Protein 2FM8 (pdb70)

Radius of gyration: 27.11 Å; Cα contacts (8 Å, |Δi|>4): 745; chains: 3; bounding box: 67×76×63 Å

InterPro domains:
  IPR003065 Surface presentation of antigens protein SpaK [PF03519] (18-95)
  IPR003065 Surface presentation of antigens protein SpaK [PR01305] (18-31)
  IPR003065 Surface presentation of antigens protein SpaK [PR01305] (31-41)
  IPR003065 Surface presentation of antigens protein SpaK [PR01305] (41-55)
  IPR003065 Surface presentation of antigens protein SpaK [PR01305] (98-111)
  IPR003065 Surface presentation of antigens protein SpaK [PR01305] (111-123)

Organism: Salmonella typhimurium (strain LT2 / SGSC1412 / ATCC 700720) (NCBI:txid99287)

Sequence (479 aa):
MQHLDIAELVRSALEVSGCDPSLIGGIDSHSTIVLDLFALPSICISVKDDDVWIWAQLGADSMVVLQQRAYEILMTIMEGCHFARGGQLLLGEQNGELTLKALVHPDFLSDGEKFSTALNGFYNYLEVFSRSLMMQHLDIAELVRSALEVSGCDSTIVLDLFALPSICISVKDDDVWIWAQLGADSMVVLQQRAYEILMTIMEGCHFARGGQLLLGEQNGELTLKALVHPDFLSDGEKFSTALNGFYNYLEVFSRSLMRQATNLAANLSAVRESATATLSGEDFPALIKQASLDALFKCGKDAEALKEVFTNSNNVAGKKAIMEFAGLFRSALNATSDSPEAKTLLMKVGAEYTAQIIKDGLKEKSAFGPWLPETKKAEAKLENLEKQLLDIIKNNELSKLSTNLVMQEVMPYIASCIEHNFGCTLDPLTRSNLTHLVDKAAAKAVEALDMCHQKLEARHLEMQTLIPLLLRNVFAQIP

B-factor: mean 36.7, std 10.03, range [7.89, 91.2]

Secondary structure (DSSP, 8-state):
--S--HHHHHHHHHHHHT--GGGB----SSSEEEEEESSSPPEEEEEETTEEEEEEE--TTHHHHHHHHHHHHHHHHHT--TTBGGGS-EEEEETTEEEEEEEB-GGGSSSHHHHHHHHHHHHHHHHHHHHHT-/--S--HHHHHHHHHHTTT----EEE--TTS--EEEEEETTEEEEEEE--TTHHHHHHHTHHHHHHHHTT--TTBGGG--EEEEETTEEEEEEEB-GGGSSSHHHHHHHHHHHHHHHHHHHHHH--/---HHHHTEEEEEEESS-------HHHHHHHHHHHHHHTTSS-HHHHHHHHHH---HHHHHHHHHHHHHHHHHHHHHTT-HHHHHHHHHHHHHHHHHHHHH---SS-SSSTTS--SHHHHHHHHHHHHHHHHHHHH----HHHHHHHHHHHHHHHHHHHHH-SSS-S-HHHHTT-HHHHHHHHHHHHHHHHHHHHH--HHHHHHHHHHHHHHHHHHHH--

Solvent-accessible surface area: 23536 Å² total; per-residue (Å²): 104,146,183,60,66,12,6,90,16,0,85,42,0,0,136,78,3,45,11,72,101,96,60,26,37,54,5,102,69,157,33,8,3,5,0,28,16,163,84,31,37,35,0,14,1,21,67,91,144,74,40,3,17,0,5,0,54,11,28,87,99,2,13,56,29,0,10,157,95,4,77,82,0,3,80,16,12,39,130,19,3,174,9,5,42,12,35,10,5,8,3,13,63,25,128,43,35,0,0,0,24,0,6,3,42,35,87,26,10,85,64,7,122,92,0,4,76,0,1,28,14,0,9,84,38,0,43,74,1,19,164,14,9,170,103,173,180,48,77,23,33,90,15,8,121,35,1,27,113,70,63,74,61,167,157,64,42,98,14,100,53,194,87,69,70,58,1,27,0,15,69,141,121,81,24,1,34,0,36,5,69,25,30,97,56,1,44,72,0,0,98,27,6,5,7,8,0,2,8,3,11,36,103,16,2,139,5,4,43,17,36,14,4,9,2,8,101,74,127,47,35,0,3,0,47,0,4,3,52,44,86,32,14,83,64,5,105,89,0,9,74,0,8,83,5,0,24,66,10,5,84,1,1,43,101,8,9,108,154,227,38,45,94,0,10,76,43,13,63,31,3,107,52,10,103,118,27,87,22,65,123,123,91,32,91,47,21,42,124,35,10,25,14,0,4,0,0,36,20,12,191,54,0,64,39,1,50,114,34,22,99,98,8,138,23,124,26,0,60,134,8,0,39,61,0,0,31,50,0,60,51,0,5,5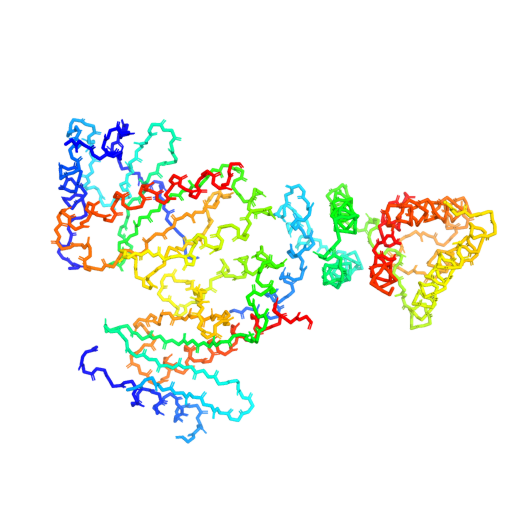0,22,0,44,145,13,99,75,0,83,88,18,0,46,125,4,0,44,65,5,1,52,21,0,85,162,37,21,2,151,154,176,16,21,5,4,15,26,19,27,75,77,181,154,21,76,47,124,7,113,95,10,22,126,71,0,13,32,12,6,100,132,63,154,11,54,193,122,6,45,72,64,0,40,107,47,1,56,76,7,0,46,42,4,21,134,111,7,184,24,24,86,69,98,107,155,57,28,93,114,43,89,122,28,15,60,146,5,0,39,126,0,15,101,28,3,26,97,10,43,82,118,30,189,78,72,73,92,7,13,97,20,1,5,15,0,21,2,24,11,13,10,2,73,14,173

Foldseek 3Di:
DVPADVVVLQLLLCVVVVHDSVVDDDDDPQDWDWDDDDPFFIWTWHDDPNWIKIKGFQDQCQVVLCVVQVVVVVVLQVVFDPQADVRGWDWDADPNTIMTMGRGDCCQRPHSNSVNVVVVSVVVVRVVSSVSRD/DVPADPVVLQCQLQVVVVHHVWDWDDDPPFHIWTWDDDPNWIKIKDFQDDCLVVLCVVQVVVLVVLQVVFACQAVVRGWDWDDDPRTIMIMGRGDVQQRPHNNSVNVVVVSVRVVSVVVNVSRDD/DDDPCVVPPDDDDDDPPDDDDDDDVVVVVLVVLLQQLLVLEPDSVLLVVLLVPAPLPQQNVQSSVLSVLLVQLCVQQVVDPLLVVLSSVLSHLQSVLSVVFSRYLAALGRLLDDPDPVLVVLVVVLLVVLLVLLVPDCHDPVSLVSLLVSQLVSNVCSLVDPVSHPDDNVVSVVCPVLSVVLSNQLNVLSSVSSVSAVSRSSSSSSVSVSSSSSSSRPRD

Structure (mmCIF, N/CA/C/O backbone):
data_2FM8
#
_entry.id   2FM8
#
_cell.length_a   146.505
_cell.length_b   146.505
_cell.length_c   156.670
_cell.angle_alpha   90.00
_cell.angle_beta   90.00
_cell.angle_gamma   120.00
#
_symmetry.space_group_name_H-M   'P 64 2 2'
#
loop_
_entity.id
_entity.type
_entity.pdbx_description
1 polymer 'Surface presentation of antigens protein spaK'
2 polymer 'Cell invasion protein sipA'
3 water water
#
loop_
_atom_site.group_PDB
_atom_site.id
_atom_site.type_symbol
_atom_site.label_atom_id
_atom_site.label_alt_id
_atom_site.label_comp_id
_atom_site.label_asym_id
_atom_site.label_entity_id
_atom_site.label_seq_id
_atom_site.pdbx_PDB_ins_code
_atom_site.Cartn_x
_atom_site.Cartn_y
_atom_site.Cartn_z
_atom_site.occupancy
_atom_site.B_iso_or_equiv
_atom_site.auth_seq_id
_atom_site.auth_comp_id
_atom_site.auth_asym_id
_atom_site.auth_atom_id
_atom_site.pdbx_PDB_model_num
ATOM 1 N N . MET A 1 1 ? -0.457 30.730 28.629 1.00 65.86 1 MET A N 1
ATOM 2 C CA . MET A 1 1 ? -1.344 31.907 28.279 1.00 65.71 1 MET A CA 1
ATOM 3 C C . MET A 1 1 ? -2.047 32.439 29.529 1.00 64.69 1 MET A C 1
ATOM 4 O O . MET A 1 1 ? -2.967 33.258 29.453 1.00 64.62 1 MET A O 1
ATOM 9 N N . GLN A 1 2 ? -1.511 32.035 30.674 1.00 63.62 2 GLN A N 1
ATOM 10 C CA . GLN A 1 2 ? -2.276 31.867 31.914 1.00 62.27 2 GLN A CA 1
ATOM 11 C C . GLN A 1 2 ? -1.315 31.817 33.113 1.00 61.39 2 GLN A C 1
ATOM 12 O O . GLN A 1 2 ? -1.670 32.168 34.239 1.00 61.44 2 GLN A O 1
ATOM 18 N N . HIS A 1 3 ? -0.113 31.309 32.850 1.00 59.74 3 HIS A N 1
ATOM 19 C CA . HIS A 1 3 ? 1.047 31.483 33.707 1.00 58.30 3 HIS A CA 1
ATOM 20 C C . HIS A 1 3 ? 1.927 32.622 33.141 1.00 56.49 3 HIS A C 1
ATOM 21 O O . HIS A 1 3 ? 3.054 32.823 33.607 1.00 56.40 3 HIS A O 1
ATOM 28 N N . LEU A 1 4 ? 1.417 33.374 32.154 1.00 53.98 4 LEU A N 1
ATOM 29 C CA . LEU A 1 4 ? 2.268 34.298 31.371 1.00 52.23 4 LEU A CA 1
ATOM 30 C C . LEU A 1 4 ? 2.725 35.499 32.188 1.00 50.34 4 LEU A C 1
ATOM 31 O O . LEU A 1 4 ? 1.907 36.231 32.737 1.00 50.18 4 LEU A O 1
ATOM 36 N N . ASP A 1 5 ? 4.033 35.715 32.243 1.00 48.08 5 ASP A N 1
ATOM 37 C CA . ASP A 1 5 ? 4.574 36.855 32.956 1.00 46.71 5 ASP A CA 1
ATOM 38 C C . ASP A 1 5 ? 5.025 37.866 31.913 1.00 44.72 5 ASP A C 1
ATOM 39 O O . ASP A 1 5 ? 6.071 37.697 31.288 1.00 43.96 5 ASP A O 1
ATOM 44 N N . ILE A 1 6 ? 4.228 38.914 31.724 1.00 43.06 6 ILE A N 1
ATOM 45 C CA . ILE A 1 6 ? 4.504 39.906 30.673 1.00 41.95 6 ILE A CA 1
ATOM 46 C C . ILE A 1 6 ? 5.791 40.730 30.935 1.00 40.44 6 ILE A C 1
ATOM 47 O O . ILE A 1 6 ? 6.577 40.985 30.019 1.00 38.65 6 ILE A O 1
ATOM 52 N N . ALA A 1 7 ? 6.012 41.130 32.186 1.00 39.51 7 ALA A N 1
ATOM 53 C CA . ALA A 1 7 ? 7.255 41.802 32.547 1.00 39.26 7 ALA A CA 1
ATOM 54 C C . ALA A 1 7 ? 8.465 40.946 32.149 1.00 38.17 7 ALA A C 1
ATOM 55 O O . ALA A 1 7 ? 9.431 41.457 31.580 1.00 36.89 7 ALA A O 1
ATOM 57 N N . GLU A 1 8 ? 8.409 39.646 32.411 1.00 37.66 8 GLU A N 1
ATOM 58 C CA . GLU A 1 8 ? 9.571 38.817 32.115 1.00 38.22 8 GLU A CA 1
ATOM 59 C C . GLU A 1 8 ? 9.744 38.608 30.620 1.00 36.63 8 GLU A C 1
ATOM 60 O O . GLU A 1 8 ? 10.883 38.548 30.122 1.00 34.69 8 GLU A O 1
ATOM 66 N N . LEU A 1 9 ? 8.621 38.544 29.913 1.00 35.70 9 LEU A N 1
ATOM 67 C CA . LEU A 1 9 ? 8.649 38.501 28.462 1.00 35.57 9 LEU A CA 1
ATOM 68 C C . LEU A 1 9 ? 9.289 39.767 27.862 1.00 35.01 9 LEU A C 1
ATOM 69 O O . LEU A 1 9 ? 10.158 39.672 26.986 1.00 34.46 9 LEU A O 1
ATOM 74 N N . VAL A 1 10 ? 8.845 40.932 28.335 1.00 34.34 10 VAL A N 1
ATOM 75 C CA . VAL A 1 10 ? 9.343 42.219 27.864 1.00 34.45 10 VAL A CA 1
ATOM 76 C C . VAL A 1 10 ? 10.851 42.346 28.175 1.00 34.89 10 VAL A C 1
ATOM 77 O O . VAL A 1 10 ? 11.644 42.735 27.324 1.00 33.47 10 VAL A O 1
ATOM 81 N N . ARG A 1 11 ? 11.231 42.001 29.404 1.00 35.44 11 ARG A N 1
ATOM 82 C CA . ARG A 1 11 ? 12.624 42.108 29.841 1.00 36.29 11 ARG A CA 1
ATOM 83 C C . ARG A 1 11 ? 13.518 41.242 28.918 1.00 35.99 11 ARG A C 1
ATOM 84 O O . ARG A 1 11 ? 14.571 41.668 28.424 1.00 36.35 11 ARG A O 1
ATOM 92 N N . SER A 1 12 ? 13.051 40.043 28.634 1.00 35.47 12 SER A N 1
ATOM 93 C CA . SER A 1 12 ? 13.780 39.126 27.800 1.00 35.15 12 SER A CA 1
ATOM 94 C C . SER A 1 12 ? 13.892 39.590 26.350 1.00 34.39 12 SER A C 1
ATOM 95 O O . SER A 1 12 ? 14.967 39.491 25.752 1.00 34.65 12 SER A O 1
ATOM 98 N N . ALA A 1 13 ? 12.793 40.090 25.786 1.00 33.10 13 ALA A N 1
ATOM 99 C CA . ALA A 1 13 ? 12.808 40.634 24.425 1.00 32.96 13 ALA A CA 1
ATOM 100 C C . ALA A 1 13 ? 13.763 41.805 24.259 1.00 31.83 13 ALA A C 1
ATOM 101 O O . ALA A 1 13 ? 14.424 41.938 23.219 1.00 30.84 13 ALA A O 1
ATOM 103 N N . LEU A 1 14 ? 13.803 42.667 25.265 1.00 31.55 14 LEU A N 1
ATOM 104 C CA . LEU A 1 14 ? 14.647 43.849 25.218 1.00 32.38 14 LEU A CA 1
ATOM 105 C C . LEU A 1 14 ? 16.098 43.456 25.340 1.00 32.82 14 LEU A C 1
ATOM 106 O O . LEU A 1 14 ? 16.954 44.088 24.725 1.00 33.20 14 LEU A O 1
ATOM 111 N N . GLU A 1 15 ? 16.368 42.384 26.088 1.00 33.55 15 GLU A N 1
ATOM 112 C CA . GLU A 1 15 ? 17.707 41.827 26.170 1.00 33.85 15 GLU A CA 1
ATOM 113 C C . GLU A 1 15 ? 18.137 41.265 24.830 1.00 32.93 15 GLU A C 1
ATOM 114 O O . GLU A 1 15 ? 19.222 41.594 24.366 1.00 31.63 15 GLU A O 1
ATOM 120 N N . VAL A 1 16 ? 17.287 40.438 24.208 1.00 32.65 16 VAL A N 1
ATOM 121 C CA . VAL A 1 16 ? 17.548 39.945 22.835 1.00 33.38 16 VAL A CA 1
ATOM 122 C C . VAL A 1 16 ? 17.861 41.128 21.866 1.00 33.16 16 VAL A C 1
ATOM 123 O O . VAL A 1 16 ? 18.739 41.042 21.019 1.00 32.79 16 VAL A O 1
ATOM 127 N N . SER A 1 17 ? 17.141 42.229 22.026 1.00 33.33 17 SER A N 1
ATOM 128 C CA . SER A 1 17 ? 17.292 43.402 21.152 1.00 33.79 17 SER A CA 1
ATOM 129 C C . SER A 1 17 ? 18.581 44.171 21.413 1.00 33.43 17 SER A C 1
ATOM 130 O O . SER A 1 17 ? 18.959 45.005 20.600 1.00 32.58 17 SER A O 1
ATOM 133 N N . GLY A 1 18 ? 19.223 43.898 22.554 1.00 34.60 18 GLY A N 1
ATOM 134 C CA . GLY A 1 18 ? 20.485 44.525 22.950 1.00 35.16 18 GLY A CA 1
ATOM 135 C C . GLY A 1 18 ? 20.260 45.803 23.742 1.00 36.06 18 GLY A C 1
ATOM 136 O O . GLY A 1 18 ? 21.090 46.704 23.710 1.00 35.74 18 GLY A O 1
ATOM 137 N N . CYS A 1 19 ? 19.126 45.915 24.429 1.00 37.40 19 CYS A N 1
ATOM 138 C CA . CYS A 1 19 ? 18.841 47.111 25.235 1.00 39.05 19 CYS A CA 1
ATOM 139 C C . CYS A 1 19 ? 19.748 47.212 26.455 1.00 39.41 19 CYS A C 1
ATOM 140 O O . CYS A 1 19 ? 20.183 46.199 27.017 1.00 38.90 19 CYS A O 1
ATOM 143 N N . ASP A 1 20 ? 20.024 48.455 26.834 1.00 40.09 20 ASP A N 1
ATOM 144 C CA . ASP A 1 20 ? 20.670 48.750 28.091 1.00 41.03 20 ASP A CA 1
ATOM 145 C C . ASP A 1 20 ? 19.712 48.408 29.231 1.00 41.32 20 ASP A C 1
ATOM 146 O O . ASP A 1 20 ? 18.748 49.153 29.465 1.00 40.86 20 ASP A O 1
ATOM 151 N N . PRO A 1 21 ? 19.984 47.303 29.957 1.00 42.09 21 PRO A N 1
ATOM 152 C CA . PRO A 1 21 ? 19.070 46.870 31.026 1.00 42.82 21 PRO A CA 1
ATOM 153 C C . PRO A 1 21 ? 18.906 47.880 32.202 1.00 43.34 21 PRO A C 1
ATOM 154 O O . PRO A 1 21 ? 17.921 47.794 32.945 1.00 43.72 21 PRO A O 1
ATOM 158 N N . SER A 1 22 ? 19.829 48.835 32.332 1.00 43.48 22 SER A N 1
ATOM 159 C CA . SER A 1 22 ? 19.697 49.903 33.323 1.00 44.15 22 SER A CA 1
ATOM 160 C C . SER A 1 22 ? 18.533 50.877 33.060 1.00 44.53 22 SER A C 1
ATOM 161 O O . SER A 1 22 ? 18.077 51.542 34.001 1.00 44.92 22 SER A O 1
ATOM 164 N N . LEU A 1 23 ? 18.036 50.939 31.813 1.00 44.89 23 LEU A N 1
ATOM 165 C CA . LEU A 1 23 ? 16.881 51.804 31.445 1.00 45.26 23 LEU A CA 1
ATOM 166 C C . LEU A 1 23 ? 15.521 51.290 31.925 1.00 45.35 23 LEU A C 1
ATOM 167 O O . LEU A 1 23 ? 14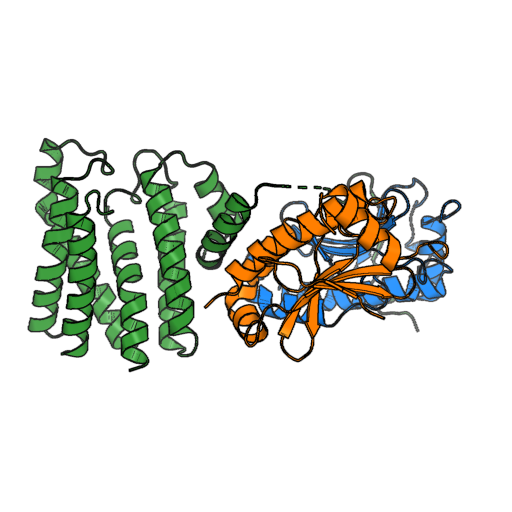.529 52.041 31.950 1.00 44.86 23 LEU A O 1
ATOM 172 N N . ILE A 1 24 ? 15.499 50.014 32.287 1.00 45.71 24 ILE A N 1
ATOM 173 C CA . ILE A 1 24 ? 14.313 49.321 32.706 1.00 46.76 24 ILE A CA 1
ATOM 174 C C . ILE A 1 24 ? 13.998 49.585 34.195 1.00 47.24 24 ILE A C 1
ATOM 175 O O . ILE A 1 24 ? 14.734 49.146 35.090 1.00 46.89 24 ILE A O 1
ATOM 180 N N . GLY A 1 25 ? 12.901 50.297 34.448 1.00 48.05 25 GLY A N 1
ATOM 181 C CA . GLY A 1 25 ? 12.481 50.605 35.806 1.00 49.12 25 GLY A CA 1
ATOM 182 C C . GLY A 1 25 ? 11.666 49.490 36.448 1.00 50.08 25 GLY A C 1
ATOM 183 O O . GLY A 1 25 ? 11.801 48.305 36.098 1.00 50.65 25 GLY A O 1
ATOM 184 N N . GLY A 1 26 ? 10.820 49.877 37.399 1.00 50.74 26 GLY A N 1
ATOM 185 C CA . GLY A 1 26 ? 9.919 48.945 38.056 1.00 51.12 26 GLY A CA 1
ATOM 186 C C . GLY A 1 26 ? 8.788 48.553 37.122 1.00 51.58 26 GLY A C 1
ATOM 187 O O . GLY A 1 26 ? 7.927 49.377 36.791 1.00 51.75 26 GLY A O 1
ATOM 188 N N . ILE A 1 27 ? 8.821 47.306 36.660 1.00 51.94 27 ILE A N 1
ATOM 189 C CA . ILE A 1 27 ? 7.710 46.710 35.906 1.00 52.16 27 ILE A CA 1
ATOM 190 C C . ILE A 1 27 ? 7.460 45.360 36.571 1.00 53.05 27 ILE A C 1
ATOM 191 O O . ILE A 1 27 ? 8.416 44.620 36.877 1.00 53.88 27 ILE A O 1
ATOM 196 N N . ASP A 1 28 ? 6.191 45.059 36.834 1.00 53.09 28 ASP A N 1
ATOM 197 C CA . ASP A 1 28 ? 5.794 43.918 37.682 1.00 52.89 28 ASP A CA 1
ATOM 198 C C . ASP A 1 28 ? 4.500 44.178 38.449 1.00 52.43 28 ASP A C 1
ATOM 199 O O . ASP A 1 28 ? 4.048 43.312 39.183 1.00 52.43 28 ASP A O 1
ATOM 204 N N . SER A 1 29 ? 3.910 45.362 38.283 1.00 51.79 29 SER A N 1
ATOM 205 C CA . SER A 1 29 ? 2.651 45.699 38.943 1.00 50.97 29 SER A CA 1
ATOM 206 C C . SER A 1 29 ? 1.440 45.264 38.125 1.00 50.14 29 SER A C 1
ATOM 207 O O . SER A 1 29 ? 0.306 45.513 38.531 1.00 49.84 29 SER A O 1
ATOM 210 N N . HIS A 1 30 ? 1.684 44.612 36.982 1.00 49.34 30 HIS A N 1
ATOM 211 C CA . HIS A 1 30 ? 0.628 44.207 36.060 1.00 48.13 30 HIS A CA 1
ATOM 212 C C . HIS A 1 30 ? -0.252 45.393 35.657 1.00 46.92 30 HIS A C 1
ATOM 213 O O . HIS A 1 30 ? -1.471 45.270 35.534 1.00 46.92 30 HIS A O 1
ATOM 220 N N . SER A 1 31 ? 0.379 46.551 35.477 1.00 45.25 31 SER A N 1
ATOM 221 C CA . SER A 1 31 ? -0.225 47.661 34.745 1.00 43.43 31 SER A CA 1
ATOM 222 C C . SER A 1 31 ? 0.406 47.645 33.347 1.00 41.53 31 SER A C 1
ATOM 223 O O . SER A 1 31 ? 1.215 46.780 33.007 1.00 41.79 31 SER A O 1
ATOM 226 N N . THR A 1 32 ? 0.083 48.651 32.570 1.00 38.85 32 THR A N 1
ATOM 227 C CA . THR A 1 32 ? 0.706 48.839 31.289 1.00 37.21 32 THR A CA 1
ATOM 228 C C . THR A 1 32 ? 2.189 49.149 31.444 1.00 35.43 32 THR A C 1
ATOM 229 O O . THR A 1 32 ? 2.569 49.982 32.260 1.00 34.63 32 THR A O 1
ATOM 233 N N . ILE A 1 33 ? 3.005 48.423 30.681 1.00 33.38 33 ILE A N 1
ATOM 234 C CA . ILE A 1 33 ? 4.427 48.696 30.518 1.00 32.90 33 ILE A CA 1
ATOM 235 C C . ILE A 1 33 ? 4.578 49.703 29.379 1.00 31.95 33 ILE A C 1
ATOM 236 O O . ILE A 1 33 ? 3.919 49.582 28.341 1.00 31.32 33 ILE A O 1
ATOM 241 N N . VAL A 1 34 ? 5.419 50.707 29.594 1.00 30.45 34 VAL A N 1
ATOM 242 C CA . VAL A 1 34 ? 5.608 51.787 28.644 1.00 30.10 34 VAL A CA 1
ATOM 243 C C . VAL A 1 34 ? 7.091 51.863 28.263 1.00 28.95 34 VAL A C 1
ATOM 244 O O . VAL A 1 34 ? 7.951 51.932 29.146 1.00 28.25 34 VAL A O 1
ATOM 248 N N . LEU A 1 35 ? 7.363 51.822 26.962 1.00 27.99 35 LEU A N 1
ATOM 249 C CA . LEU A 1 35 ? 8.697 52.098 26.393 1.00 29.11 35 LEU A CA 1
ATOM 250 C C . LEU A 1 35 ? 8.741 53.505 25.809 1.00 28.52 35 LEU A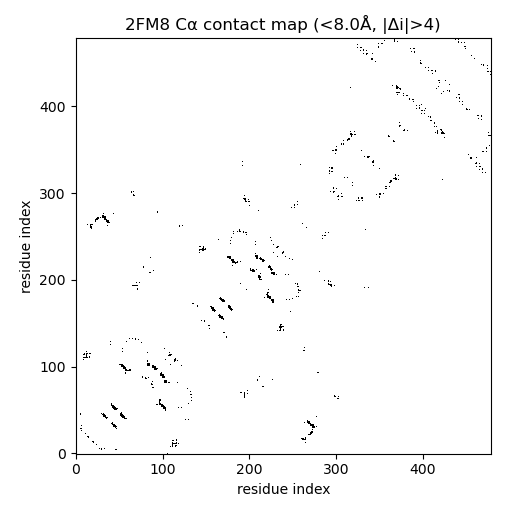 C 1
ATOM 251 O O . LEU A 1 35 ? 8.094 53.771 24.780 1.00 28.71 35 LEU A O 1
ATOM 256 N N . ASP A 1 36 ? 9.434 54.416 26.484 1.00 28.34 36 ASP A N 1
ATOM 257 C CA . ASP A 1 36 ? 9.646 55.762 25.956 1.00 29.10 36 ASP A CA 1
ATOM 258 C C . ASP A 1 36 ? 10.793 55.698 24.947 1.00 29.04 36 ASP A C 1
ATOM 259 O O . ASP A 1 36 ? 11.742 54.950 25.141 1.00 28.17 36 ASP A O 1
ATOM 264 N N . LEU A 1 37 ? 10.683 56.517 23.908 1.00 29.95 37 LEU A N 1
ATOM 265 C CA . LEU A 1 37 ? 11.562 56.496 22.758 1.00 30.82 37 LEU A CA 1
ATOM 266 C C . LEU A 1 37 ? 12.039 57.880 22.362 1.00 31.96 37 LEU A C 1
ATOM 267 O O . LEU A 1 37 ? 11.357 58.880 22.579 1.00 32.60 37 LEU A O 1
ATOM 272 N N . PHE A 1 38 ? 13.201 57.893 21.721 1.00 33.68 38 PHE A N 1
ATOM 273 C CA . PHE A 1 38 ? 13.948 59.077 21.361 1.00 34.30 38 PHE A CA 1
ATOM 274 C C . PHE A 1 38 ? 13.134 60.141 20.574 1.00 35.41 38 PHE A C 1
ATOM 275 O O . PHE A 1 38 ? 13.064 61.305 20.988 1.00 36.53 38 PHE A O 1
ATOM 283 N N . ALA A 1 39 ? 12.485 59.760 19.486 1.00 34.90 39 ALA A N 1
ATOM 284 C CA . ALA A 1 39 ? 11.733 60.772 18.696 1.00 34.58 39 ALA A CA 1
ATOM 285 C C . ALA A 1 39 ? 10.386 60.277 18.252 1.00 34.05 39 ALA A C 1
ATOM 286 O O . ALA A 1 39 ? 9.841 60.832 17.332 1.00 35.07 39 ALA A O 1
ATOM 288 N N . LEU A 1 40 ? 9.867 59.244 18.912 1.00 33.29 40 LEU A N 1
ATOM 289 C CA . LEU A 1 40 ? 8.648 58.577 18.533 1.00 32.80 40 LEU A CA 1
ATOM 290 C C . LEU A 1 40 ? 7.686 58.481 19.714 1.00 32.36 40 LEU A C 1
ATOM 291 O O . LEU A 1 40 ? 8.095 58.534 20.884 1.00 31.30 40 LEU A O 1
ATOM 296 N N . PRO A 1 41 ? 6.404 58.297 19.410 1.00 31.55 41 PRO A N 1
ATOM 297 C CA . PRO A 1 41 ? 5.467 58.041 20.485 1.00 31.94 41 PRO A CA 1
ATOM 298 C C . PRO A 1 41 ? 5.896 56.815 21.304 1.00 31.21 41 PRO A C 1
ATOM 299 O O . PRO A 1 41 ? 6.483 55.881 20.758 1.00 31.56 41 PRO A O 1
ATOM 303 N N . SER A 1 42 ? 5.606 56.843 22.593 1.00 29.98 42 SER A N 1
ATOM 304 C CA . SER A 1 42 ? 5.829 55.703 23.450 1.00 30.30 42 SER A CA 1
ATOM 305 C C . SER A 1 42 ? 5.008 54.447 23.055 1.00 30.03 42 SER A C 1
ATOM 306 O O . SER A 1 42 ? 3.873 54.528 22.601 1.00 28.89 42 SER A O 1
ATOM 309 N N . ILE A 1 43 ? 5.645 53.285 23.217 1.00 30.39 43 ILE A N 1
ATOM 310 C CA . ILE A 1 43 ? 5.010 51.995 23.008 1.00 30.79 43 ILE A CA 1
ATOM 311 C C . ILE A 1 43 ? 4.487 51.441 24.351 1.00 31.43 43 ILE A C 1
ATOM 312 O O . ILE A 1 43 ? 5.233 51.366 25.350 1.00 31.27 43 ILE A O 1
ATOM 317 N N . CYS A 1 44 ? 3.202 51.086 24.368 1.00 31.65 44 CYS A N 1
ATOM 318 C CA . CYS A 1 44 ? 2.553 50.489 25.520 1.00 32.31 44 CYS A CA 1
ATOM 319 C C . CYS A 1 44 ? 2.333 49.012 25.270 1.00 32.31 44 CYS A C 1
ATOM 320 O O . CYS A 1 44 ? 1.985 48.591 24.166 1.00 30.56 44 CYS A O 1
ATOM 323 N N . ILE A 1 45 ? 2.558 48.231 26.321 1.00 32.83 45 ILE A N 1
ATOM 324 C CA . ILE A 1 45 ? 2.319 46.807 26.301 1.00 34.14 45 ILE A CA 1
ATOM 325 C C . ILE A 1 45 ? 1.379 46.453 27.437 1.00 34.96 45 ILE A C 1
ATOM 326 O O . ILE A 1 45 ? 1.628 46.808 28.594 1.00 34.88 45 ILE A O 1
ATOM 331 N N . SER A 1 46 ? 0.300 45.757 27.114 1.00 36.35 46 SER A N 1
ATOM 332 C CA . SER A 1 46 ? -0.620 45.331 28.154 1.00 37.98 46 SER A CA 1
ATOM 333 C C . SER A 1 46 ? -1.329 44.022 27.899 1.00 38.30 46 SER A C 1
ATOM 334 O O . SER A 1 46 ? -1.561 43.647 26.758 1.00 36.78 46 SER A O 1
ATOM 337 N N . VAL A 1 47 ? -1.664 43.350 29.007 1.00 39.21 47 VAL A N 1
ATOM 338 C CA . VAL A 1 47 ? -2.492 42.146 29.012 1.00 39.62 47 VAL A CA 1
ATOM 339 C C . VAL A 1 47 ? -3.920 42.510 29.401 1.00 41.34 47 VAL A C 1
ATOM 340 O O . VAL A 1 47 ? -4.182 43.115 30.447 1.00 41.23 47 VAL A O 1
ATOM 344 N N . LYS A 1 48 ? -4.849 42.124 28.550 1.00 42.95 48 LYS A N 1
ATOM 345 C CA . LYS A 1 48 ? -6.222 42.489 28.726 1.00 44.39 48 LYS A CA 1
ATOM 346 C C . LYS A 1 48 ? -6.980 41.196 28.552 1.00 44.84 48 LYS A C 1
ATOM 347 O O . LYS A 1 48 ? -7.082 40.683 27.444 1.00 44.66 48 LYS A O 1
ATOM 353 N N . ASP A 1 49 ? -7.426 40.644 29.682 1.00 45.63 49 ASP A N 1
ATOM 354 C CA . ASP A 1 49 ? -8.102 39.348 29.749 1.00 45.81 49 ASP A CA 1
ATOM 355 C C . ASP A 1 49 ? -7.540 38.333 28.751 1.00 45.25 49 ASP A C 1
ATOM 356 O O . ASP A 1 49 ? -8.188 37.958 27.746 1.00 44.85 49 ASP A O 1
ATOM 361 N N . ASP A 1 50 ? -6.306 37.932 29.051 1.00 44.37 50 ASP A N 1
ATOM 362 C CA . ASP A 1 50 ? -5.558 36.930 28.284 1.00 44.07 50 ASP A CA 1
ATOM 363 C C . ASP A 1 50 ? -5.224 37.302 26.816 1.00 43.38 50 ASP A C 1
ATOM 364 O O . ASP A 1 50 ? -4.821 36.436 26.046 1.00 44.00 50 ASP A O 1
ATOM 369 N N . ASP A 1 51 ? -5.387 38.573 26.442 1.00 41.72 51 ASP A N 1
ATOM 370 C CA . ASP A 1 51 ? -4.902 39.085 25.166 1.00 40.29 51 ASP A CA 1
ATOM 371 C C . ASP A 1 51 ? -3.715 39.996 25.470 1.00 38.61 51 ASP A C 1
ATOM 372 O O . ASP A 1 51 ? -3.802 40.842 26.345 1.00 37.97 51 ASP A O 1
ATOM 377 N N . VAL A 1 52 ? -2.621 39.823 24.744 1.00 36.77 52 VAL A N 1
ATOM 378 C CA . VAL A 1 52 ? -1.520 40.767 24.810 1.00 36.08 52 VAL A CA 1
ATOM 379 C C . VAL A 1 52 ? -1.622 41.815 23.692 1.00 34.45 52 VAL A C 1
ATOM 380 O O . VAL A 1 52 ? -1.655 41.480 22.513 1.00 33.89 52 VAL A O 1
ATOM 384 N N . TRP A 1 53 ? -1.678 43.079 24.092 1.00 32.61 53 TRP A N 1
ATOM 385 C CA . TRP A 1 53 ? -1.721 44.189 23.171 1.00 32.54 53 TRP A CA 1
ATOM 386 C C . TRP A 1 53 ? -0.450 45.051 23.204 1.00 31.77 53 TRP A C 1
ATOM 387 O O . TRP A 1 53 ? 0.072 45.390 24.272 1.00 29.94 53 TRP A O 1
ATOM 398 N N . ILE A 1 54 ? 0.017 45.434 22.020 1.00 31.38 54 ILE A N 1
ATOM 399 C CA . ILE A 1 54 ? 1.059 46.460 21.883 1.00 31.12 54 ILE A CA 1
ATOM 400 C C . ILE A 1 54 ? 0.387 47.624 21.178 1.00 31.17 54 ILE A C 1
ATOM 401 O O . ILE A 1 54 ? -0.304 47.415 20.167 1.00 31.42 54 ILE A O 1
ATOM 406 N N . TRP A 1 55 ? 0.545 48.835 21.693 1.00 30.71 55 TRP A N 1
ATOM 407 C CA . TRP A 1 55 ? -0.068 49.974 21.022 1.00 31.15 55 TRP A CA 1
ATOM 408 C C . TRP A 1 55 ? 0.681 51.270 21.266 1.00 30.51 55 TRP A C 1
ATOM 409 O O . TRP A 1 55 ? 1.571 51.335 22.101 1.00 29.33 55 TRP A O 1
ATOM 420 N N . ALA A 1 56 ? 0.323 52.271 20.486 1.00 30.25 56 ALA A N 1
ATOM 421 C CA . ALA A 1 56 ? 0.878 53.613 20.594 1.00 31.41 56 ALA A CA 1
ATOM 422 C C . ALA A 1 56 ? -0.148 54.619 20.108 1.00 31.93 56 ALA A C 1
ATOM 423 O O . ALA A 1 56 ? -0.790 54.404 19.084 1.00 32.41 56 ALA A O 1
ATOM 425 N N . GLN A 1 57 ? -0.296 55.713 20.839 1.00 33.22 57 GLN A N 1
ATOM 426 C CA . GLN A 1 57 ? -0.962 56.910 20.313 1.00 34.68 57 GLN A CA 1
ATOM 427 C C . GLN A 1 57 ? -0.074 57.628 19.324 1.00 35.08 57 GLN A C 1
ATOM 428 O O . GLN A 1 57 ? 1.135 57.703 19.516 1.00 36.08 57 GLN A O 1
ATOM 434 N N . LEU A 1 58 ? -0.663 58.160 18.255 1.00 35.01 58 LEU A N 1
ATOM 435 C CA . LEU A 1 58 ? 0.129 58.643 17.150 1.00 35.19 58 LEU A CA 1
ATOM 436 C C . LEU A 1 58 ? 0.296 60.157 17.086 1.00 35.62 58 LEU A C 1
ATOM 437 O O . LEU A 1 58 ? 0.890 60.652 16.139 1.00 37.13 58 LEU A O 1
ATOM 442 N N . GLY A 1 59 ? -0.141 60.895 18.100 1.00 35.67 59 GLY A N 1
ATOM 443 C CA . GLY A 1 59 ? 0.131 62.340 18.130 1.00 36.16 59 GLY A CA 1
ATOM 444 C C . GLY A 1 59 ? -1.114 63.212 18.187 1.00 36.29 59 GLY A C 1
ATOM 445 O O . GLY A 1 59 ? -2.198 62.812 17.737 1.00 35.33 59 GLY A O 1
ATOM 446 N N . ALA A 1 60 ? -0.943 64.401 18.766 1.00 36.35 60 ALA A N 1
ATOM 447 C CA . ALA A 1 60 ? -2.048 65.343 19.029 1.00 35.79 60 ALA A CA 1
ATOM 448 C C . ALA A 1 60 ? -2.851 65.699 17.778 1.00 35.10 60 ALA A C 1
ATOM 449 O O . ALA A 1 60 ? -4.055 65.920 17.859 1.00 36.17 60 ALA A O 1
ATOM 451 N N . ASP A 1 61 ? -2.191 65.781 16.633 1.00 34.06 61 ASP A N 1
ATOM 452 C CA . ASP A 1 61 ? -2.887 66.145 15.382 1.00 34.20 61 ASP A CA 1
ATOM 453 C C . ASP A 1 61 ? -3.192 64.972 14.442 1.00 32.43 61 ASP A C 1
ATOM 454 O O . ASP A 1 61 ? -3.629 65.199 13.318 1.00 30.97 61 ASP A O 1
ATOM 459 N N . SER A 1 62 ? -2.972 63.744 14.905 1.00 30.22 62 SER A N 1
ATOM 460 C CA . SER A 1 62 ? -3.095 62.562 14.043 1.00 29.97 62 SER A CA 1
ATOM 461 C C . SER A 1 62 ? -4.505 62.412 13.430 1.00 28.56 62 SER A C 1
ATOM 462 O O . SER A 1 62 ? -4.621 62.056 12.259 1.00 28.07 62 SER A O 1
ATOM 465 N N . MET A 1 63 ? -5.559 62.699 14.183 1.00 27.64 63 MET A N 1
ATOM 466 C CA . MET A 1 63 ? -6.921 62.505 13.644 1.00 28.76 63 MET A CA 1
ATOM 467 C C . MET A 1 63 ? -7.217 63.497 12.507 1.00 28.22 63 MET A C 1
ATOM 468 O O . MET A 1 63 ? -7.823 63.149 11.515 1.00 27.92 63 MET A O 1
ATOM 473 N N . VAL A 1 64 ? -6.747 64.728 12.656 1.00 28.08 64 VAL A N 1
ATOM 474 C CA . VAL A 1 64 ? -6.864 65.739 11.616 1.00 27.44 64 VAL A CA 1
ATOM 475 C C . VAL A 1 64 ? -6.018 65.367 10.382 1.00 27.15 64 VAL A C 1
ATOM 476 O O . VAL A 1 64 ? -6.505 65.405 9.250 1.00 25.81 64 VAL A O 1
ATOM 480 N N . VAL A 1 65 ? -4.768 64.980 10.584 1.00 26.52 65 VAL A N 1
ATOM 481 C CA . VAL A 1 65 ? -3.943 64.644 9.434 1.00 27.11 65 VAL A CA 1
ATOM 482 C C . VAL A 1 65 ? -4.532 63.436 8.712 1.00 27.23 65 VAL A C 1
ATOM 483 O O . VAL A 1 65 ? -4.460 63.346 7.483 1.00 25.74 65 VAL A O 1
ATOM 487 N N . LEU A 1 66 ? -5.144 62.523 9.480 1.00 27.78 66 LEU A N 1
ATOM 488 C CA . LEU A 1 66 ? -5.835 61.365 8.903 1.00 27.37 66 LEU A CA 1
ATOM 489 C C . LEU A 1 66 ? -6.871 61.750 7.813 1.00 27.10 66 LEU A C 1
ATOM 490 O O . LEU A 1 66 ? -7.084 61.007 6.858 1.00 27.69 66 LEU A O 1
ATOM 495 N N . GLN A 1 67 ? -7.485 62.914 7.944 1.00 26.80 67 GLN A N 1
ATOM 496 C CA . GLN A 1 67 ? -8.445 63.408 6.944 1.00 26.97 67 GLN A CA 1
ATOM 497 C C . GLN A 1 67 ? -7.854 63.510 5.528 1.00 27.12 67 GLN A C 1
ATOM 498 O O . GLN A 1 67 ? -8.567 63.405 4.552 1.00 26.29 67 GLN A O 1
ATOM 504 N N . GLN A 1 68 ? -6.551 63.734 5.436 1.00 27.96 68 GLN A N 1
ATOM 505 C CA . GLN A 1 68 ? -5.871 63.859 4.164 1.00 29.72 68 GLN A CA 1
ATOM 506 C C . GLN A 1 68 ? -5.072 62.617 3.802 1.00 29.40 68 GLN A C 1
ATOM 507 O O . GLN A 1 68 ? -4.718 62.459 2.659 1.00 29.18 68 GLN A O 1
ATOM 513 N N . ARG A 1 69 ? -4.772 61.760 4.775 1.00 29.39 69 ARG A N 1
ATOM 514 C CA . ARG A 1 69 ? -3.840 60.641 4.573 1.00 29.18 69 ARG A CA 1
ATOM 515 C C . ARG A 1 69 ? -4.433 59.263 4.759 1.00 28.50 69 ARG A C 1
ATOM 516 O O . ARG A 1 69 ? -3.692 58.266 4.883 1.00 28.70 69 ARG A O 1
ATOM 524 N N . ALA A 1 70 ? -5.762 59.177 4.778 1.00 27.07 70 ALA A N 1
ATOM 525 C CA . ALA A 1 70 ? -6.420 57.908 5.054 1.00 26.64 70 ALA A CA 1
ATOM 526 C C . ALA A 1 70 ? -6.111 56.814 4.036 1.00 26.17 70 ALA A C 1
ATOM 527 O O . ALA A 1 70 ? -5.973 55.650 4.420 1.00 24.63 70 ALA A O 1
ATOM 529 N N . TYR A 1 71 ? -5.962 57.160 2.765 1.00 25.52 71 TYR A N 1
ATOM 530 C CA . TYR A 1 71 ? -5.621 56.143 1.763 1.00 26.34 71 TYR A CA 1
ATOM 531 C C . TYR A 1 71 ? -4.246 55.508 1.971 1.00 26.68 71 TYR A C 1
ATOM 532 O O . TYR A 1 71 ? -4.074 54.289 1.922 1.00 26.25 71 TYR A O 1
ATOM 541 N N . GLU A 1 72 ? -3.252 56.359 2.193 1.00 27.70 72 GLU A N 1
ATOM 542 C CA . GLU A 1 72 ? -1.903 55.890 2.492 1.00 28.00 72 GLU A CA 1
ATOM 543 C C . GLU A 1 72 ? -1.890 55.026 3.763 1.00 27.88 72 GLU A C 1
ATOM 544 O O . GLU A 1 72 ? -1.167 54.027 3.854 1.00 28.05 72 GLU A O 1
ATOM 550 N N . ILE A 1 73 ? -2.688 55.409 4.741 1.00 28.18 73 ILE A N 1
ATOM 551 C CA . ILE A 1 73 ? -2.762 54.656 5.982 1.00 28.48 73 ILE A CA 1
ATOM 552 C C . ILE A 1 73 ? -3.401 53.299 5.741 1.00 28.55 73 ILE A C 1
ATOM 553 O O . ILE A 1 73 ? -2.891 52.273 6.190 1.00 28.15 73 ILE A O 1
ATOM 558 N N . LEU A 1 74 ? -4.498 53.284 4.994 1.00 28.58 74 LEU A N 1
ATOM 559 C CA . LEU A 1 74 ? -5.146 52.024 4.646 1.00 29.02 74 LEU A CA 1
ATOM 560 C C . LEU A 1 74 ? -4.240 51.055 3.843 1.00 28.78 74 LEU A C 1
ATOM 561 O O . LEU A 1 74 ? -4.223 49.854 4.122 1.00 26.69 74 LEU A O 1
ATOM 566 N N . MET A 1 75 ? -3.504 51.572 2.855 1.00 27.76 75 MET A N 1
ATOM 567 C CA . MET A 1 75 ? -2.548 50.746 2.112 1.00 28.98 75 MET A CA 1
ATOM 568 C C . MET A 1 75 ? -1.534 50.129 3.029 1.00 27.01 75 MET A C 1
ATOM 569 O O . MET A 1 75 ? -1.190 48.946 2.889 1.00 25.01 75 MET A O 1
ATOM 574 N N . THR A 1 76 ? -1.010 50.948 3.943 1.00 26.09 76 THR A N 1
ATOM 575 C CA . THR A 1 76 ? -0.076 50.464 4.939 1.00 26.66 76 THR A CA 1
ATOM 576 C C . THR A 1 76 ? -0.688 49.324 5.801 1.00 26.92 76 THR A C 1
ATOM 577 O O . THR A 1 76 ? -0.068 48.288 6.005 1.00 26.44 76 THR A O 1
ATOM 581 N N . ILE A 1 77 ? -1.880 49.538 6.330 1.00 27.52 77 ILE A N 1
ATOM 582 C CA . ILE A 1 77 ? -2.613 48.508 7.066 1.00 28.36 77 ILE A CA 1
ATOM 583 C C . ILE A 1 77 ? -2.755 47.210 6.225 1.00 28.67 77 ILE A C 1
ATOM 584 O O . ILE A 1 77 ? -2.447 46.084 6.694 1.00 28.06 77 ILE A O 1
ATOM 589 N N . MET A 1 78 ? -3.164 47.376 4.976 1.00 28.06 78 MET A N 1
ATOM 590 C CA . MET A 1 78 ? -3.436 46.218 4.117 1.00 29.77 78 MET A CA 1
ATOM 591 C C . MET A 1 78 ? -2.206 45.409 3.736 1.00 29.78 78 MET A C 1
ATOM 592 O O . MET A 1 78 ? -2.342 44.243 3.335 1.00 28.39 78 MET A O 1
ATOM 597 N N . GLU A 1 79 ? -1.015 46.003 3.893 1.00 30.96 79 GLU A N 1
ATOM 598 C CA . GLU A 1 79 ? 0.207 45.270 3.635 1.00 32.60 79 GLU A CA 1
ATOM 599 C C . GLU A 1 79 ? 0.453 44.156 4.682 1.00 32.62 79 GLU A C 1
ATOM 600 O O . GLU A 1 79 ? 1.184 43.188 4.416 1.00 32.96 79 GLU A O 1
ATOM 606 N N . GLY A 1 80 ? -0.189 44.266 5.841 1.00 32.68 80 GLY A N 1
ATOM 607 C CA . GLY A 1 80 ? -0.234 43.163 6.787 1.00 33.28 80 GLY A CA 1
ATOM 608 C C . GLY A 1 80 ? 0.854 43.209 7.844 1.00 33.56 80 GLY A C 1
ATOM 609 O O . GLY A 1 80 ? 1.790 44.017 7.789 1.00 34.14 80 GLY A O 1
ATOM 610 N N . CYS A 1 81 ? 0.696 42.339 8.827 1.00 33.70 81 CYS A N 1
ATOM 611 C CA . CYS A 1 81 ? 1.551 42.320 9.997 1.00 34.27 81 CYS A CA 1
ATOM 612 C C . CYS A 1 81 ? 1.604 40.878 10.490 1.00 34.50 81 CYS A C 1
ATOM 613 O O . CYS A 1 81 ? 0.603 40.346 10.995 1.00 34.90 81 CYS A O 1
ATOM 616 N N . HIS A 1 82 ? 2.768 40.267 10.339 1.00 34.08 82 HIS A N 1
ATOM 617 C CA . HIS A 1 82 ? 2.944 38.837 10.582 1.00 34.42 82 HIS A CA 1
ATOM 618 C C . HIS A 1 82 ? 2.786 38.422 12.055 1.00 33.28 82 HIS A C 1
ATOM 619 O O . HIS A 1 82 ? 2.584 37.251 12.311 1.00 32.79 82 HIS A O 1
ATOM 626 N N . PHE A 1 83 ? 2.880 39.354 13.003 1.00 31.93 83 PHE A N 1
ATOM 627 C CA . PHE A 1 83 ? 2.833 39.002 14.444 1.00 32.00 83 PHE A CA 1
ATOM 628 C C . PHE A 1 83 ? 1.485 39.333 15.121 1.00 31.85 83 PHE A C 1
ATOM 629 O O . PHE A 1 83 ? 1.294 39.089 16.321 1.00 32.75 83 PHE A O 1
ATOM 637 N N . ALA A 1 84 ? 0.551 39.855 14.339 1.00 31.75 84 ALA A N 1
ATOM 638 C CA . ALA A 1 84 ? -0.762 40.217 14.827 1.00 31.80 84 ALA A CA 1
ATOM 639 C C . ALA A 1 84 ? -1.785 39.124 14.503 1.00 31.84 84 ALA A C 1
ATOM 640 O O . ALA A 1 84 ? -1.730 38.469 13.449 1.00 30.82 84 ALA A O 1
ATOM 642 N N . ARG A 1 85 ? -2.723 38.943 15.419 1.00 32.05 85 ARG A N 1
ATOM 643 C CA . ARG A 1 85 ? -3.876 38.108 15.151 1.00 32.80 85 ARG A CA 1
ATOM 644 C C . ARG A 1 85 ? -4.604 38.708 13.980 1.00 32.61 85 ARG A C 1
ATOM 645 O O . ARG A 1 85 ? -4.776 39.897 13.933 1.00 33.92 85 ARG A O 1
ATOM 653 N N . GLY A 1 86 ? -5.007 37.886 13.029 1.00 31.89 86 GLY A N 1
ATOM 654 C CA . GLY A 1 86 ? -5.686 38.378 11.842 1.00 31.32 86 GLY A CA 1
ATOM 655 C C . GLY A 1 86 ? -4.746 38.893 10.771 1.00 30.90 86 GLY A C 1
ATOM 656 O O . GLY A 1 86 ? -5.201 39.258 9.695 1.00 30.60 86 GLY A O 1
ATOM 657 N N . GLY A 1 87 ? -3.444 38.922 11.054 1.00 30.14 87 GLY A N 1
ATOM 658 C CA . GLY A 1 87 ? -2.453 39.349 10.068 1.00 29.96 87 GLY A CA 1
ATOM 659 C C . GLY A 1 87 ? -2.463 40.842 9.771 1.00 29.71 87 GLY A C 1
ATOM 660 O O . GLY A 1 87 ? -1.951 41.274 8.743 1.00 27.34 87 GLY A O 1
ATOM 661 N N . GLN A 1 88 ? -3.008 41.630 10.700 1.00 29.79 88 GLN A N 1
ATOM 662 C CA . GLN A 1 88 ? -3.208 43.026 10.475 1.00 30.61 88 GLN A CA 1
ATOM 663 C C . GLN A 1 88 ? -3.206 43.873 11.751 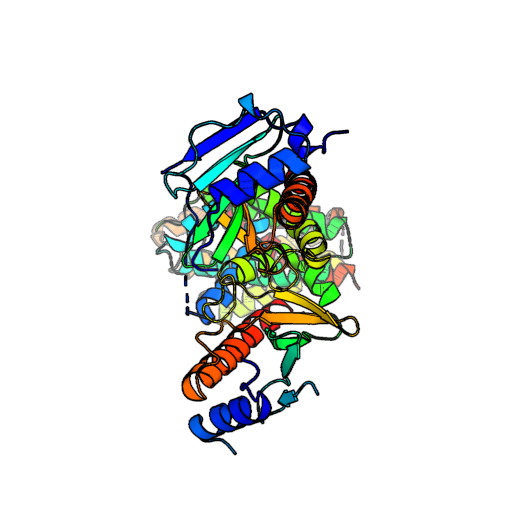1.00 30.04 88 GLN A C 1
ATOM 664 O O . GLN A 1 88 ? -3.831 43.522 12.747 1.00 29.34 88 GLN A O 1
ATOM 670 N N . LEU A 1 89 ? -2.487 44.995 11.705 1.00 29.52 89 LEU A N 1
ATOM 671 C CA . LEU A 1 89 ? -2.592 46.028 12.746 1.00 29.24 89 LEU A CA 1
ATOM 672 C C . LEU A 1 89 ? -3.971 46.668 12.710 1.00 28.91 89 LEU A C 1
ATOM 673 O O . LEU A 1 89 ? -4.643 46.662 11.676 1.00 26.72 89 LEU A O 1
ATOM 678 N N . LEU A 1 90 ? -4.390 47.210 13.853 1.00 29.38 90 LEU A N 1
ATOM 679 C CA . LEU A 1 90 ? -5.712 47.838 14.032 1.00 30.45 90 LEU A CA 1
ATOM 680 C C . LEU A 1 90 ? -5.493 49.295 14.382 1.00 30.82 90 LEU A C 1
ATOM 681 O O . LEU A 1 90 ? -4.458 49.670 14.920 1.00 31.67 90 LEU A O 1
ATOM 686 N N . LEU A 1 91 ? -6.485 50.112 14.084 1.00 32.01 91 LEU A N 1
ATOM 687 C CA . LEU A 1 91 ? -6.482 51.518 14.445 1.00 32.70 91 LEU A CA 1
ATOM 688 C C . LEU A 1 91 ? -7.624 51.812 15.397 1.00 32.50 91 LEU A C 1
ATOM 689 O O . LEU A 1 91 ? -8.742 51.445 15.145 1.00 34.56 91 LEU A O 1
ATOM 694 N N . GLY A 1 92 ? -7.336 52.503 16.469 1.00 32.71 92 GLY A N 1
ATOM 695 C CA . GLY A 1 92 ? -8.367 53.050 17.330 1.00 33.87 92 GLY A CA 1
ATOM 696 C C . GLY A 1 92 ? -8.069 54.517 17.627 1.00 34.42 92 GLY A C 1
ATOM 697 O O . GLY A 1 92 ? -7.346 55.187 16.895 1.00 32.63 92 GLY A O 1
ATOM 698 N N . GLU A 1 93 ? -8.665 55.009 18.696 1.00 36.05 93 GLU A N 1
ATOM 699 C CA . GLU A 1 93 ? -8.520 56.388 19.094 1.00 37.33 93 GLU A CA 1
ATOM 700 C C . GLU A 1 93 ? -8.527 56.514 20.631 1.00 38.43 93 GLU A C 1
ATOM 701 O O . GLU A 1 93 ? -9.438 56.064 21.282 1.00 38.97 93 GLU A O 1
ATOM 707 N N . GLN A 1 94 ? -7.505 57.139 21.188 1.00 40.21 94 GLN A N 1
ATOM 708 C CA . GLN A 1 94 ? -7.380 57.297 22.621 1.00 41.34 94 GLN A CA 1
ATOM 709 C C . GLN A 1 94 ? -6.937 58.714 22.882 1.00 41.51 94 GLN A C 1
ATOM 710 O O . GLN A 1 94 ? -6.032 59.213 22.222 1.00 41.10 94 GLN A O 1
ATOM 716 N N . ASN A 1 95 ? -7.573 59.335 23.874 1.00 42.19 95 ASN A N 1
ATOM 717 C CA . ASN A 1 95 ? -7.329 60.716 24.229 1.00 41.58 95 ASN A CA 1
ATOM 718 C C . ASN A 1 95 ? -7.308 61.675 23.036 1.00 40.61 95 ASN A C 1
ATOM 719 O O . ASN A 1 95 ? -6.455 62.569 22.961 1.00 40.14 95 ASN A O 1
ATOM 724 N N . GLY A 1 96 ? -8.270 61.488 22.126 1.00 39.49 96 GLY A N 1
ATOM 725 C CA . GLY A 1 96 ? -8.373 62.316 20.907 1.00 38.85 96 GLY A CA 1
ATOM 726 C C . GLY A 1 96 ? -7.261 62.092 19.892 1.00 38.05 96 GLY A C 1
ATOM 727 O O . GLY A 1 96 ? -7.043 62.909 19.005 1.00 37.87 96 GLY A O 1
ATOM 728 N N . GLU A 1 97 ? -6.547 60.972 20.018 1.00 37.46 97 GLU A N 1
ATOM 729 C CA . GLU A 1 97 ? -5.424 60.670 19.145 1.00 36.45 97 GLU A CA 1
ATOM 730 C C . GLU A 1 97 ? -5.624 59.326 18.469 1.00 35.06 97 GLU A C 1
ATOM 731 O O . GLU A 1 97 ? -6.129 58.404 19.083 1.00 33.86 97 GLU A O 1
ATOM 737 N N . LEU A 1 98 ? -5.244 59.224 17.195 1.00 33.38 98 LEU A N 1
ATOM 738 C CA . LEU A 1 98 ? -5.250 57.947 16.530 1.00 33.39 98 LEU A CA 1
ATOM 739 C C . LEU A 1 98 ? -4.279 56.970 17.213 1.00 32.95 98 LEU A C 1
ATOM 740 O O . LEU A 1 98 ? -3.147 57.342 17.572 1.00 32.32 98 LEU A O 1
ATOM 745 N N . THR A 1 99 ? -4.709 55.722 17.348 1.00 32.63 99 THR A N 1
ATOM 746 C CA . THR A 1 99 ? -3.923 54.691 18.013 1.00 32.92 99 THR A CA 1
ATOM 747 C C . THR A 1 99 ? -3.608 53.531 17.066 1.00 32.56 99 THR A C 1
ATOM 748 O O . THR A 1 99 ? -4.467 53.056 16.318 1.00 33.08 99 THR A O 1
ATOM 752 N N . LEU A 1 100 ? -2.347 53.106 17.051 1.00 31.80 100 LEU A N 1
ATOM 753 C CA . LEU A 1 100 ? -1.932 51.931 16.307 1.00 31.25 100 LEU A CA 1
ATOM 754 C C . LEU A 1 100 ? -1.850 50.781 17.300 1.00 30.74 100 LEU A C 1
ATOM 755 O O . LEU A 1 100 ? -1.226 50.919 18.347 1.00 28.43 100 LEU A O 1
ATOM 760 N N . LYS A 1 101 ? -2.442 49.643 16.960 1.00 30.74 101 LYS A N 1
ATOM 761 C CA . LYS A 1 101 ? -2.597 48.554 17.942 1.00 31.00 101 LYS A CA 1
ATOM 762 C C . LYS A 1 101 ? -2.302 47.218 17.278 1.00 30.75 101 LYS A C 1
ATOM 763 O O . LYS A 1 101 ? -2.748 46.968 16.150 1.00 30.78 101 LYS A O 1
ATOM 769 N N . ALA A 1 102 ? -1.608 46.359 18.004 1.00 29.97 102 ALA A N 1
ATOM 770 C CA . ALA A 1 102 ? -1.378 44.982 17.607 1.00 29.94 102 ALA A CA 1
ATOM 771 C C . ALA A 1 102 ? -1.927 44.054 18.691 1.00 30.19 102 ALA A C 1
ATOM 772 O O . ALA A 1 102 ? -1.503 44.133 19.860 1.00 30.63 102 ALA A O 1
ATOM 774 N N . LEU A 1 103 ? -2.899 43.230 18.327 1.00 29.24 103 LEU A N 1
ATOM 775 C CA . LEU A 1 103 ? -3.318 42.132 19.160 1.00 29.54 103 LEU A CA 1
ATOM 776 C C . LEU A 1 103 ? -2.358 41.026 18.817 1.00 29.05 103 LEU A C 1
ATOM 777 O O . LEU A 1 103 ? -2.458 40.416 17.778 1.00 28.22 103 LEU A O 1
ATOM 782 N N . VAL A 1 104 ? -1.406 40.776 19.697 1.00 29.62 104 VAL A N 1
ATOM 783 C CA . VAL A 1 104 ? -0.301 39.881 19.384 1.00 30.11 104 VAL A CA 1
ATOM 784 C C . VAL A 1 104 ? -0.737 38.409 19.291 1.00 30.46 104 VAL A C 1
ATOM 785 O O . VAL A 1 104 ? -1.398 37.889 20.193 1.00 29.87 104 VAL A O 1
ATOM 789 N N . HIS A 1 105 ? -0.310 37.741 18.224 1.00 30.78 105 HIS A N 1
ATOM 790 C CA . HIS A 1 105 ? -0.613 36.338 18.051 1.00 31.47 105 HIS A CA 1
ATOM 791 C C . HIS A 1 105 ? 0.192 35.540 19.094 1.00 31.87 105 HIS A C 1
ATOM 792 O O . HIS A 1 105 ? 1.340 35.859 19.325 1.00 31.89 105 HIS A O 1
ATOM 799 N N . PRO A 1 106 ? -0.417 34.527 19.750 1.00 32.38 106 PRO A N 1
ATOM 800 C CA . PRO A 1 106 ? 0.321 33.716 20.738 1.00 32.79 106 PRO A CA 1
ATOM 801 C C . PRO A 1 106 ? 1.624 33.045 20.262 1.00 32.80 106 PRO A C 1
ATOM 802 O O . PRO A 1 106 ? 2.508 32.821 21.070 1.00 32.99 106 PRO A O 1
ATOM 806 N N . ASP A 1 107 ? 1.744 32.740 18.970 1.00 33.39 107 ASP A N 1
ATOM 807 C CA . ASP A 1 107 ? 3.011 32.287 18.372 1.00 33.07 107 ASP A CA 1
ATOM 808 C C . ASP A 1 107 ? 4.156 33.222 18.699 1.00 33.31 107 ASP A C 1
ATOM 809 O O . ASP A 1 107 ? 5.304 32.800 18.694 1.00 33.91 107 ASP A O 1
ATOM 814 N N . PHE A 1 108 ? 3.867 34.498 18.929 1.00 32.81 108 PHE A N 1
ATOM 815 C CA . PHE A 1 108 ? 4.927 35.463 19.271 1.00 32.87 108 PHE A CA 1
ATOM 816 C C . PHE A 1 108 ? 5.047 35.745 20.750 1.00 32.90 108 PHE A C 1
ATOM 817 O O . PHE A 1 108 ? 5.694 36.707 21.166 1.00 33.30 108 PHE A O 1
ATOM 825 N N . LEU A 1 109 ? 4.477 34.865 21.562 1.00 33.21 109 LEU A N 1
ATOM 826 C CA . LEU A 1 109 ? 4.490 35.035 23.014 1.00 33.56 109 LEU A CA 1
ATOM 827 C C . LEU A 1 109 ? 5.244 33.908 23.723 1.00 33.74 109 LEU A C 1
ATOM 828 O O . LEU A 1 109 ? 5.281 33.903 24.938 1.00 33.30 109 LEU A O 1
ATOM 833 N N . SER A 1 110 ? 5.850 32.994 22.960 1.00 34.14 110 SER A N 1
ATOM 834 C CA . SER A 1 110 ? 6.437 31.756 23.488 1.00 35.22 110 SER A CA 1
ATOM 835 C C . SER A 1 110 ? 7.787 31.956 24.175 1.00 35.24 110 SER A C 1
ATOM 836 O O . SER A 1 110 ? 8.125 31.236 25.092 1.00 35.28 110 SER A O 1
ATOM 839 N N . ASP A 1 111 ? 8.552 32.943 23.716 1.00 35.27 111 ASP A N 1
ATOM 840 C CA . ASP A 1 111 ? 9.854 33.242 24.291 1.00 35.07 111 ASP A CA 1
ATOM 841 C C . ASP A 1 111 ? 10.222 34.676 23.924 1.00 34.70 111 ASP A C 1
ATOM 842 O O . ASP A 1 111 ? 9.481 35.345 23.165 1.00 34.72 111 ASP A O 1
ATOM 847 N N . GLY A 1 112 ? 11.341 35.140 24.468 1.00 33.67 112 GLY A N 1
ATOM 848 C CA . GLY A 1 112 ? 11.820 36.493 24.278 1.00 34.14 112 GLY A CA 1
ATOM 849 C C . GLY A 1 112 ? 12.266 36.804 22.862 1.00 34.06 112 GLY A C 1
ATOM 850 O O . GLY A 1 112 ? 12.106 37.937 22.400 1.00 32.48 112 GLY A O 1
ATOM 851 N N . GLU A 1 113 ? 12.816 35.812 22.163 1.00 34.26 113 GLU A N 1
ATOM 852 C CA . GLU A 1 113 ? 13.231 36.034 20.778 1.00 35.47 113 GLU A CA 1
ATOM 853 C C . GLU A 1 113 ? 12.018 36.308 19.895 1.00 34.68 113 GLU A C 1
ATOM 854 O O . GLU A 1 113 ? 12.048 37.221 19.062 1.00 35.14 113 GLU A O 1
ATOM 860 N N . LYS A 1 114 ? 10.972 35.506 20.082 1.00 33.77 114 LYS A N 1
ATOM 861 C CA . LYS A 1 114 ? 9.716 35.670 19.374 1.00 33.24 114 LYS A CA 1
ATOM 862 C C . LYS A 1 114 ? 9.028 37.015 19.747 1.00 32.93 114 LYS A C 1
ATOM 863 O O . LYS A 1 114 ? 8.563 37.745 18.860 1.00 32.60 114 LYS A O 1
ATOM 869 N N . PHE A 1 115 ? 8.986 37.353 21.038 1.00 31.20 115 PHE A N 1
ATOM 870 C CA . PHE A 1 115 ? 8.354 38.602 21.417 1.00 31.07 115 PHE A CA 1
ATOM 871 C C . PHE A 1 115 ? 9.157 39.815 20.925 1.00 30.25 115 PHE A C 1
ATOM 872 O O . PHE A 1 115 ? 8.576 40.831 20.588 1.00 28.83 115 PHE A O 1
ATOM 880 N N . SER A 1 116 ? 10.483 39.684 20.896 1.00 29.96 116 SER A N 1
ATOM 881 C CA . SER A 1 116 ? 11.374 40.698 20.341 1.00 29.93 116 SER A CA 1
ATOM 882 C C . SER A 1 116 ? 11.061 40.971 18.884 1.00 29.47 116 SER A C 1
ATOM 883 O O . SER A 1 116 ? 11.081 42.102 18.469 1.00 29.13 116 SER A O 1
ATOM 886 N N . THR A 1 117 ? 10.751 39.930 18.120 1.00 29.90 117 THR A N 1
ATOM 887 C CA . THR A 1 117 ? 10.337 40.099 16.727 1.00 30.18 117 THR A CA 1
ATOM 888 C C . THR A 1 117 ? 9.083 40.967 16.629 1.00 30.49 117 THR A C 1
ATOM 889 O O . THR A 1 117 ? 9.000 41.866 15.778 1.00 30.11 117 THR A O 1
ATOM 893 N N . ALA A 1 118 ? 8.114 40.696 17.504 1.00 30.07 118 ALA A N 1
ATOM 894 C CA . ALA A 1 118 ? 6.903 41.491 17.553 1.00 29.72 118 ALA A CA 1
ATOM 895 C C . ALA A 1 118 ? 7.183 42.941 17.962 1.00 29.63 118 ALA A C 1
ATOM 896 O O . ALA A 1 118 ? 6.629 43.852 17.368 1.00 27.39 118 ALA A O 1
ATOM 898 N N . LEU A 1 119 ? 7.998 43.154 18.999 1.00 29.07 119 LEU A N 1
ATOM 899 C CA . LEU A 1 119 ? 8.260 44.519 19.459 1.00 29.67 119 LEU A CA 1
ATOM 900 C C . LEU A 1 119 ? 9.042 45.365 18.454 1.00 28.96 119 LEU A C 1
ATOM 901 O O . LEU A 1 119 ? 8.763 46.552 18.284 1.00 28.15 119 LEU A O 1
ATOM 906 N N . ASN A 1 120 ? 10.052 44.766 17.825 1.00 28.92 120 ASN A N 1
ATOM 907 C CA . ASN A 1 120 ? 10.860 45.477 16.841 1.00 28.71 120 ASN A CA 1
ATOM 908 C C . ASN A 1 120 ? 10.060 45.730 15.568 1.00 29.13 120 ASN A C 1
ATOM 909 O O . ASN A 1 120 ? 10.200 46.778 14.931 1.00 29.01 120 ASN A O 1
ATOM 914 N N . GLY A 1 121 ? 9.211 44.765 15.212 1.00 28.71 121 GLY A N 1
ATOM 915 C CA . GLY A 1 121 ? 8.314 44.924 14.088 1.00 29.20 121 GLY A CA 1
ATOM 916 C C . GLY A 1 121 ? 7.325 46.061 14.332 1.00 28.82 121 GLY A C 1
ATOM 917 O O . GLY A 1 121 ? 7.087 46.893 13.457 1.00 29.99 121 GLY A O 1
ATOM 918 N N . PHE A 1 122 ? 6.764 46.101 15.529 1.00 28.28 122 PHE A N 1
ATOM 919 C CA . PHE A 1 122 ? 5.893 47.199 15.924 1.00 28.46 122 PHE A CA 1
ATOM 920 C C . PHE A 1 122 ? 6.624 48.524 15.859 1.00 28.00 122 PHE A C 1
ATOM 921 O O . PHE A 1 122 ? 6.094 49.484 15.349 1.00 28.12 122 PHE A O 1
ATOM 929 N N . TYR A 1 123 ? 7.837 48.579 16.378 1.00 27.60 123 TYR A N 1
ATOM 930 C CA . TYR A 1 123 ? 8.664 49.787 16.229 1.00 27.73 123 TYR A CA 1
ATOM 931 C C . TYR A 1 123 ? 8.755 50.272 14.772 1.00 27.61 123 TYR A C 1
ATOM 932 O O . TYR A 1 123 ? 8.596 51.470 14.489 1.00 27.92 123 TYR A O 1
ATOM 941 N N . ASN A 1 124 ? 9.082 49.355 13.857 1.00 27.72 124 ASN A N 1
ATOM 942 C CA . ASN A 1 124 ? 9.169 49.677 12.457 1.00 28.12 124 ASN A CA 1
ATOM 943 C C . ASN A 1 124 ? 7.853 50.317 11.945 1.00 28.01 124 ASN A C 1
ATOM 944 O O . ASN A 1 124 ? 7.852 51.366 11.280 1.00 26.11 124 ASN A O 1
ATOM 949 N N . TYR A 1 125 ? 6.730 49.690 12.262 1.00 28.59 125 TYR A N 1
ATOM 950 C CA . TYR A 1 125 ? 5.441 50.247 11.823 1.00 29.38 125 TYR A CA 1
ATOM 951 C C . TYR A 1 125 ? 5.108 51.540 12.508 1.00 28.82 125 TYR A C 1
ATOM 952 O O . TYR A 1 125 ? 4.513 52.422 11.905 1.00 29.89 125 TYR A O 1
ATOM 961 N N . LEU A 1 126 ? 5.460 51.669 13.769 1.00 28.32 126 LEU A N 1
ATOM 962 C CA . LEU A 1 126 ? 5.274 52.944 14.446 1.00 28.24 126 LEU A CA 1
ATOM 963 C C . LEU A 1 126 ? 5.984 54.092 13.711 1.00 27.36 126 LEU A C 1
ATOM 964 O O . LEU A 1 126 ? 5.418 55.149 13.556 1.00 26.90 126 LEU A O 1
ATOM 969 N N . GLU A 1 127 ? 7.231 53.882 13.284 1.00 27.40 127 GLU A N 1
ATOM 970 C CA . GLU A 1 127 ? 7.942 54.873 12.492 1.00 27.79 127 GLU A CA 1
ATOM 971 C C . GLU A 1 127 ? 7.176 55.246 11.243 1.00 26.96 127 GLU A C 1
ATOM 972 O O . GLU A 1 127 ? 6.989 56.415 10.942 1.00 26.13 127 GLU A O 1
ATOM 978 N N . VAL A 1 128 ? 6.748 54.230 10.520 1.00 26.59 128 VAL A N 1
ATOM 979 C CA . VAL A 1 128 ? 6.066 54.433 9.255 1.00 27.92 128 VAL A CA 1
ATOM 980 C C . VAL A 1 128 ? 4.710 55.113 9.415 1.00 27.48 128 VAL A C 1
ATOM 981 O O . VAL A 1 128 ? 4.396 56.079 8.708 1.00 27.00 128 VAL A O 1
ATOM 985 N N . PHE A 1 129 ? 3.881 54.611 10.322 1.00 27.91 129 PHE A N 1
ATOM 986 C CA . PHE A 1 129 ? 2.560 55.225 10.528 1.00 27.57 129 PHE A CA 1
ATOM 987 C C . PHE A 1 129 ? 2.701 56.657 11.062 1.00 27.56 129 PHE A C 1
ATOM 988 O O . PHE A 1 129 ? 2.035 57.547 10.593 1.00 26.93 129 PHE A O 1
ATOM 996 N N . SER A 1 130 ? 3.580 56.882 12.037 1.00 27.82 130 SER A N 1
ATOM 997 C CA . SER A 1 130 ? 3.718 58.235 12.589 1.00 28.23 130 SER A CA 1
ATOM 998 C C . SER A 1 130 ? 4.197 59.244 11.518 1.00 28.09 130 SER A C 1
ATOM 999 O O . SER A 1 130 ? 3.691 60.367 11.437 1.00 27.75 130 SER A O 1
ATOM 1002 N N . ARG A 1 131 ? 5.123 58.825 10.657 1.00 27.69 131 ARG A N 1
ATOM 1003 C CA . ARG A 1 131 ? 5.576 59.670 9.551 1.00 27.33 131 ARG A CA 1
ATOM 1004 C C . ARG A 1 131 ? 4.502 59.894 8.498 1.00 27.32 131 ARG A C 1
ATOM 1005 O O . ARG A 1 131 ? 4.397 60.988 7.942 1.00 26.37 131 ARG A O 1
ATOM 1013 N N . SER A 1 132 ? 3.697 58.879 8.205 1.00 27.25 132 SER A N 1
ATOM 1014 C CA . SER A 1 132 ? 2.576 59.092 7.293 1.00 28.74 132 SER A CA 1
ATOM 1015 C C . SER A 1 132 ? 1.561 60.110 7.842 1.00 29.17 132 SER A C 1
ATOM 1016 O O . SER A 1 132 ? 0.798 60.682 7.059 1.00 27.38 132 SER A O 1
ATOM 1019 N N . LEU A 1 133 ? 1.523 60.290 9.163 1.00 30.49 133 LEU A N 1
ATOM 1020 C CA . LEU A 1 133 ? 0.578 61.238 9.799 1.00 32.62 133 LEU A CA 1
ATOM 1021 C C . LEU A 1 133 ? 1.210 62.553 10.215 1.00 33.51 133 LEU A C 1
ATOM 1022 O O . LEU A 1 133 ? 0.632 63.330 10.968 1.00 33.66 133 LEU A O 1
ATOM 1027 N N . MET A 1 134 ? 2.381 62.826 9.683 1.00 35.34 134 MET A N 1
ATOM 1028 C CA . MET A 1 134 ? 3.069 64.048 9.993 1.00 37.70 134 MET A CA 1
ATOM 1029 C C . MET A 1 134 ? 2.413 65.137 9.155 1.00 38.38 134 MET A C 1
ATOM 1030 O O . MET A 1 134 ? 2.118 64.896 7.975 1.00 38.04 134 MET A O 1
ATOM 1035 N N . MET B 1 1 ? -11.625 23.462 19.658 1.00 71.01 1 MET B N 1
ATOM 1036 C CA . MET B 1 1 ? -11.101 24.175 18.443 1.00 70.85 1 MET B CA 1
ATOM 1037 C C . MET B 1 1 ? -10.418 23.284 17.379 1.00 70.71 1 MET B C 1
ATOM 1038 O O . MET B 1 1 ? -10.301 23.694 16.215 1.00 70.65 1 MET B O 1
ATOM 1043 N N . GLN B 1 2 ? -9.922 22.113 17.782 1.00 70.18 2 GLN B N 1
ATOM 1044 C CA . GLN B 1 2 ? -9.594 21.037 16.836 1.00 69.53 2 GLN B CA 1
ATOM 1045 C C . GLN B 1 2 ? -10.655 19.916 16.935 1.00 69.01 2 GLN B C 1
ATOM 1046 O O . GLN B 1 2 ? -10.618 18.939 16.176 1.00 69.30 2 GLN B O 1
ATOM 1052 N N . HIS B 1 3 ? -11.575 20.060 17.892 1.00 67.78 3 HIS B N 1
ATOM 1053 C CA . HIS B 1 3 ? -12.860 19.351 17.887 1.00 66.35 3 HIS B CA 1
ATOM 1054 C C . HIS B 1 3 ? -13.871 20.165 17.053 1.00 64.90 3 HIS B C 1
ATOM 1055 O O . HIS B 1 3 ? -14.905 19.632 16.648 1.00 65.11 3 HIS B O 1
ATOM 1062 N N . LEU B 1 4 ? -13.571 21.443 16.779 1.00 62.68 4 LEU B N 1
ATOM 1063 C CA . LEU B 1 4 ? -14.510 22.316 16.046 1.00 61.08 4 LEU B CA 1
ATOM 1064 C C . LEU B 1 4 ? -14.736 21.907 14.588 1.00 59.08 4 LEU B C 1
ATOM 1065 O O . LEU B 1 4 ? -13.797 21.831 13.799 1.00 58.61 4 LEU B O 1
ATOM 1070 N N . ASP B 1 5 ? -15.996 21.672 14.239 1.00 56.87 5 ASP B N 1
ATOM 1071 C CA . ASP B 1 5 ? -16.384 21.378 12.871 1.00 55.47 5 ASP B CA 1
ATOM 1072 C C . ASP B 1 5 ? -17.152 22.588 12.341 1.00 53.51 5 ASP B C 1
ATOM 1073 O O . ASP B 1 5 ? -18.273 22.850 12.786 1.00 52.95 5 ASP B O 1
ATOM 1078 N N . ILE B 1 6 ? -16.545 23.325 11.407 1.00 51.31 6 ILE B N 1
ATOM 1079 C CA . ILE B 1 6 ? -17.162 24.548 10.872 1.00 49.87 6 ILE B CA 1
ATOM 1080 C C . ILE B 1 6 ? -18.415 24.224 10.051 1.00 48.50 6 ILE B C 1
ATOM 1081 O O . ILE B 1 6 ? -19.394 24.966 10.089 1.00 47.91 6 ILE B O 1
ATOM 1086 N N . ALA B 1 7 ? -18.380 23.114 9.317 1.00 47.31 7 ALA B N 1
ATOM 1087 C CA . ALA B 1 7 ? -19.542 22.681 8.555 1.00 46.73 7 ALA B CA 1
ATOM 1088 C C . ALA B 1 7 ? -20.764 22.498 9.465 1.00 45.88 7 ALA B C 1
ATOM 1089 O O . ALA B 1 7 ? -21.857 22.977 9.137 1.00 45.95 7 ALA B O 1
ATOM 1091 N N . GLU B 1 8 ? -20.579 21.846 10.611 1.00 45.17 8 GLU B N 1
ATOM 1092 C CA . GLU B 1 8 ? -21.689 21.667 11.558 1.00 44.88 8 GLU B CA 1
ATOM 1093 C C . GLU B 1 8 ? -22.122 22.948 12.255 1.00 43.61 8 GLU B C 1
ATOM 1094 O O . GLU B 1 8 ? -23.298 23.117 12.568 1.00 42.65 8 GLU B O 1
ATOM 1100 N N . LEU B 1 9 ? -21.180 23.850 12.512 1.00 42.96 9 LEU B N 1
ATOM 1101 C CA . LEU B 1 9 ? -21.501 25.093 13.203 1.00 42.52 9 LEU B CA 1
ATOM 1102 C C . LEU B 1 9 ? -22.387 25.970 12.310 1.00 41.71 9 LEU B C 1
ATOM 1103 O O . LEU B 1 9 ? -23.325 26.603 12.791 1.00 40.58 9 LEU B O 1
ATOM 1108 N N . VAL B 1 10 ? -22.086 25.965 11.011 1.00 41.30 10 VAL B N 1
ATOM 1109 C CA . VAL B 1 10 ? -22.872 26.661 9.998 1.00 41.79 10 VAL B CA 1
ATOM 1110 C C . VAL B 1 10 ? -24.261 26.011 9.854 1.00 41.94 10 VAL B C 1
ATOM 1111 O O . VAL B 1 10 ? -25.288 26.707 9.798 1.00 41.25 10 VAL B O 1
ATOM 1115 N N . ARG B 1 11 ? -24.291 24.680 9.795 1.00 42.07 11 ARG B N 1
ATOM 1116 C CA . ARG B 1 11 ? -25.571 23.973 9.740 1.00 42.78 11 ARG B CA 1
ATOM 1117 C C . ARG B 1 11 ? -26.426 24.357 10.950 1.00 42.09 11 ARG B C 1
ATOM 1118 O O . ARG B 1 11 ? -27.581 24.747 10.815 1.00 40.71 11 ARG B O 1
ATOM 1126 N N . SER B 1 12 ? -25.823 24.280 12.125 1.00 41.93 12 SER B N 1
ATOM 1127 C CA . SER B 1 12 ? -26.488 24.659 13.361 1.00 42.43 12 SER B CA 1
ATOM 1128 C C . SER B 1 12 ? -27.011 26.087 13.313 1.00 42.18 12 SER B C 1
ATOM 1129 O O . SER B 1 12 ? -28.135 26.354 13.699 1.00 41.81 12 SER B O 1
ATOM 1132 N N . ALA B 1 13 ? -26.177 27.011 12.847 1.00 42.52 13 ALA B N 1
ATOM 1133 C CA . ALA B 1 13 ? -26.554 28.424 12.821 1.00 42.52 13 ALA B CA 1
ATOM 1134 C C . ALA B 1 13 ? -27.750 28.658 11.904 1.00 42.02 13 ALA B C 1
ATOM 1135 O O . ALA B 1 13 ? -28.635 29.443 12.231 1.00 41.07 13 ALA B O 1
ATOM 1137 N N . LEU B 1 14 ? -27.764 27.965 10.767 1.00 42.26 14 LEU B N 1
ATOM 1138 C CA . LEU B 1 14 ? -28.914 27.984 9.867 1.00 43.31 14 LEU B CA 1
ATOM 1139 C C . LEU B 1 14 ? -30.170 27.386 10.498 1.00 43.49 14 LEU B C 1
ATOM 1140 O O . LEU B 1 14 ? -31.244 27.989 10.440 1.00 43.32 14 LEU B O 1
ATOM 1145 N N . GLU B 1 15 ? -30.038 26.206 11.101 1.00 44.66 15 GLU B N 1
ATOM 1146 C CA . GLU B 1 15 ? -31.177 25.519 11.728 1.00 45.67 15 GLU B CA 1
ATOM 1147 C C . GLU B 1 15 ? -31.871 26.436 12.738 1.00 45.60 15 GLU B C 1
ATOM 1148 O O . GLU B 1 15 ? -33.085 26.631 12.710 1.00 46.04 15 GLU B O 1
ATOM 1154 N N . VAL B 1 16 ? -31.072 27.049 13.586 1.00 45.10 16 VAL B N 1
ATOM 1155 C CA . VAL B 1 16 ? -31.576 27.817 14.697 1.00 45.00 16 VAL B CA 1
ATOM 1156 C C . VAL B 1 16 ? -32.142 29.178 14.224 1.00 44.99 16 VAL B C 1
ATOM 1157 O O . VAL B 1 16 ? -32.791 29.894 14.981 1.00 44.96 16 VAL B O 1
ATOM 1161 N N . SER B 1 17 ? -31.902 29.520 12.961 1.00 45.03 17 SER B N 1
ATOM 1162 C CA . SER B 1 17 ? -32.481 30.707 12.334 1.00 45.22 17 SER B CA 1
ATOM 1163 C C . SER B 1 17 ? -33.752 30.385 11.541 1.00 45.81 17 SER B C 1
ATOM 1164 O O . SER B 1 17 ? -34.331 31.268 10.887 1.00 45.14 17 SER B O 1
ATOM 1167 N N . GLY B 1 18 ? -34.174 29.120 11.596 1.00 46.26 18 GLY B N 1
ATOM 1168 C CA . GLY B 1 18 ? -35.356 28.664 10.882 1.00 47.06 18 GLY B CA 1
ATOM 1169 C C . GLY B 1 18 ? -35.080 28.330 9.431 1.00 47.74 18 GLY B C 1
ATOM 1170 O O . GLY B 1 18 ? -36.000 28.294 8.625 1.00 47.68 18 GLY B O 1
ATOM 1171 N N . CYS B 1 19 ? -33.816 28.089 9.094 1.00 49.04 19 CYS B N 1
ATOM 1172 C CA . CYS B 1 19 ? -33.426 27.781 7.721 1.00 50.01 19 CYS B CA 1
ATOM 1173 C C . CYS B 1 19 ? -33.273 26.277 7.552 1.00 51.17 19 CYS B C 1
ATOM 1174 O O . CYS B 1 19 ? -33.400 25.512 8.514 1.00 51.34 19 CYS B O 1
ATOM 1177 N N . ASP B 1 20 ? -32.991 25.881 6.309 1.00 52.55 20 ASP B N 1
ATOM 1178 C CA . ASP B 1 20 ? -32.559 24.529 5.965 1.00 52.50 20 ASP B CA 1
ATOM 1179 C C . ASP B 1 20 ? -31.030 24.398 6.152 1.00 52.55 20 ASP B C 1
ATOM 1180 O O . ASP B 1 20 ? -30.529 23.489 6.844 1.00 52.70 20 ASP B O 1
ATOM 1185 N N . SER B 1 31 ? -12.586 22.685 2.973 1.00 47.07 31 SER B N 1
ATOM 1186 C CA . SER B 1 31 ? -12.685 23.732 1.960 1.00 46.33 31 SER B CA 1
ATOM 1187 C C . SER B 1 31 ? -13.507 24.937 2.483 1.00 46.36 31 SER B C 1
ATOM 1188 O O . SER B 1 31 ? -14.506 24.755 3.207 1.00 47.61 31 SER B O 1
ATOM 1191 N N . THR B 1 32 ? -13.095 26.157 2.130 1.00 44.70 32 THR B N 1
ATOM 1192 C CA . THR B 1 32 ? -13.929 27.335 2.364 1.00 43.33 32 THR B CA 1
ATOM 1193 C C . THR B 1 32 ? -15.380 26.976 2.074 1.00 41.92 32 THR B C 1
ATOM 1194 O O . THR B 1 32 ? -15.667 26.352 1.068 1.00 42.06 32 THR B O 1
ATOM 1198 N N . ILE B 1 33 ? -16.284 27.376 2.954 1.00 40.35 33 ILE B N 1
ATOM 1199 C CA . ILE B 1 33 ? -17.719 27.288 2.699 1.00 39.44 33 ILE B CA 1
ATOM 1200 C C . ILE B 1 33 ? -18.204 28.590 2.085 1.00 38.45 33 ILE B C 1
ATOM 1201 O O . ILE B 1 33 ? -18.012 29.673 2.660 1.00 36.33 33 ILE B O 1
ATOM 1206 N N . VAL B 1 34 ? -18.819 28.468 0.907 1.00 37.92 34 VAL B N 1
ATOM 1207 C CA . VAL B 1 34 ? -19.529 29.563 0.259 1.00 37.91 34 VAL B CA 1
ATOM 1208 C C . VAL B 1 34 ? -21.021 29.502 0.590 1.00 37.91 34 VAL B C 1
ATOM 1209 O O . VAL B 1 34 ? -21.759 28.612 0.151 1.00 37.60 34 VAL B O 1
ATOM 1213 N N . LEU B 1 35 ? -21.461 30.452 1.398 1.00 38.05 35 LEU B N 1
ATOM 1214 C CA . LEU B 1 35 ? -22.860 30.524 1.800 1.00 38.10 35 LEU B CA 1
ATOM 1215 C C . LEU B 1 35 ? -23.587 31.512 0.877 1.00 38.17 35 LEU B C 1
ATOM 1216 O O . LEU B 1 35 ? -23.394 32.724 0.953 1.00 36.65 35 LEU B O 1
ATOM 1221 N N . ASP B 1 36 ? -24.385 30.984 -0.047 1.00 39.44 36 ASP B N 1
ATOM 1222 C CA . ASP B 1 36 ? -25.179 31.836 -0.928 1.00 39.65 36 ASP B CA 1
ATOM 1223 C C . ASP B 1 36 ? -26.672 31.551 -0.734 1.00 39.93 36 ASP B C 1
ATOM 1224 O O . ASP B 1 36 ? -27.234 30.586 -1.274 1.00 39.54 36 ASP B O 1
ATOM 1229 N N . LEU B 1 37 ? -27.298 32.402 0.072 1.00 39.22 37 LEU B N 1
ATOM 1230 C CA . LEU B 1 37 ? -28.678 32.227 0.458 1.00 38.68 37 LEU B CA 1
ATOM 1231 C C . LEU B 1 37 ? -29.541 33.234 -0.294 1.00 38.26 37 LEU B C 1
ATOM 1232 O O . LEU B 1 37 ? -29.034 34.222 -0.881 1.00 38.07 37 LEU B O 1
ATOM 1237 N N . PHE B 1 38 ? -30.842 32.948 -0.293 1.00 38.15 38 PHE B N 1
ATOM 1238 C CA . PHE B 1 38 ? -31.847 33.798 -0.927 1.00 37.90 38 PHE B CA 1
ATOM 1239 C C . PHE B 1 38 ? -31.843 35.213 -0.335 1.00 37.18 38 PHE B C 1
ATOM 1240 O O . PHE B 1 38 ? -31.857 35.375 0.877 1.00 35.82 38 PHE B O 1
ATOM 1248 N N . ALA B 1 39 ? -31.830 36.218 -1.212 1.00 37.36 39 ALA B N 1
ATOM 1249 C CA . ALA B 1 39 ? -31.863 37.622 -0.808 1.00 37.67 39 ALA B CA 1
ATOM 1250 C C . ALA B 1 39 ? -30.689 38.059 0.085 1.00 37.51 39 ALA B C 1
ATOM 1251 O O . ALA B 1 39 ? -30.790 39.065 0.781 1.00 38.77 39 ALA B O 1
ATOM 1253 N N . LEU B 1 40 ? -29.601 37.298 0.094 1.00 36.85 40 LEU B N 1
ATOM 1254 C CA . LEU B 1 40 ? -28.377 37.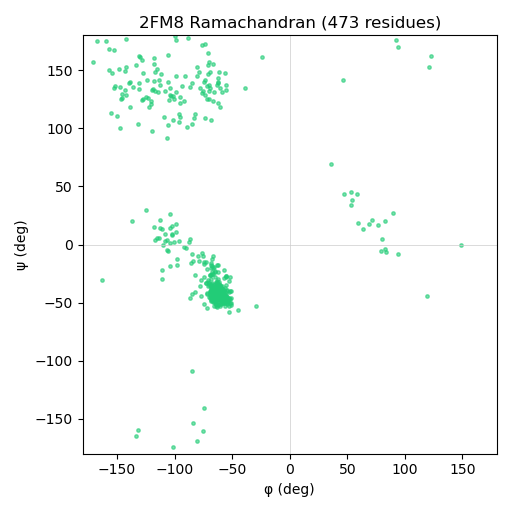673 0.818 1.00 36.36 40 LEU B CA 1
ATOM 1255 C C . LEU B 1 40 ? -27.227 37.582 -0.158 1.00 35.77 40 LEU B C 1
ATOM 1256 O O . LEU B 1 40 ? -27.261 36.779 -1.065 1.00 36.78 40 LEU B O 1
ATOM 1261 N N . PRO B 1 41 ? -26.215 38.431 0.003 1.00 36.04 41 PRO B N 1
ATOM 1262 C CA . PRO B 1 41 ? -25.041 38.329 -0.842 1.00 35.43 41 PRO B CA 1
ATOM 1263 C C . PRO B 1 41 ? -24.269 37.074 -0.480 1.00 34.80 41 PRO B C 1
ATOM 1264 O O . PRO B 1 41 ? -24.446 36.528 0.610 1.00 35.07 41 PRO B O 1
ATOM 1268 N N . SER B 1 42 ? -23.464 36.572 -1.407 1.00 34.16 42 SER B N 1
ATOM 1269 C CA . SER B 1 42 ? -22.606 35.430 -1.106 1.00 34.20 42 SER B CA 1
ATOM 1270 C C . SER B 1 42 ? -21.506 35.819 -0.139 1.00 33.17 42 SER B C 1
ATOM 1271 O O . SER B 1 42 ? -20.865 36.838 -0.327 1.00 34.13 42 SER B O 1
ATOM 1274 N N . ILE B 1 43 ? -21.281 34.988 0.870 1.00 32.29 43 ILE B N 1
ATOM 1275 C CA . ILE B 1 43 ? -20.182 35.171 1.814 1.00 32.45 43 ILE B CA 1
ATOM 1276 C C . ILE B 1 43 ? -19.407 33.869 1.950 1.00 31.85 43 ILE B C 1
ATOM 1277 O O . ILE B 1 43 ? -19.879 32.794 1.527 1.00 30.56 43 ILE B O 1
ATOM 1282 N N . CYS B 1 44 ? -18.193 33.992 2.462 1.00 31.88 44 CYS B N 1
ATOM 1283 C CA . CYS B 1 44 ? -17.285 32.855 2.632 1.00 33.14 44 CYS B CA 1
ATOM 1284 C C . CYS B 1 44 ? -16.972 32.667 4.102 1.00 33.57 44 CYS B C 1
ATOM 1285 O O . CYS B 1 44 ? -16.794 33.653 4.851 1.00 32.36 44 CYS B O 1
ATOM 1288 N N . ILE B 1 45 ? -16.919 31.399 4.496 1.00 34.44 45 ILE B N 1
ATOM 1289 C CA . ILE B 1 45 ? -16.541 30.999 5.841 1.00 35.61 45 ILE B CA 1
ATOM 1290 C C . ILE B 1 45 ? -15.435 29.967 5.724 1.00 36.47 45 ILE B C 1
ATOM 1291 O O . ILE B 1 45 ? -15.591 28.939 5.050 1.00 35.78 45 ILE B O 1
ATOM 1296 N N . SER B 1 46 ? -14.320 30.238 6.382 1.00 37.59 46 SER B N 1
ATOM 1297 C CA . SER B 1 46 ? -13.217 29.313 6.347 1.00 39.19 46 SER B CA 1
ATOM 1298 C C . SER B 1 46 ? -12.504 29.211 7.681 1.00 40.06 46 SER B C 1
ATOM 1299 O O . SER B 1 46 ? -12.501 30.139 8.485 1.00 39.67 46 SER B O 1
ATOM 1302 N N . VAL B 1 47 ? -11.901 28.049 7.892 1.00 41.33 47 VAL B N 1
ATOM 1303 C CA . VAL B 1 47 ? -11.034 27.814 9.012 1.00 42.43 47 VAL B CA 1
ATOM 1304 C C . VAL B 1 47 ? -9.621 27.854 8.471 1.00 43.20 47 VAL B C 1
ATOM 1305 O O . VAL B 1 47 ? -9.306 27.195 7.480 1.00 43.07 47 VAL B O 1
ATOM 1309 N N . LYS B 1 48 ? -8.774 28.649 9.105 1.00 44.42 48 LYS B N 1
ATOM 1310 C CA . LYS B 1 48 ? -7.366 28.647 8.766 1.00 44.75 48 LYS B CA 1
ATOM 1311 C C . LYS B 1 48 ? -6.541 28.733 10.040 1.00 44.35 48 LYS B C 1
ATOM 1312 O O . LYS B 1 48 ? -6.681 29.680 10.800 1.00 43.07 48 LYS B O 1
ATOM 1318 N N . ASP B 1 49 ? -5.728 27.699 10.287 1.00 44.99 49 ASP B N 1
ATOM 1319 C CA . ASP B 1 49 ? -4.822 27.629 11.454 1.00 44.95 49 ASP B CA 1
ATOM 1320 C C . ASP B 1 49 ? -5.557 27.866 12.768 1.00 44.55 49 ASP B C 1
ATOM 1321 O O . ASP B 1 49 ? -5.080 28.627 13.612 1.00 45.29 49 ASP B O 1
ATOM 1326 N N . ASP B 1 50 ? -6.710 27.247 12.946 1.00 43.84 50 ASP B N 1
ATOM 1327 C CA . ASP B 1 50 ? -7.488 27.446 14.170 1.00 43.62 50 ASP B CA 1
ATOM 1328 C C . ASP B 1 50 ? -8.309 28.753 14.195 1.00 43.14 50 ASP B C 1
ATOM 1329 O O . ASP B 1 50 ? -9.123 28.952 15.111 1.00 44.33 50 ASP B O 1
ATOM 1334 N N . ASP B 1 51 ? -8.143 29.604 13.180 1.00 40.90 51 ASP B N 1
ATOM 1335 C CA . ASP B 1 51 ? -8.931 30.827 13.048 1.00 39.47 51 ASP B CA 1
ATOM 1336 C C . ASP B 1 51 ? -10.165 30.617 12.163 1.00 37.89 51 ASP B C 1
ATOM 1337 O O . ASP B 1 51 ? -10.068 30.004 11.105 1.00 36.57 51 ASP B O 1
ATOM 1342 N N . VAL B 1 52 ? -11.306 31.157 12.592 1.00 36.41 52 VAL B N 1
ATOM 1343 C CA . VAL B 1 52 ? -12.517 31.184 11.765 1.00 35.78 52 VAL B CA 1
ATOM 1344 C C . VAL B 1 52 ? -12.736 32.590 11.224 1.00 34.06 52 VAL B C 1
ATOM 1345 O O . VAL B 1 52 ? -12.802 33.583 11.965 1.00 33.41 52 VAL B O 1
ATOM 1349 N N . TRP B 1 53 ? -12.829 32.643 9.908 1.00 32.66 53 TRP B N 1
ATOM 1350 C CA . TRP B 1 53 ? -13.032 33.849 9.165 1.00 31.58 53 TRP B CA 1
ATOM 1351 C C . TRP B 1 53 ? -14.402 33.811 8.492 1.00 31.75 53 TRP B C 1
ATOM 1352 O O . TRP B 1 53 ? -14.860 32.754 8.026 1.00 31.49 53 TRP B O 1
ATOM 1363 N N . ILE B 1 54 ? -15.036 34.968 8.487 1.00 30.37 54 ILE B N 1
ATOM 1364 C CA . ILE B 1 54 ? -16.140 35.287 7.589 1.00 30.71 54 ILE B CA 1
ATOM 1365 C C . ILE B 1 54 ? -15.697 36.465 6.739 1.00 29.47 54 ILE B C 1
ATOM 1366 O O . ILE B 1 54 ? -15.094 37.409 7.246 1.00 29.04 54 ILE B O 1
ATOM 1371 N N . TRP B 1 55 ? -15.926 36.383 5.445 1.00 29.54 55 TRP B N 1
ATOM 1372 C CA . TRP B 1 55 ? -15.556 37.466 4.554 1.00 29.97 55 TRP B CA 1
ATOM 1373 C C . TRP B 1 55 ? -16.353 37.467 3.274 1.00 29.47 55 TRP B C 1
ATOM 1374 O O . TRP B 1 55 ? -17.084 36.518 2.965 1.00 28.42 55 TRP B O 1
ATOM 1385 N N . ALA B 1 56 ? -16.222 38.562 2.549 1.00 29.14 56 ALA B N 1
ATOM 1386 C CA . ALA B 1 56 ? -16.887 38.731 1.274 1.00 29.32 56 ALA B CA 1
ATOM 1387 C C . ALA B 1 56 ? -16.141 39.766 0.438 1.00 29.57 56 ALA B C 1
ATOM 1388 O O . ALA B 1 56 ? -15.542 40.712 0.981 1.00 28.18 56 ALA B O 1
ATOM 1390 N N . GLN B 1 57 ? -16.208 39.596 -0.883 1.00 30.02 57 GLN B N 1
ATOM 1391 C CA . GLN B 1 57 ? -15.699 40.598 -1.840 1.00 29.90 57 GLN B CA 1
ATOM 1392 C C . GLN B 1 57 ? -16.712 41.690 -1.989 1.00 29.33 57 GLN B C 1
ATOM 1393 O O . GLN B 1 57 ? -17.887 41.454 -1.777 1.00 29.19 57 GLN B O 1
ATOM 1399 N N . LEU B 1 58 ? -16.259 42.898 -2.329 1.00 29.44 58 LEU B N 1
ATOM 1400 C CA . LEU B 1 58 ? -17.117 44.081 -2.330 1.00 29.57 58 LEU B CA 1
ATOM 1401 C C . LEU B 1 58 ? -17.357 44.669 -3.729 1.00 29.61 58 LEU B C 1
ATOM 1402 O O . LEU B 1 58 ? -17.942 45.738 -3.854 1.00 29.49 58 LEU B O 1
ATOM 1407 N N . GLY B 1 59 ? -16.881 44.000 -4.774 1.00 29.01 59 GLY B N 1
ATOM 1408 C CA . GLY B 1 59 ? -17.280 44.370 -6.135 1.00 28.30 59 GLY B CA 1
ATOM 1409 C C . GLY B 1 59 ? -16.132 44.716 -7.049 1.00 27.40 59 GLY B C 1
ATOM 1410 O O . GLY B 1 59 ? -15.033 45.029 -6.599 1.00 26.72 59 GLY B O 1
ATOM 1411 N N . ALA B 1 60 ? -16.426 44.688 -8.345 1.00 26.91 60 ALA B N 1
ATOM 1412 C CA . ALA B 1 60 ? -15.418 44.857 -9.407 1.00 26.35 60 ALA B CA 1
ATOM 1413 C C . ALA B 1 60 ? -14.532 46.087 -9.227 1.00 25.92 60 ALA B C 1
ATOM 1414 O O . ALA B 1 60 ? -13.324 46.006 -9.482 1.00 26.02 60 ALA B O 1
ATOM 1416 N N . ASP B 1 61 ? -15.116 47.217 -8.800 1.00 25.35 61 ASP B N 1
ATOM 1417 C CA . ASP B 1 61 ? -14.343 48.455 -8.684 1.00 25.02 61 ASP B CA 1
ATOM 1418 C C . ASP B 1 61 ? -14.147 48.945 -7.272 1.00 24.61 61 ASP B C 1
ATOM 1419 O O . ASP B 1 61 ? -13.841 50.107 -7.070 1.00 24.29 61 ASP B O 1
ATOM 1424 N N . SER B 1 62 ? -14.293 48.049 -6.305 1.00 24.69 62 SER B N 1
ATOM 1425 C CA . SER B 1 62 ? -14.192 48.409 -4.889 1.00 24.76 62 SER B CA 1
ATOM 1426 C C . SER B 1 62 ? -12.803 48.919 -4.524 1.00 25.10 62 SER B C 1
ATOM 1427 O O . SER B 1 62 ? -12.665 49.750 -3.600 1.00 24.91 62 SER B O 1
ATOM 1430 N N . MET B 1 63 ? -11.768 48.416 -5.206 1.00 25.86 63 MET B N 1
ATOM 1431 C CA . MET B 1 63 ? -10.405 48.926 -4.975 1.00 26.57 63 MET B CA 1
ATOM 1432 C C . MET B 1 63 ? -10.248 50.361 -5.478 1.00 27.12 63 MET B C 1
ATOM 1433 O O . MET B 1 63 ? -9.449 51.096 -4.935 1.00 27.27 63 MET B O 1
ATOM 1438 N N . VAL B 1 64 ? -11.047 50.778 -6.469 1.00 26.08 64 VAL B N 1
ATOM 1439 C CA . VAL B 1 64 ? -10.990 52.161 -6.943 1.00 25.75 64 VAL B CA 1
ATOM 1440 C C . VAL B 1 64 ? -11.726 53.084 -5.954 1.00 25.38 64 VAL B C 1
ATOM 1441 O O . VAL B 1 64 ? -11.229 54.169 -5.612 1.00 23.87 64 VAL B O 1
ATOM 1445 N N . VAL B 1 65 ? -12.899 52.650 -5.495 1.00 25.82 65 VAL B N 1
ATOM 1446 C CA . VAL B 1 65 ? -13.726 53.487 -4.620 1.00 27.18 65 VAL B CA 1
ATOM 1447 C C . VAL B 1 65 ? -13.077 53.606 -3.237 1.00 28.15 65 VAL B C 1
ATOM 1448 O O . VAL B 1 65 ? -13.191 54.623 -2.564 1.00 28.62 65 VAL B O 1
ATOM 1452 N N . LEU B 1 66 ? -12.359 52.566 -2.843 1.00 29.10 66 LEU B N 1
ATOM 1453 C CA . LEU B 1 66 ? -11.556 52.611 -1.643 1.00 29.06 66 LEU B CA 1
ATOM 1454 C C . LEU B 1 66 ? -10.616 53.811 -1.599 1.00 28.57 66 LEU B C 1
ATOM 1455 O O . LEU B 1 66 ? -10.533 54.509 -0.594 1.00 29.81 66 LEU B O 1
ATOM 1460 N N . GLN B 1 67 ? -9.861 54.021 -2.662 1.00 27.57 67 GLN B N 1
ATOM 1461 C CA . GLN B 1 67 ? -8.991 55.182 -2.757 1.00 26.82 67 GLN B CA 1
ATOM 1462 C C . GLN B 1 67 ? -9.778 56.488 -2.638 1.00 26.53 67 GLN B C 1
ATOM 1463 O O . GLN B 1 67 ? -9.364 57.414 -1.967 1.00 25.54 67 GLN B O 1
ATOM 1469 N N . GLN B 1 68 ? -10.906 56.564 -3.341 1.00 26.89 68 GLN B N 1
ATOM 1470 C CA . GLN B 1 68 ? -11.733 57.760 -3.362 1.00 26.41 68 GLN B CA 1
ATOM 1471 C C . GLN B 1 68 ? -12.357 58.072 -2.018 1.00 26.11 68 GLN B C 1
ATOM 1472 O O . GLN B 1 68 ? -12.512 59.230 -1.687 1.00 27.70 68 GLN B O 1
ATOM 1478 N N . ARG B 1 69 ? -12.714 57.045 -1.244 1.00 26.11 69 ARG B N 1
ATOM 1479 C CA . ARG B 1 69 ? -13.480 57.191 0.004 1.00 26.13 69 ARG B CA 1
ATOM 1480 C C . ARG B 1 69 ? -12.798 56.558 1.195 1.00 25.79 69 ARG B C 1
ATOM 1481 O O . ARG B 1 69 ? -13.437 56.151 2.148 1.00 26.64 69 ARG B O 1
ATOM 1489 N N . ALA B 1 70 ? -11.481 56.528 1.158 1.00 26.26 70 ALA B N 1
ATOM 1490 C CA . ALA B 1 70 ? -10.667 55.901 2.205 1.00 26.34 70 ALA B CA 1
ATOM 1491 C C . ALA B 1 70 ? -11.016 56.397 3.623 1.00 25.97 70 ALA B C 1
ATOM 1492 O O . ALA B 1 70 ? -11.195 55.601 4.520 1.00 26.92 70 ALA B O 1
ATOM 1494 N N . TYR B 1 71 ? -11.129 57.711 3.805 1.00 26.23 71 TYR B N 1
ATOM 1495 C CA . TYR B 1 71 ? -11.357 58.296 5.124 1.00 26.09 71 TYR B CA 1
ATOM 1496 C C . TYR B 1 71 ? -12.676 57.812 5.680 1.00 26.41 71 TYR B C 1
ATOM 1497 O O . TYR B 1 71 ? -12.761 57.251 6.783 1.00 25.88 71 TYR B O 1
ATOM 1506 N N . GLU B 1 72 ? -13.710 57.979 4.869 1.00 27.16 72 GLU B N 1
ATOM 1507 C CA . GLU B 1 72 ? -15.058 57.587 5.229 1.00 27.59 72 GLU B CA 1
ATOM 1508 C C . GLU B 1 72 ? -15.095 56.101 5.593 1.00 27.56 72 GLU B C 1
ATOM 1509 O O . GLU B 1 72 ? -15.719 55.703 6.567 1.00 27.65 72 GLU B O 1
ATOM 1515 N N . ILE B 1 73 ? -14.428 55.278 4.793 1.00 27.84 73 ILE B N 1
ATOM 1516 C CA . ILE B 1 73 ? -14.413 53.842 5.004 1.00 28.14 73 ILE B CA 1
ATOM 1517 C C . ILE B 1 73 ? -13.633 53.510 6.278 1.00 27.49 73 ILE B C 1
ATOM 1518 O O . ILE B 1 73 ? -14.048 52.711 7.088 1.00 27.72 73 ILE B O 1
ATOM 1523 N N . LEU B 1 74 ? -12.502 54.154 6.464 1.00 27.37 74 LEU B N 1
ATOM 1524 C CA . LEU B 1 74 ? -11.733 53.957 7.696 1.00 27.30 74 LEU B CA 1
ATOM 1525 C C . LEU B 1 74 ? -12.497 54.362 8.957 1.00 26.44 74 LEU B C 1
ATOM 1526 O O . LEU B 1 74 ? -12.429 53.664 9.968 1.00 25.81 74 LEU B O 1
ATOM 1531 N N . MET B 1 75 ? -13.234 55.475 8.908 1.00 26.55 75 MET B N 1
ATOM 1532 C CA . MET B 1 75 ? -14.051 55.897 10.068 1.00 26.65 75 MET B CA 1
ATOM 1533 C C . MET B 1 75 ? -15.111 54.844 10.472 1.00 26.91 75 MET B C 1
ATOM 1534 O O . MET B 1 75 ? -15.389 54.627 11.665 1.00 25.29 75 MET B O 1
ATOM 1539 N N . THR B 1 76 ? -15.677 54.172 9.467 1.00 27.18 76 THR B N 1
ATOM 1540 C CA . THR B 1 76 ? -16.673 53.131 9.728 1.00 27.24 76 THR B CA 1
ATOM 1541 C C . THR B 1 76 ? -16.018 51.931 10.370 1.00 27.33 76 THR B C 1
ATOM 1542 O O . THR B 1 76 ? -16.558 51.369 11.328 1.00 26.95 76 THR B O 1
ATOM 1546 N N . ILE B 1 77 ? -14.847 51.543 9.852 1.00 28.23 77 ILE B N 1
ATOM 1547 C CA . ILE B 1 77 ? -14.053 50.464 10.463 1.00 28.69 77 ILE B CA 1
ATOM 1548 C C . ILE B 1 77 ? -13.745 50.768 11.918 1.00 28.45 77 ILE B C 1
ATOM 1549 O O . ILE B 1 77 ? -13.837 49.874 12.755 1.00 27.96 77 ILE B O 1
ATOM 1554 N N . MET B 1 78 ? -13.371 52.018 12.210 1.00 28.09 78 MET B N 1
ATOM 1555 C CA . MET B 1 78 ? -13.055 52.412 13.584 1.00 29.17 78 MET B CA 1
ATOM 1556 C C . MET B 1 78 ? -14.243 52.423 14.544 1.00 29.01 78 MET B C 1
ATOM 1557 O O . MET B 1 78 ? -14.032 52.516 15.707 1.00 28.96 78 MET B O 1
ATOM 1562 N N . GLU B 1 79 ? -15.480 52.331 14.063 1.00 30.00 79 GLU B N 1
ATOM 1563 C CA . GLU B 1 79 ? -16.655 52.214 14.939 1.00 30.54 79 GLU B CA 1
ATOM 1564 C C . GLU B 1 79 ? -16.760 50.828 15.528 1.00 31.20 79 GLU B C 1
ATOM 1565 O O . GLU B 1 79 ? -17.502 50.615 16.463 1.00 32.09 79 GLU B O 1
ATOM 1571 N N . GLY B 1 80 ? -16.022 49.875 14.976 1.00 32.26 80 GLY B N 1
ATOM 1572 C CA . GLY B 1 80 ? -15.833 48.576 15.633 1.00 32.27 80 GLY B CA 1
ATOM 1573 C C . GLY B 1 80 ? -16.861 47.528 15.195 1.00 32.99 80 GLY B C 1
ATOM 1574 O O . GLY B 1 80 ? -17.775 47.803 14.405 1.00 31.44 80 GLY B O 1
ATOM 1575 N N . CYS B 1 81 ? -16.669 46.320 15.705 1.00 33.47 81 CYS B N 1
ATOM 1576 C CA . CYS B 1 81 ? -17.514 45.190 15.402 1.00 34.39 81 CYS B CA 1
ATOM 1577 C C . CYS B 1 81 ? -17.396 44.224 16.574 1.00 35.27 81 CYS B C 1
ATOM 1578 O O . CYS B 1 81 ? -16.320 43.662 16.810 1.00 35.71 81 CYS B O 1
ATOM 1581 N N . HIS B 1 82 ? -18.494 44.044 17.313 1.00 36.81 82 HIS B N 1
ATOM 1582 C CA . HIS B 1 82 ? -18.458 43.344 18.608 1.00 36.85 82 HIS B CA 1
ATOM 1583 C C . HIS B 1 82 ? -18.070 41.873 18.481 1.00 36.14 82 HIS B C 1
ATOM 1584 O O . HIS B 1 82 ? -17.521 41.326 19.420 1.00 36.65 82 HIS B O 1
ATOM 1591 N N . PHE B 1 83 ? -18.344 41.223 17.349 1.00 34.33 83 PHE B N 1
ATOM 1592 C CA . PHE B 1 83 ? -18.067 39.776 17.228 1.00 33.80 83 PHE B CA 1
ATOM 1593 C C . PHE B 1 83 ? -16.686 39.424 16.652 1.00 32.65 83 PHE B C 1
ATOM 1594 O O . PHE B 1 83 ? -16.348 38.261 16.563 1.00 31.89 83 PHE B O 1
ATOM 1602 N N . ALA B 1 84 ? -15.892 40.424 16.275 1.00 32.90 84 ALA B N 1
ATOM 1603 C CA . ALA B 1 84 ? -14.563 40.191 15.731 1.00 33.14 84 ALA B CA 1
ATOM 1604 C C . ALA B 1 84 ? -13.472 40.174 16.826 1.00 33.01 84 ALA B C 1
ATOM 1605 O O . ALA B 1 84 ? -13.557 40.909 17.811 1.00 31.66 84 ALA B O 1
ATOM 1607 N N . ARG B 1 85 ? -12.457 39.332 16.643 1.00 33.65 85 ARG B N 1
ATOM 1608 C CA . ARG B 1 85 ? -11.207 39.452 17.431 1.00 34.78 85 ARG B CA 1
ATOM 1609 C C . ARG B 1 85 ? -10.670 40.850 17.266 1.00 34.28 85 ARG B C 1
ATOM 1610 O O . ARG B 1 85 ? -10.578 41.369 16.135 1.00 35.81 85 ARG B O 1
ATOM 1618 N N . GLY B 1 86 ? -10.294 41.459 18.367 1.00 32.94 86 GLY B N 1
ATOM 1619 C CA . GLY B 1 86 ? -9.769 42.790 18.307 1.00 32.42 86 GLY B CA 1
ATOM 1620 C C . GLY B 1 86 ? -10.822 43.864 18.274 1.00 31.87 86 GLY B C 1
ATOM 1621 O O . GLY B 1 86 ? -10.487 45.021 18.344 1.00 33.11 86 GLY B O 1
ATOM 1622 N N . GLY B 1 87 ? -12.087 43.499 18.170 1.00 32.05 87 GLY B N 1
ATOM 1623 C CA . GLY B 1 87 ? -13.188 44.475 18.151 1.00 31.70 87 GLY B CA 1
ATOM 1624 C C . GLY B 1 87 ? -13.344 45.209 16.812 1.00 31.43 87 GLY B C 1
ATOM 1625 O O . GLY B 1 87 ? -14.026 46.218 16.750 1.00 30.13 87 GLY B O 1
ATOM 1626 N N . GLN B 1 88 ? -12.740 44.683 15.743 1.00 31.19 88 GLN B N 1
ATOM 1627 C CA . GLN B 1 88 ? -12.672 45.397 14.479 1.00 31.12 88 GLN B CA 1
ATOM 1628 C C . GLN B 1 88 ? -12.706 44.496 13.227 1.00 30.78 88 GLN B C 1
ATOM 1629 O O . GLN B 1 88 ? -12.037 43.463 13.162 1.00 30.22 88 GLN B O 1
ATOM 1635 N N . LEU B 1 89 ? -13.507 44.889 12.233 1.00 30.44 89 LEU B N 1
ATOM 1636 C CA . LEU B 1 89 ? -13.431 44.252 10.924 1.00 29.96 89 LEU B CA 1
ATOM 1637 C C . LEU B 1 89 ? -12.128 44.644 10.203 1.00 29.78 89 LEU B C 1
ATOM 1638 O O . LEU B 1 89 ? -11.558 45.706 10.477 1.00 28.30 89 LEU B O 1
ATOM 1643 N N . LEU B 1 90 ? -11.677 43.776 9.298 1.00 29.98 90 LEU B N 1
ATOM 1644 C CA . LEU B 1 90 ? -10.460 43.985 8.503 1.00 31.08 90 LEU B CA 1
ATOM 1645 C C . LEU B 1 90 ? -10.814 44.119 7.020 1.00 31.01 90 LEU B C 1
ATOM 1646 O O . LEU B 1 90 ? -11.788 43.559 6.543 1.00 30.09 90 LEU B O 1
ATOM 1651 N N . LEU B 1 91 ? -9.983 44.859 6.312 1.00 31.57 91 LEU B N 1
ATOM 1652 C CA . LEU B 1 91 ? -10.011 44.965 4.862 1.00 32.17 91 LEU B CA 1
ATOM 1653 C C . LEU B 1 91 ? -8.900 44.161 4.231 1.00 32.37 91 LEU B C 1
ATOM 1654 O O . LEU B 1 91 ? -7.731 44.201 4.671 1.00 33.29 91 LEU B O 1
ATOM 1659 N N . GLY B 1 92 ? -9.257 43.430 3.190 1.00 32.73 92 GLY B N 1
ATOM 1660 C CA . GLY B 1 92 ? -8.295 42.639 2.435 1.00 33.62 92 GLY B CA 1
ATOM 1661 C C . GLY B 1 92 ? -8.498 42.844 0.950 1.00 34.13 92 GLY B C 1
ATOM 1662 O O . GLY B 1 92 ? -9.194 43.787 0.525 1.00 31.82 92 GLY B O 1
ATOM 1663 N N . GLU B 1 93 ? -7.899 41.957 0.165 1.00 35.55 93 GLU B N 1
ATOM 1664 C CA . GLU B 1 93 ? -8.064 41.987 -1.282 1.00 36.67 93 GLU B CA 1
ATOM 1665 C C . GLU B 1 93 ? -8.060 40.593 -1.869 1.00 36.25 93 GLU B C 1
ATOM 1666 O O . GLU B 1 93 ? -7.199 39.818 -1.571 1.00 36.87 93 GLU B O 1
ATOM 1672 N N . GLN B 1 94 ? -9.043 40.271 -2.694 1.00 36.94 94 GLN B N 1
ATOM 1673 C CA . GLN B 1 94 ? -9.089 38.978 -3.349 1.00 37.04 94 GLN B CA 1
ATOM 1674 C C . GLN B 1 94 ? -9.642 39.151 -4.771 1.00 36.03 94 GLN B C 1
ATOM 1675 O O . GLN B 1 94 ? -10.647 39.839 -4.966 1.00 35.82 94 GLN B O 1
ATOM 1681 N N . ASN B 1 95 ? -8.970 38.534 -5.745 1.00 35.41 95 ASN B N 1
ATOM 1682 C CA . ASN B 1 95 ? -9.329 38.603 -7.171 1.00 34.99 95 ASN B CA 1
ATOM 1683 C C . ASN B 1 95 ? -9.478 40.054 -7.693 1.00 34.28 95 ASN B C 1
ATOM 1684 O O . ASN B 1 95 ? -10.320 40.333 -8.538 1.00 32.32 95 ASN B O 1
ATOM 1689 N N . GLY B 1 96 ? -8.665 40.964 -7.148 1.00 33.57 96 GLY B N 1
ATOM 1690 C CA . GLY B 1 96 ? -8.697 42.366 -7.527 1.00 32.61 96 GLY B CA 1
ATOM 1691 C C . GLY B 1 96 ? -9.801 43.169 -6.886 1.00 31.84 96 GLY B C 1
ATOM 1692 O O . GLY B 1 96 ? -9.964 44.337 -7.209 1.00 32.27 96 GLY B O 1
ATOM 1693 N N . GLU B 1 97 ? -10.562 42.557 -5.972 1.00 31.03 97 GLU B N 1
ATOM 1694 C CA . GLU B 1 97 ? -11.631 43.237 -5.293 1.00 29.67 97 GLU B CA 1
ATOM 1695 C C . GLU B 1 97 ? -11.301 43.428 -3.815 1.00 29.38 97 GLU B C 1
ATOM 1696 O O . GLU B 1 97 ? -10.648 42.589 -3.210 1.00 29.11 97 GLU B O 1
ATOM 1702 N N . LEU B 1 98 ? -11.758 44.536 -3.236 1.00 28.73 98 LEU B N 1
ATOM 1703 C CA . LEU B 1 98 ? -11.681 44.736 -1.800 1.00 29.12 98 LEU B CA 1
ATOM 1704 C C . LEU B 1 98 ? -12.503 43.665 -1.068 1.00 29.07 98 LEU B C 1
ATOM 1705 O O . LEU B 1 98 ? -13.591 43.286 -1.508 1.00 29.62 98 LEU B O 1
ATOM 1710 N N . THR B 1 99 ? -11.988 43.148 0.040 1.00 29.13 99 THR B N 1
ATOM 1711 C CA . THR B 1 99 ? -12.787 42.259 0.879 1.00 28.95 99 THR B CA 1
ATOM 1712 C C . THR B 1 99 ? -13.012 42.871 2.263 1.00 28.57 99 THR B C 1
ATOM 1713 O O . THR B 1 99 ? -12.169 43.623 2.757 1.00 27.93 99 THR B O 1
ATOM 1717 N N . LEU B 1 100 ? -14.165 42.565 2.856 1.00 28.43 100 LEU B N 1
ATOM 1718 C CA . LEU B 1 100 ? -14.450 42.832 4.267 1.00 29.09 100 LEU B CA 1
ATOM 1719 C C . LEU B 1 100 ? -14.325 41.495 5.006 1.00 29.09 100 LEU B C 1
ATOM 1720 O O . LEU B 1 100 ? -14.945 40.519 4.612 1.00 28.83 100 LEU B O 1
ATOM 1725 N N . LYS B 1 101 ? -13.536 41.461 6.068 1.00 29.49 101 LYS B N 1
ATOM 1726 C CA . LYS B 1 101 ? -13.205 40.212 6.761 1.00 30.33 101 LYS B CA 1
ATOM 1727 C C . LYS B 1 101 ? -13.423 40.353 8.261 1.00 30.01 101 LYS B C 1
ATOM 1728 O O . LYS B 1 101 ? -13.075 41.395 8.858 1.00 30.02 101 LYS B O 1
ATOM 1734 N N . ALA B 1 102 ? -13.977 39.299 8.862 1.00 29.12 102 ALA B N 1
ATOM 1735 C CA . ALA B 1 102 ? -14.087 39.181 10.301 1.00 29.24 102 ALA B CA 1
ATOM 1736 C C . ALA B 1 102 ? -13.345 37.947 10.742 1.00 29.11 102 ALA B C 1
ATOM 1737 O O . ALA B 1 102 ? -13.657 36.848 10.298 1.00 28.38 102 ALA B O 1
ATOM 1739 N N . LEU B 1 103 ? -12.360 38.142 11.609 1.00 29.57 103 LEU B N 1
ATOM 1740 C CA . LEU B 1 103 ? -11.780 37.044 12.385 1.00 30.57 103 LEU B CA 1
ATOM 1741 C C . LEU B 1 103 ? -12.703 36.869 13.571 1.00 31.00 103 LEU B C 1
ATOM 1742 O O . LEU B 1 103 ? -12.742 37.716 14.463 1.00 32.03 103 LEU B O 1
ATOM 1747 N N . VAL B 1 104 ? -13.453 35.775 13.566 1.00 31.52 104 VAL B N 1
ATOM 1748 C CA . VAL B 1 104 ? -14.507 35.571 14.546 1.00 32.27 104 VAL B CA 1
ATOM 1749 C C . VAL B 1 104 ? -13.934 35.268 15.930 1.00 32.73 104 VAL B C 1
ATOM 1750 O O . VAL B 1 104 ? -13.124 34.330 16.120 1.00 32.62 104 VAL B O 1
ATOM 1754 N N . HIS B 1 105 ? -14.363 36.079 16.897 1.00 32.88 105 HIS B N 1
ATOM 1755 C CA . HIS B 1 105 ? -13.998 35.846 18.287 1.00 32.78 105 HIS B CA 1
ATOM 1756 C C . HIS B 1 105 ? -14.566 34.498 18.788 1.00 33.18 105 HIS B C 1
ATOM 1757 O O . HIS B 1 105 ? -15.712 34.142 18.476 1.00 33.37 105 HIS B O 1
ATOM 1764 N N . PRO B 1 106 ? -13.748 33.725 19.536 1.00 33.76 106 PRO B N 1
ATOM 1765 C CA . PRO B 1 106 ? -14.176 32.410 20.023 1.00 33.62 106 PRO B CA 1
ATOM 1766 C C . PRO B 1 106 ? -15.476 32.389 20.835 1.00 33.31 106 PRO B C 1
ATOM 1767 O O . PRO B 1 106 ? -16.154 31.378 20.842 1.00 33.39 106 PRO B O 1
ATOM 1771 N N . ASP B 1 107 ? -15.825 33.485 21.496 1.00 33.30 107 ASP B N 1
ATOM 1772 C CA . ASP B 1 107 ? -17.134 33.618 22.146 1.00 34.08 107 ASP B CA 1
ATOM 1773 C C . ASP B 1 107 ? -18.305 33.431 21.212 1.00 34.00 107 ASP B C 1
ATOM 1774 O O . ASP B 1 107 ? -19.400 33.102 21.658 1.00 34.25 107 ASP B O 1
ATOM 1779 N N . PHE B 1 108 ? -18.086 33.616 19.918 1.00 33.88 108 PHE B N 1
ATOM 1780 C CA . PHE B 1 108 ? -19.150 33.423 18.946 1.00 33.91 108 PHE B CA 1
ATOM 1781 C C . PHE B 1 108 ? -19.030 32.122 18.178 1.00 33.74 108 PHE B C 1
ATOM 1782 O O . PHE B 1 108 ? -19.710 31.930 17.174 1.00 33.09 108 PHE B O 1
ATOM 1790 N N . LEU B 1 109 ? -18.194 31.211 18.667 1.00 34.06 109 LEU B N 1
ATOM 1791 C CA . LEU B 1 109 ? -18.014 29.917 18.016 1.00 35.22 109 LEU B CA 1
ATOM 1792 C C . LEU B 1 109 ? -18.495 28.748 18.886 1.00 36.37 109 LEU B C 1
ATOM 1793 O O . LEU B 1 109 ? -18.302 27.595 18.514 1.00 36.95 109 LEU B O 1
ATOM 1798 N N . SER B 1 110 ? -19.111 29.044 20.035 1.00 36.91 110 SER B N 1
ATOM 1799 C CA . SER B 1 110 ? -19.438 28.021 21.013 1.00 37.36 110 SER B CA 1
ATOM 1800 C C . SER B 1 110 ? -20.607 27.176 20.574 1.00 37.62 110 SER B C 1
ATOM 1801 O O . SER B 1 110 ? -20.686 26.016 20.942 1.00 38.13 110 SER B O 1
ATOM 1804 N N . ASP B 1 111 ? -21.499 27.748 19.771 1.00 37.38 111 ASP B N 1
ATOM 1805 C CA . ASP B 1 111 ? -22.716 27.059 19.348 1.00 37.26 111 ASP B CA 1
ATOM 1806 C C . ASP B 1 111 ? -23.387 27.807 18.199 1.00 36.78 111 ASP B C 1
ATOM 1807 O O . ASP B 1 111 ? -22.974 28.911 17.825 1.00 36.31 111 ASP B O 1
ATOM 1812 N N . GLY B 1 112 ? -24.452 27.206 17.684 1.00 36.40 112 GLY B N 1
ATOM 1813 C CA . GLY B 1 112 ? -25.219 27.745 16.578 1.00 36.36 112 GLY B CA 1
ATOM 1814 C C . GLY B 1 112 ? -25.928 29.056 16.831 1.00 36.13 112 GLY B C 1
ATOM 1815 O O . GLY B 1 112 ? -26.046 29.877 15.902 1.00 35.85 112 GLY B O 1
ATOM 1816 N N . GLU B 1 113 ? -26.410 29.266 18.059 1.00 35.41 113 GLU B N 1
ATOM 1817 C CA . GLU B 1 113 ? -27.096 30.520 18.380 1.00 35.63 113 GLU B CA 1
ATOM 1818 C C . GLU B 1 113 ? -26.089 31.661 18.284 1.00 35.29 113 GLU B C 1
ATOM 1819 O O . GLU B 1 113 ? -26.336 32.648 17.579 1.00 35.57 113 GLU B O 1
ATOM 1825 N N . LYS B 1 114 ? -24.967 31.501 18.986 1.00 34.61 114 LYS B N 1
ATOM 1826 C CA . LYS B 1 114 ? -23.869 32.461 18.963 1.00 34.58 114 LYS B CA 1
ATOM 1827 C C . LYS B 1 114 ? -23.336 32.700 17.539 1.00 34.17 114 LYS B C 1
ATOM 1828 O O . LYS B 1 114 ? -23.131 33.839 17.140 1.00 34.40 114 LYS B O 1
ATOM 1834 N N . PHE B 1 115 ? -23.123 31.634 16.770 1.00 33.74 115 PHE B N 1
ATOM 1835 C CA . PHE B 1 115 ? -22.553 31.800 15.441 1.00 33.41 115 PHE B CA 1
ATOM 1836 C C . PHE B 1 115 ? -23.522 32.505 14.482 1.00 33.05 115 PHE B C 1
ATOM 1837 O O . PHE B 1 115 ? -23.082 33.290 13.639 1.00 32.88 115 PHE B O 1
ATOM 1845 N N . SER B 1 116 ? -24.822 32.248 14.633 1.00 32.67 116 SER B N 1
ATOM 1846 C CA . SER B 1 116 ? -25.849 32.917 13.834 1.00 32.74 116 SER B CA 1
ATOM 1847 C C . SER B 1 116 ? -25.824 34.431 14.077 1.00 32.79 116 SER B C 1
ATOM 1848 O O . SER B 1 116 ? -26.066 35.227 13.165 1.00 32.46 116 SER B O 1
ATOM 1851 N N . THR B 1 117 ? -25.493 34.818 15.307 1.00 32.50 117 THR B N 1
ATOM 1852 C CA . THR B 1 117 ? -25.348 36.217 15.674 1.00 32.01 117 THR B CA 1
ATOM 1853 C C . THR B 1 117 ? -24.138 36.879 14.991 1.00 31.71 117 THR B C 1
ATOM 1854 O O . THR B 1 117 ? -24.223 38.024 14.560 1.00 31.05 117 THR B O 1
ATOM 1858 N N . ALA B 1 118 ? -23.025 36.154 14.907 1.00 31.24 118 ALA B N 1
ATOM 1859 C CA . ALA B 1 118 ? -21.882 36.581 14.099 1.00 30.54 118 ALA B CA 1
ATOM 1860 C C . ALA B 1 118 ? -22.242 36.695 12.633 1.00 29.89 118 ALA B C 1
ATOM 1861 O O . ALA B 1 118 ? -21.852 37.651 11.995 1.00 30.16 118 ALA B O 1
ATOM 1863 N N . LEU B 1 119 ? -22.924 35.696 12.084 1.00 30.11 119 LEU B N 1
ATOM 1864 C CA . LEU B 1 119 ? -23.337 35.724 10.663 1.00 29.93 119 LEU B CA 1
ATOM 1865 C C . LEU B 1 119 ? -24.290 36.873 10.426 1.00 29.44 119 LEU B C 1
ATOM 1866 O O . LEU B 1 119 ? -24.065 37.683 9.554 1.00 28.70 119 LEU B O 1
ATOM 1871 N N . ASN B 1 120 ? -25.362 36.947 11.211 1.00 29.07 120 ASN B N 1
ATOM 1872 C CA . ASN B 1 120 ? -26.269 38.079 11.104 1.00 29.24 120 ASN B CA 1
ATOM 1873 C C . ASN B 1 120 ? -25.535 39.418 11.165 1.00 29.25 120 ASN B C 1
ATOM 1874 O O . ASN B 1 120 ? -25.788 40.321 10.354 1.00 28.13 120 ASN B O 1
ATOM 1879 N N . GLY B 1 121 ? -24.627 39.535 12.130 1.00 29.14 121 GLY B N 1
ATOM 1880 C CA . GLY B 1 121 ? -23.861 40.751 12.290 1.00 29.32 121 GLY B CA 1
ATOM 1881 C C . GLY B 1 121 ? -23.005 41.061 11.071 1.00 29.36 121 GLY B C 1
ATOM 1882 O O . GLY B 1 121 ? -22.931 42.210 10.648 1.00 29.46 121 GLY B O 1
ATOM 1883 N N . PHE B 1 122 ? -22.369 40.034 10.510 1.00 29.23 122 PHE B N 1
ATOM 1884 C CA . PHE B 1 122 ? -21.561 40.193 9.318 1.00 28.89 122 PHE B CA 1
ATOM 1885 C C . PHE B 1 122 ? -22.399 40.724 8.162 1.00 28.93 122 PHE B C 1
ATOM 1886 O O . PHE B 1 122 ? -21.954 41.671 7.487 1.00 28.78 122 PHE B O 1
ATOM 1894 N N . TYR B 1 123 ? -23.577 40.130 7.911 1.00 27.83 123 TYR B N 1
ATOM 1895 C CA . TYR B 1 123 ? -24.441 40.593 6.801 1.00 28.37 123 TYR B CA 1
ATOM 1896 C C . TYR B 1 123 ? -24.844 42.062 6.971 1.00 28.38 123 TYR B C 1
ATOM 1897 O O . TYR B 1 123 ? -24.915 42.833 5.989 1.00 27.72 123 TYR B O 1
ATOM 1906 N N . ASN B 1 124 ? -25.095 42.441 8.220 1.00 28.41 124 ASN B N 1
ATOM 1907 C CA . ASN B 1 124 ? -25.459 43.812 8.534 1.00 28.62 124 ASN B CA 1
ATOM 1908 C C . ASN B 1 124 ? -24.324 44.797 8.224 1.00 29.22 124 ASN B C 1
ATOM 1909 O O . ASN B 1 124 ? -24.537 45.779 7.545 1.00 30.16 124 ASN B O 1
ATOM 1914 N N . TYR B 1 125 ? -23.126 44.516 8.720 1.00 29.36 125 TYR B N 1
ATOM 1915 C CA . TYR B 1 125 ? -21.923 45.289 8.373 1.00 28.73 125 TYR B CA 1
ATOM 1916 C C . TYR B 1 125 ? -21.587 45.267 6.887 1.00 28.36 125 TYR B C 1
ATOM 1917 O O . TYR B 1 125 ? -21.199 46.281 6.326 1.00 28.06 125 TYR B O 1
ATOM 1926 N N . LEU B 1 126 ? -21.751 44.131 6.237 1.00 28.34 126 LEU B N 1
ATOM 1927 C CA . LEU B 1 126 ? -21.520 44.084 4.802 1.00 28.39 126 LEU B CA 1
ATOM 1928 C C . LEU B 1 126 ? -22.454 45.029 4.056 1.00 28.52 126 LEU B C 1
ATOM 1929 O O . LEU B 1 126 ? -22.030 45.677 3.089 1.00 30.42 126 LEU B O 1
ATOM 1934 N N . GLU B 1 127 ? -23.725 45.114 4.457 1.00 27.87 127 GLU B N 1
ATOM 1935 C CA . GLU B 1 127 ? -24.624 46.062 3.817 1.00 27.17 127 GLU B CA 1
ATOM 1936 C C . GLU B 1 127 ? -24.129 47.497 4.014 1.00 26.26 127 GLU B C 1
ATOM 1937 O O . GLU B 1 127 ? -24.159 48.283 3.073 1.00 25.53 127 GLU B O 1
ATOM 1943 N N . VAL B 1 128 ? -23.689 47.837 5.225 1.00 26.20 128 VAL B N 1
ATOM 1944 C CA . VAL B 1 128 ? -23.139 49.164 5.498 1.00 26.28 128 VAL B CA 1
ATOM 1945 C C . VAL B 1 128 ? -21.950 49.499 4.583 1.00 26.55 128 VAL B C 1
ATOM 1946 O O . VAL B 1 128 ? -21.891 50.592 3.985 1.00 25.94 128 VAL B O 1
ATOM 1950 N N . PHE B 1 129 ? -21.021 48.557 4.458 1.00 26.88 129 PHE B N 1
ATOM 1951 C CA . PHE B 1 129 ? -19.848 48.771 3.605 1.00 27.19 129 PHE B CA 1
ATOM 1952 C C . PHE B 1 129 ? -20.186 48.793 2.133 1.00 27.94 129 PHE B C 1
ATOM 1953 O O . PHE B 1 129 ? -19.571 49.555 1.378 1.00 27.90 129 PHE B O 1
ATOM 1961 N N . SER B 1 130 ? -21.165 47.981 1.691 1.00 27.54 130 SER B N 1
ATOM 1962 C CA . SER B 1 130 ? -21.607 48.040 0.297 1.00 28.44 130 SER B CA 1
ATOM 1963 C C . SER B 1 130 ? -22.120 49.428 -0.061 1.00 28.01 130 SER B C 1
ATOM 1964 O O . SER B 1 130 ? -21.852 49.934 -1.138 1.00 28.40 130 SER B O 1
ATOM 1967 N N . ARG B 1 131 ? -22.915 50.017 0.818 1.00 27.50 131 ARG B N 1
ATOM 1968 C CA . ARG B 1 131 ? -23.424 51.334 0.556 1.00 28.00 131 ARG B CA 1
ATOM 1969 C C . ARG B 1 131 ? -22.297 52.338 0.476 1.00 28.85 131 ARG B C 1
ATOM 1970 O O . ARG B 1 131 ? -22.352 53.279 -0.312 1.00 29.03 131 ARG B O 1
ATOM 1978 N N . SER B 1 132 ? -21.273 52.155 1.310 1.00 29.74 132 SER B N 1
ATOM 1979 C CA . SER B 1 132 ? -20.123 53.033 1.303 1.00 30.91 132 SER B CA 1
ATOM 1980 C C . SER B 1 132 ? -19.294 52.975 0.047 1.00 31.07 132 SER B C 1
ATOM 1981 O O . SER B 1 132 ? -18.493 53.865 -0.186 1.00 31.14 132 SER B O 1
ATOM 1984 N N . LEU B 1 133 ? -19.442 51.904 -0.712 1.00 32.70 133 LEU B N 1
ATOM 1985 C CA . LEU B 1 133 ? -18.609 51.634 -1.864 1.00 33.99 133 LEU B CA 1
ATOM 1986 C C . LEU B 1 133 ? -19.324 51.774 -3.192 1.00 35.19 133 LEU B C 1
ATOM 1987 O O . LEU B 1 133 ? -18.686 51.606 -4.237 1.00 35.67 133 LEU B O 1
ATOM 1992 N N . MET B 1 134 ? -20.612 52.121 -3.166 1.00 36.54 134 MET B N 1
ATOM 1993 C CA . MET B 1 134 ? -21.401 52.282 -4.386 1.00 37.63 134 MET B CA 1
ATOM 1994 C C . MET B 1 134 ? -21.054 53.588 -5.094 1.00 37.80 134 MET B C 1
ATOM 1995 O O . MET B 1 134 ? -21.079 54.646 -4.483 1.00 37.15 134 MET B O 1
ATOM 2000 N N . ARG B 1 135 ? -20.824 53.526 -6.404 1.00 38.26 135 ARG B N 1
ATOM 2001 C CA . ARG B 1 135 ? -20.765 54.745 -7.204 1.00 38.13 135 ARG B CA 1
ATOM 2002 C C . ARG B 1 135 ? -21.467 54.548 -8.558 1.00 38.84 135 ARG B C 1
ATOM 2003 O O . ARG B 1 135 ? -21.903 53.458 -8.916 1.00 39.40 135 ARG B O 1
ATOM 2012 N N . GLN C 2 1 ? 24.830 43.899 16.634 1.00 40.02 23 GLN C N 1
ATOM 2013 C CA . GLN C 2 1 ? 24.423 45.235 17.144 1.00 39.28 23 GLN C CA 1
ATOM 2014 C C . GLN C 2 1 ? 22.939 45.328 17.517 1.00 38.68 23 GLN C C 1
ATOM 2015 O O . GLN C 2 1 ? 22.094 44.556 17.041 1.00 39.55 23 GLN C O 1
ATOM 2021 N N . ALA C 2 2 ? 22.657 46.294 18.384 1.00 36.39 24 ALA C N 1
ATOM 2022 C CA . ALA C 2 2 ? 21.349 46.563 18.889 1.00 34.67 24 ALA C CA 1
ATOM 2023 C C . ALA C 2 2 ? 20.371 46.959 17.777 1.00 33.61 24 ALA C C 1
ATOM 2024 O O . ALA C 2 2 ? 20.744 47.576 16.766 1.00 32.37 24 ALA C O 1
ATOM 2026 N N . THR C 2 3 ? 19.109 46.598 17.994 1.00 31.99 25 THR C N 1
ATOM 2027 C CA . THR C 2 3 ? 18.039 46.961 17.086 1.00 30.48 25 THR C CA 1
ATOM 2028 C C . THR C 2 3 ? 17.766 48.455 17.204 1.00 29.81 25 THR C C 1
ATOM 2029 O O . THR C 2 3 ? 18.213 49.101 18.152 1.00 29.29 25 THR C O 1
ATOM 2033 N N . ASN C 2 4 ? 17.046 49.008 16.232 1.00 29.60 26 ASN C N 1
ATOM 2034 C CA . ASN C 2 4 ? 16.696 50.419 16.264 1.00 29.94 26 ASN C CA 1
ATOM 2035 C C . ASN C 2 4 ? 15.941 50.752 17.550 1.00 29.62 26 ASN C C 1
ATOM 2036 O O . ASN C 2 4 ? 16.205 51.751 18.189 1.00 28.35 26 ASN C O 1
ATOM 2041 N N . LEU C 2 5 ? 14.993 49.908 17.926 1.00 30.70 27 LEU C N 1
ATOM 2042 C CA . LEU C 2 5 ? 14.245 50.119 19.167 1.00 31.14 27 LEU C CA 1
ATOM 2043 C C . LEU C 2 5 ? 15.189 50.214 20.364 1.00 31.20 27 LEU C C 1
ATOM 2044 O O . LEU C 2 5 ? 15.082 51.133 21.180 1.00 31.96 27 LEU C O 1
ATOM 2049 N N . ALA C 2 6 ? 16.113 49.274 20.474 1.00 30.85 28 ALA C N 1
ATOM 2050 C CA . ALA C 2 6 ? 17.058 49.269 21.582 1.00 31.32 28 ALA C CA 1
ATOM 2051 C C . ALA C 2 6 ? 17.931 50.541 21.599 1.00 32.07 28 ALA C C 1
ATOM 2052 O O . ALA C 2 6 ? 18.135 51.170 22.660 1.00 32.68 28 ALA C O 1
ATOM 2054 N N . ALA C 2 7 ? 18.414 50.935 20.425 1.00 31.55 29 ALA C N 1
ATOM 2055 C CA . ALA C 2 7 ? 19.253 52.111 20.295 1.00 32.11 29 ALA C CA 1
ATOM 2056 C C . ALA C 2 7 ? 18.486 53.382 20.592 1.00 32.08 29 ALA C C 1
ATOM 2057 O O . ALA C 2 7 ? 19.082 54.371 20.915 1.00 32.44 29 ALA C O 1
ATOM 2059 N N . ASN C 2 8 ? 17.168 53.365 20.445 1.00 32.52 30 ASN C N 1
ATOM 2060 C CA . ASN C 2 8 ? 16.378 54.572 20.639 1.00 33.30 30 ASN C CA 1
ATOM 2061 C C . ASN C 2 8 ? 15.535 54.551 21.920 1.00 33.53 30 ASN C C 1
ATOM 2062 O O . ASN C 2 8 ? 14.722 55.451 22.142 1.00 33.88 30 ASN C O 1
ATOM 2067 N N . LEU C 2 9 ? 15.772 53.549 22.762 1.00 33.67 31 LEU C N 1
ATOM 2068 C CA . LEU C 2 9 ? 15.006 53.357 23.967 1.00 34.45 31 LEU C CA 1
ATOM 2069 C C . LEU C 2 9 ? 15.460 54.364 24.990 1.00 34.28 31 LEU C C 1
ATOM 2070 O O . LEU C 2 9 ? 16.644 54.543 25.238 1.00 34.15 31 LEU C O 1
ATOM 2075 N N . SER C 2 10 ? 14.501 55.041 25.569 1.00 34.11 32 SER C N 1
ATOM 2076 C CA . SER C 2 10 ? 14.805 56.152 26.411 1.00 35.18 32 SER C CA 1
ATOM 2077 C C . SER C 2 10 ? 14.471 55.818 27.887 1.00 34.29 32 SER C C 1
ATOM 2078 O O . SER C 2 10 ? 15.128 56.316 28.820 1.00 34.34 32 SER C O 1
ATOM 2081 N N . ALA C 2 11 ? 13.477 54.950 28.088 1.00 33.44 33 ALA C N 1
ATOM 2082 C CA . ALA C 2 11 ? 13.130 54.373 29.414 1.00 33.61 33 ALA C CA 1
ATOM 2083 C C . ALA C 2 11 ? 12.102 53.247 29.277 1.00 33.40 33 ALA C C 1
ATOM 2084 O O . ALA C 2 11 ? 11.369 53.195 28.307 1.00 32.33 33 ALA C O 1
ATOM 2086 N N . VAL C 2 12 ? 12.059 52.360 30.260 1.00 34.85 34 VAL C N 1
ATOM 2087 C CA . VAL C 2 12 ? 10.959 51.418 30.443 1.00 35.53 34 VAL C CA 1
ATOM 2088 C C . VAL C 2 12 ? 10.337 51.643 31.826 1.00 36.46 34 VAL C C 1
ATOM 2089 O O . VAL C 2 12 ? 11.031 51.638 32.877 1.00 35.75 34 VAL C O 1
ATOM 2093 N N . ARG C 2 13 ? 9.035 51.907 31.822 1.00 37.05 35 ARG C N 1
ATOM 2094 C CA . ARG C 2 13 ? 8.326 52.193 33.050 1.00 37.56 35 ARG C CA 1
ATOM 2095 C C . ARG C 2 13 ? 6.958 51.571 32.998 1.00 39.74 35 ARG C C 1
ATOM 2096 O O . ARG C 2 13 ? 6.577 50.964 32.002 1.00 39.89 35 ARG C O 1
ATOM 2104 N N . GLU C 2 14 ? 6.218 51.702 34.084 1.00 41.62 36 GLU C N 1
ATOM 2105 C CA . GLU C 2 14 ? 4.843 51.287 34.074 1.00 43.87 36 GLU C CA 1
ATOM 2106 C C . GLU C 2 14 ? 3.934 52.468 34.341 1.00 44.75 36 GLU C C 1
ATOM 2107 O O . GLU C 2 14 ? 4.362 53.507 34.854 1.00 44.74 36 GLU C O 1
ATOM 2113 N N . SER C 2 15 ? 2.679 52.292 33.961 1.00 45.96 37 SER C N 1
ATOM 2114 C CA . SER C 2 15 ? 1.693 53.327 34.063 1.00 47.86 37 SER C CA 1
ATOM 2115 C C . SER C 2 15 ? 0.370 52.712 34.472 1.00 48.54 37 SER C C 1
ATOM 2116 O O . SER C 2 15 ? -0.096 51.741 33.863 1.00 47.86 37 SER C O 1
ATOM 2119 N N . ALA C 2 16 ? -0.218 53.283 35.520 1.00 50.14 38 ALA C N 1
ATOM 2120 C CA . ALA C 2 16 ? -1.581 52.939 35.924 1.00 51.34 38 ALA C CA 1
ATOM 2121 C C . ALA C 2 16 ? -2.621 53.738 35.126 1.00 52.23 38 ALA C C 1
ATOM 2122 O O . ALA C 2 16 ? -3.789 53.389 35.114 1.00 53.02 38 ALA C O 1
ATOM 2124 N N . THR C 2 17 ? -2.180 54.789 34.445 1.00 53.23 39 THR C N 1
ATOM 2125 C CA . THR C 2 17 ? -3.054 55.628 33.622 1.00 54.11 39 THR C CA 1
ATOM 2126 C C . THR C 2 17 ? -3.213 55.084 32.176 1.00 54.96 39 THR C C 1
ATOM 2127 O O . THR C 2 17 ? -4.325 55.031 31.653 1.00 55.08 39 THR C O 1
ATOM 2131 N N . ALA C 2 18 ? -2.100 54.702 31.543 1.00 55.47 40 ALA C N 1
ATOM 2132 C CA . ALA C 2 18 ? -2.106 54.241 30.155 1.00 55.86 40 ALA C CA 1
ATOM 2133 C C . ALA C 2 18 ? -2.970 53.008 29.998 1.00 56.28 40 ALA C C 1
ATOM 2134 O O . ALA C 2 18 ? -2.698 51.976 30.587 1.00 56.94 40 ALA C O 1
ATOM 2136 N N . THR C 2 19 ? -4.007 53.112 29.189 1.00 56.72 41 THR C N 1
ATOM 2137 C CA . THR C 2 19 ? -5.024 52.085 29.147 1.00 57.30 41 THR C CA 1
ATOM 2138 C C . THR C 2 19 ? -5.710 52.096 27.772 1.00 57.51 41 THR C C 1
ATOM 2139 O O . THR C 2 19 ? -5.790 53.139 27.145 1.00 57.36 41 THR C O 1
ATOM 2143 N N . LEU C 2 20 ? -6.146 50.924 27.302 1.00 58.34 42 LEU C N 1
ATOM 2144 C CA . LEU C 2 20 ? -6.913 50.769 26.053 1.00 58.93 42 LEU C CA 1
ATOM 2145 C C . LEU C 2 20 ? -8.436 50.910 26.279 1.00 59.87 42 LEU C C 1
ATOM 2146 O O . LEU C 2 20 ? -8.879 51.094 27.413 1.00 60.06 42 LEU C O 1
ATOM 2151 N N . SER C 2 21 ? -9.242 50.837 25.213 1.00 61.20 43 SER C N 1
ATOM 2152 C CA . SER C 2 21 ? -10.699 51.084 25.344 1.00 61.91 43 SER C CA 1
ATOM 2153 C C . SER C 2 21 ? -11.639 50.170 24.532 1.00 62.72 43 SER C C 1
ATOM 2154 O O . SER C 2 21 ? -11.397 49.887 23.346 1.00 63.19 43 SER C O 1
ATOM 2157 N N . GLY C 2 22 ? -12.740 49.760 25.173 1.00 63.13 44 GLY C N 1
ATOM 2158 C CA . GLY C 2 22 ? -13.766 48.920 24.538 1.00 63.08 44 GLY C CA 1
ATOM 2159 C C . GLY C 2 22 ? -14.977 49.716 24.070 1.00 63.35 44 GLY C C 1
ATOM 2160 O O . GLY C 2 22 ? -14.885 50.513 23.130 1.00 63.23 44 GLY C O 1
ATOM 2161 N N . GLU C 2 30 ? -26.066 48.087 18.296 1.00 42.37 52 GLU C N 1
ATOM 2162 C CA . GLU C 2 30 ? -25.518 48.593 17.016 1.00 42.56 52 GLU C CA 1
ATOM 2163 C C . GLU C 2 30 ? -26.608 49.357 16.236 1.00 41.68 52 GLU C C 1
ATOM 2164 O O . GLU C 2 30 ? -27.668 48.798 16.002 1.00 42.97 52 GLU C O 1
ATOM 2170 N N . ASP C 2 31 ? -26.365 50.614 15.851 1.00 39.80 53 ASP C N 1
ATOM 2171 C CA . ASP C 2 31 ? -27.298 51.397 15.022 1.00 38.44 53 ASP C CA 1
ATOM 2172 C C . ASP C 2 31 ? -26.775 51.561 13.560 1.00 36.94 53 ASP C C 1
ATOM 2173 O O . ASP C 2 31 ? -26.047 52.506 13.222 1.00 36.21 53 ASP C O 1
ATOM 2178 N N . PHE C 2 32 ? -27.176 50.644 12.688 1.00 34.68 54 PHE C N 1
ATOM 2179 C CA . PHE C 2 32 ? -26.621 50.601 11.342 1.00 33.51 54 PHE C CA 1
ATOM 2180 C C . PHE C 2 32 ? -27.089 51.809 10.500 1.00 32.69 54 PHE C C 1
ATOM 2181 O O . PHE C 2 32 ? -26.295 52.394 9.764 1.00 32.08 54 PHE C O 1
ATOM 2189 N N . PRO C 2 33 ? -28.369 52.212 10.623 1.00 32.18 55 PRO C N 1
ATOM 2190 C CA . PRO C 2 33 ? -28.744 53.437 9.942 1.00 32.38 55 PRO C CA 1
ATOM 2191 C C . PRO C 2 33 ? -27.896 54.695 10.307 1.00 32.28 55 PRO C C 1
ATOM 2192 O O . PRO C 2 33 ? -27.557 55.485 9.418 1.00 32.00 55 PRO C O 1
ATOM 2196 N N . ALA C 2 34 ? -27.577 54.861 11.590 1.00 32.41 56 ALA C N 1
ATOM 2197 C CA . ALA C 2 34 ? -26.710 55.961 12.071 1.00 32.63 56 ALA C CA 1
ATOM 2198 C C . ALA C 2 34 ? -25.294 55.863 11.469 1.00 32.40 56 ALA C C 1
ATOM 2199 O O . ALA C 2 34 ? -24.718 56.846 10.952 1.00 33.47 56 ALA C O 1
ATOM 2201 N N . LEU C 2 35 ? -24.771 54.652 11.483 1.00 31.10 57 LEU C N 1
ATOM 2202 C CA . LEU C 2 35 ? -23.487 54.371 10.883 1.00 31.47 57 LEU C CA 1
ATOM 2203 C C . LEU C 2 35 ? -23.430 54.813 9.409 1.00 30.90 57 LEU C C 1
ATOM 2204 O O . LEU C 2 35 ? -22.455 55.457 8.972 1.00 29.11 57 LEU C O 1
ATOM 2209 N N . ILE C 2 36 ? -24.491 54.493 8.658 1.00 30.43 58 ILE C N 1
ATOM 2210 C CA . ILE C 2 36 ? -24.595 54.848 7.246 1.00 30.89 58 ILE C CA 1
ATOM 2211 C C . ILE C 2 36 ? -24.658 56.362 7.069 1.00 30.90 58 ILE C C 1
ATOM 2212 O O . ILE C 2 36 ? -23.999 56.931 6.195 1.00 29.85 58 ILE C O 1
ATOM 2217 N N . LYS C 2 37 ? -25.453 57.014 7.902 1.00 32.29 59 LYS C N 1
ATOM 2218 C CA . LYS C 2 37 ? -25.524 58.486 7.901 1.00 34.31 59 LYS C CA 1
ATOM 2219 C C . LYS C 2 37 ? -24.177 59.150 8.245 1.00 33.85 59 LYS C C 1
ATOM 2220 O O . LYS C 2 37 ? -23.811 60.137 7.619 1.00 34.24 59 LYS C O 1
ATOM 2226 N N . GLN C 2 38 ? -23.473 58.615 9.245 1.00 34.54 60 GLN C N 1
ATOM 2227 C CA . GLN C 2 38 ? -22.154 59.124 9.646 1.00 34.46 60 GLN C CA 1
ATOM 2228 C C . GLN C 2 38 ? -21.191 59.070 8.462 1.00 33.79 60 GLN C C 1
ATOM 2229 O O . GLN C 2 38 ? -20.478 60.016 8.181 1.00 33.14 60 GLN C O 1
ATOM 2235 N N . ALA C 2 39 ? -21.213 57.986 7.700 1.00 33.80 61 ALA C N 1
ATOM 2236 C CA . ALA C 2 39 ? -20.306 57.872 6.573 1.00 33.31 61 ALA C CA 1
ATOM 2237 C C . ALA C 2 39 ? -20.545 58.915 5.478 1.00 33.46 61 ALA C C 1
ATOM 2238 O O . ALA C 2 39 ? -19.582 59.335 4.797 1.00 32.29 61 ALA C O 1
ATOM 2240 N N . SER C 2 40 ? -21.803 59.344 5.283 1.00 32.74 62 SER C N 1
ATOM 2241 C CA . SER C 2 40 ? -22.076 60.459 4.359 1.00 32.89 62 SER C CA 1
ATOM 2242 C C . SER C 2 40 ? -21.536 61.786 4.900 1.00 32.27 62 SER C C 1
ATOM 2243 O O . SER C 2 40 ? -20.929 62.610 4.176 1.00 33.51 62 SER C O 1
ATOM 2246 N N . LEU C 2 41 ? -21.693 61.993 6.198 1.00 30.25 63 LEU C N 1
ATOM 2247 C CA . LEU C 2 41 ? -21.216 63.217 6.788 1.00 30.18 63 LEU C CA 1
ATOM 2248 C C . LEU C 2 41 ? -19.687 63.304 6.762 1.00 29.15 63 LEU C C 1
ATOM 2249 O O . LEU C 2 41 ? -19.132 64.376 6.546 1.00 27.17 63 LEU C O 1
ATOM 2254 N N . ASP C 2 42 ? -19.038 62.165 6.987 1.00 28.99 64 ASP C N 1
ATOM 2255 C CA . ASP C 2 42 ? -17.587 62.096 7.036 1.00 29.21 64 ASP C CA 1
ATOM 2256 C C . ASP C 2 42 ? -16.930 62.517 5.740 1.00 28.79 64 ASP C C 1
ATOM 2257 O O . ASP C 2 42 ? -15.853 63.131 5.767 1.00 27.67 64 ASP C O 1
ATOM 2262 N N . ALA C 2 43 ? -17.559 62.184 4.620 1.00 28.15 65 ALA C N 1
ATOM 2263 C CA . ALA C 2 43 ? -17.007 62.569 3.314 1.00 28.43 65 ALA C CA 1
ATOM 2264 C C . ALA C 2 43 ? -16.916 64.080 3.163 1.00 27.62 65 ALA C C 1
ATOM 2265 O O . ALA C 2 43 ? -15.972 64.597 2.591 1.00 27.69 65 ALA C O 1
ATOM 2267 N N . LEU C 2 44 ? -17.917 64.772 3.675 1.00 27.58 66 LEU C N 1
ATOM 2268 C CA . LEU C 2 44 ? -17.902 66.239 3.738 1.00 27.55 66 LEU C CA 1
ATOM 2269 C C . LEU C 2 44 ? -16.956 66.761 4.825 1.00 26.24 66 LEU C C 1
ATOM 2270 O O . LEU C 2 44 ? -16.138 67.645 4.582 1.00 25.35 66 LEU C O 1
ATOM 2275 N N . PHE C 2 45 ? -17.114 66.245 6.039 1.00 26.74 67 PHE C N 1
ATOM 2276 C CA . PHE C 2 45 ? -16.418 66.798 7.206 1.00 27.13 67 PHE C CA 1
ATOM 2277 C C . PHE C 2 45 ? -14.889 66.634 7.107 1.00 27.06 67 PHE C C 1
ATOM 2278 O O . PHE C 2 45 ? -14.142 67.407 7.736 1.00 26.35 67 PHE C O 1
ATOM 2286 N N . LYS C 2 46 ? -14.438 65.663 6.300 1.00 27.16 68 LYS C N 1
ATOM 2287 C CA . LYS C 2 46 ? -13.006 65.522 5.966 1.00 28.42 68 LYS C CA 1
ATOM 2288 C C . LYS C 2 46 ? -12.425 66.805 5.372 1.00 27.53 68 LYS C C 1
ATOM 2289 O O . LYS C 2 46 ? -11.238 67.018 5.483 1.00 26.76 68 LYS C O 1
ATOM 2295 N N . CYS C 2 47 ? -13.252 67.633 4.727 1.00 27.28 69 CYS C N 1
ATOM 2296 C CA . CYS C 2 47 ? -12.774 68.879 4.119 1.00 28.15 69 CYS C CA 1
ATOM 2297 C C . CYS C 2 47 ? -12.570 69.986 5.132 1.00 28.38 69 CYS C C 1
ATOM 2298 O O . CYS C 2 47 ? -11.975 70.984 4.804 1.00 29.59 69 CYS C O 1
ATOM 2301 N N . GLY C 2 48 ? -13.090 69.829 6.335 1.00 28.16 70 GLY C N 1
ATOM 2302 C CA . GLY C 2 48 ? -12.904 70.822 7.377 1.00 29.42 70 GLY C CA 1
ATOM 2303 C C . GLY C 2 48 ? -11.538 70.833 8.052 1.00 29.54 70 GLY C C 1
ATOM 2304 O O . GLY C 2 48 ? -10.691 69.972 7.816 1.00 29.36 70 GLY C O 1
ATOM 2305 N N . LYS C 2 49 ? -11.318 71.842 8.876 1.00 30.34 71 LYS C N 1
ATOM 2306 C CA . LYS C 2 49 ? -10.078 71.929 9.663 1.00 31.19 71 LYS C CA 1
ATOM 2307 C C . LYS C 2 49 ? -10.000 70.760 10.652 1.00 30.08 71 LYS C C 1
ATOM 2308 O O . LYS C 2 49 ? -8.950 70.184 10.831 1.00 29.97 71 LYS C O 1
ATOM 2314 N N . ASP C 2 50 ? -11.143 70.403 11.229 1.00 29.36 72 ASP C N 1
ATOM 2315 C CA . ASP C 2 50 ? -11.255 69.366 12.233 1.00 29.49 72 ASP C CA 1
ATOM 2316 C C . ASP C 2 50 ? -12.602 68.651 12.106 1.00 29.08 72 ASP C C 1
ATOM 2317 O O . ASP C 2 50 ? -13.642 69.158 12.551 1.00 29.04 72 ASP C O 1
ATOM 2322 N N . ALA C 2 51 ? -12.584 67.479 11.474 1.00 29.43 73 ALA C N 1
ATOM 2323 C CA . ALA C 2 51 ? -13.794 66.665 11.274 1.00 29.57 73 ALA C CA 1
ATOM 2324 C C . ALA C 2 51 ? -14.519 66.297 12.569 1.00 29.99 73 ALA C C 1
ATOM 2325 O O . ALA C 2 51 ? -15.761 66.273 12.614 1.00 29.28 73 ALA C O 1
ATOM 2327 N N . GLU C 2 52 ? -13.759 65.992 13.621 1.00 30.49 74 GLU C N 1
ATOM 2328 C CA . GLU C 2 52 ? -14.359 65.635 14.916 1.00 31.01 74 GLU C CA 1
ATOM 2329 C C . GLU C 2 52 ? -15.139 66.810 15.503 1.00 30.53 74 GLU C C 1
ATOM 2330 O O . GLU C 2 52 ? -16.226 66.636 16.058 1.00 30.48 74 GLU C O 1
ATOM 2336 N N . ALA C 2 53 ? -14.575 68.007 15.392 1.00 30.19 75 ALA C N 1
ATOM 2337 C CA . ALA C 2 53 ? -15.255 69.208 15.871 1.00 30.39 75 ALA C CA 1
ATOM 2338 C C . ALA C 2 53 ? -16.544 69.476 15.075 1.00 30.02 75 ALA C C 1
ATOM 2339 O O . ALA C 2 53 ? -17.531 69.945 15.626 1.00 29.56 75 ALA C O 1
ATOM 2341 N N . LEU C 2 54 ? -16.540 69.147 13.788 1.00 30.32 76 LEU C N 1
ATOM 2342 C CA . LEU C 2 54 ? -17.739 69.289 12.959 1.00 30.12 76 LEU C CA 1
ATOM 2343 C C . LEU C 2 54 ? -18.840 68.318 13.428 1.00 30.61 76 LEU C C 1
ATOM 2344 O O . LEU C 2 54 ? -20.008 68.696 13.605 1.00 28.79 76 LEU C O 1
ATOM 2349 N N . LYS C 2 55 ? -18.445 67.071 13.667 1.00 31.84 77 LYS C N 1
ATOM 2350 C CA . LYS C 2 55 ? -19.354 66.042 14.143 1.00 33.13 77 LYS C CA 1
ATOM 2351 C C . LYS C 2 55 ? -19.996 66.413 15.474 1.00 33.06 77 LYS C C 1
ATOM 2352 O O . LYS C 2 55 ? -21.171 66.121 15.694 1.00 32.36 77 LYS C O 1
ATOM 2358 N N . GLU C 2 56 ? -19.229 67.047 16.359 1.00 33.58 78 GLU C N 1
ATOM 2359 C CA . GLU C 2 56 ? -19.780 67.483 17.648 1.00 34.52 78 GLU C CA 1
ATOM 2360 C C . GLU C 2 56 ? -20.819 68.619 17.482 1.00 33.10 78 GLU C C 1
ATOM 2361 O O . GLU C 2 56 ? -21.868 68.584 18.095 1.00 32.15 78 GLU C O 1
ATOM 2367 N N . VAL C 2 57 ? -20.514 69.610 16.639 1.00 32.11 79 VAL C N 1
ATOM 2368 C CA . VAL C 2 57 ? -21.474 70.682 16.321 1.00 31.92 79 VAL C CA 1
ATOM 2369 C C . VAL C 2 57 ? -22.785 70.104 15.750 1.00 30.87 79 VAL C C 1
ATOM 2370 O O . VAL C 2 57 ? -23.880 70.468 16.170 1.00 30.37 79 VAL C O 1
ATOM 2374 N N . PHE C 2 58 ? -22.655 69.192 14.803 1.00 30.12 80 PHE C N 1
ATOM 2375 C CA . PHE C 2 58 ? -23.790 68.600 14.137 1.00 30.91 80 PHE C CA 1
ATOM 2376 C C . PHE C 2 58 ? -24.640 67.809 15.115 1.00 30.95 80 PHE C C 1
ATOM 2377 O O . PHE C 2 58 ? -25.856 67.983 15.179 1.00 30.48 80 PHE C O 1
ATOM 2385 N N . THR C 2 59 ? -23.980 66.909 15.834 1.00 31.69 81 THR C N 1
ATOM 2386 C CA . THR C 2 59 ? -24.624 66.014 16.786 1.00 32.33 81 THR C CA 1
ATOM 2387 C C . THR C 2 59 ? -25.345 66.752 17.932 1.00 32.43 81 THR C C 1
ATOM 2388 O O . THR C 2 59 ? -26.389 66.315 18.395 1.00 31.82 81 THR C O 1
ATOM 2392 N N . ASN C 2 60 ? -24.786 67.876 18.367 1.00 32.84 82 ASN C N 1
ATOM 2393 C CA . ASN C 2 60 ? -25.391 68.652 19.430 1.00 33.20 82 ASN C CA 1
ATOM 2394 C C . ASN C 2 60 ? -26.452 69.630 18.970 1.00 33.51 82 ASN C C 1
ATOM 2395 O O . ASN C 2 60 ? -27.138 70.207 19.802 1.00 33.86 82 ASN C O 1
ATOM 2400 N N . SER C 2 61 ? -26.609 69.812 17.655 1.00 33.36 83 SER C N 1
ATOM 2401 C CA . SER C 2 61 ? -27.622 70.704 17.139 1.00 32.47 83 SER C CA 1
ATOM 2402 C C . SER C 2 61 ? -29.021 70.138 17.332 1.00 32.26 83 SER C C 1
ATOM 2403 O O . SER C 2 61 ? -29.244 68.932 17.260 1.00 30.93 83 SER C O 1
ATOM 2406 N N . ASN C 2 62 ? -29.968 71.041 17.562 1.00 32.24 84 ASN C N 1
ATOM 2407 C CA . ASN C 2 62 ? -31.373 70.698 17.500 1.00 32.68 84 ASN C CA 1
ATOM 2408 C C . ASN C 2 62 ? -32.064 71.381 16.348 1.00 32.30 84 ASN C C 1
ATOM 2409 O O . ASN C 2 62 ? -33.272 71.402 16.307 1.00 32.51 84 ASN C O 1
ATOM 2414 N N . ASN C 2 63 ? -31.311 71.937 15.411 1.00 32.40 85 ASN C N 1
ATOM 2415 C CA . ASN C 2 63 ? -31.897 72.668 14.295 1.00 32.50 85 ASN C CA 1
ATOM 2416 C C . ASN C 2 63 ? -32.145 71.657 13.187 1.00 32.84 85 ASN C C 1
ATOM 2417 O O . ASN C 2 63 ? -31.224 71.225 12.500 1.00 32.86 85 ASN C O 1
ATOM 2422 N N . VAL C 2 64 ? -33.400 71.234 13.065 1.00 32.69 86 VAL C N 1
ATOM 2423 C CA . VAL C 2 64 ? -33.779 70.194 12.129 1.00 32.30 86 VAL C CA 1
ATOM 2424 C C . VAL C 2 64 ? -33.447 70.633 10.708 1.00 31.71 86 VAL C C 1
ATOM 2425 O O . VAL C 2 64 ? -32.799 69.906 9.976 1.00 32.14 86 VAL C O 1
ATOM 2429 N N . ALA C 2 65 ? -33.879 71.816 10.322 1.00 30.56 87 ALA C N 1
ATOM 2430 C CA . ALA C 2 65 ? -33.640 72.288 8.964 1.00 29.87 87 ALA C CA 1
ATOM 2431 C C . ALA C 2 65 ? -32.129 72.493 8.658 1.00 29.58 87 ALA C C 1
ATOM 2432 O O . ALA C 2 65 ? -31.679 72.202 7.563 1.00 30.38 87 ALA C O 1
ATOM 2434 N N . GLY C 2 66 ? -31.380 73.015 9.607 1.00 29.46 88 GLY C N 1
ATOM 2435 C CA . GLY C 2 66 ? -29.934 73.191 9.463 1.00 29.41 88 GLY C CA 1
ATOM 2436 C C . GLY C 2 66 ? -29.212 71.873 9.249 1.00 29.29 88 GLY C C 1
ATOM 2437 O O . GLY C 2 66 ? -28.367 71.743 8.339 1.00 27.33 88 GLY C O 1
ATOM 2438 N N . LYS C 2 67 ? -29.552 70.877 10.067 1.00 29.29 89 LYS C N 1
ATOM 2439 C CA . LYS C 2 67 ? -28.957 69.543 9.907 1.00 29.84 89 LYS C CA 1
ATOM 2440 C C . LYS C 2 67 ? -29.357 68.924 8.578 1.00 29.68 89 LYS C C 1
ATOM 2441 O O . LYS C 2 67 ? -28.555 68.258 7.922 1.00 28.13 89 LYS C O 1
ATOM 2447 N N . LYS C 2 68 ? -30.606 69.140 8.181 1.00 29.67 90 LYS C N 1
ATOM 2448 C CA . LYS C 2 68 ? -31.062 68.626 6.908 1.00 30.21 90 LYS C CA 1
ATOM 2449 C C . LYS C 2 68 ? -30.298 69.265 5.746 1.00 28.59 90 LYS C C 1
ATOM 2450 O O . LYS C 2 68 ? -29.931 68.566 4.812 1.00 28.50 90 LYS C O 1
ATOM 2456 N N . ALA C 2 69 ? -30.046 70.568 5.814 1.00 27.39 91 ALA C N 1
ATOM 2457 C CA . ALA C 2 69 ? -29.232 71.257 4.812 1.00 27.99 91 ALA C CA 1
ATOM 2458 C C . ALA C 2 69 ? -27.808 70.692 4.667 1.00 27.07 91 ALA C C 1
ATOM 2459 O O . ALA C 2 69 ? -27.334 70.495 3.570 1.00 26.92 91 ALA C O 1
ATOM 2461 N N . ILE C 2 70 ? -27.176 70.372 5.785 1.00 26.87 92 ILE C N 1
ATOM 2462 C CA . ILE C 2 70 ? -25.842 69.805 5.808 1.00 27.05 92 ILE C CA 1
ATOM 2463 C C . ILE C 2 70 ? -25.818 68.380 5.252 1.00 27.83 92 ILE C C 1
ATOM 2464 O O . ILE C 2 70 ? -24.967 68.033 4.441 1.00 26.75 92 ILE C O 1
ATOM 2469 N N . MET C 2 71 ? -26.765 67.559 5.676 1.00 28.69 93 MET C N 1
ATOM 2470 C CA . MET C 2 71 ? -26.881 66.219 5.165 1.00 28.44 93 MET C CA 1
ATOM 2471 C C . MET C 2 71 ? -27.096 66.210 3.637 1.00 28.79 93 MET C C 1
ATOM 2472 O O . MET C 2 71 ? -26.537 65.386 2.906 1.00 28.16 93 MET C O 1
ATOM 2477 N N . GLU C 2 72 ? -27.950 67.103 3.158 1.00 27.66 94 GLU C N 1
ATOM 2478 C CA . GLU C 2 72 ? -28.158 67.224 1.738 1.00 27.51 94 GLU C CA 1
ATOM 2479 C C . GLU C 2 72 ? -26.866 67.572 0.989 1.00 25.74 94 GLU C C 1
ATOM 2480 O O . GLU C 2 72 ? -26.539 66.956 -0.021 1.00 25.45 94 GLU C O 1
ATOM 2486 N N . PHE C 2 73 ? -26.179 68.607 1.461 1.00 24.98 95 PHE C N 1
ATOM 2487 C CA . PHE C 2 73 ? -24.879 69.004 0.940 1.00 25.14 95 PHE C CA 1
ATOM 2488 C C . PHE C 2 73 ? -23.895 67.827 0.921 1.00 24.55 95 PHE C C 1
ATOM 2489 O O . PHE C 2 73 ? -23.157 67.633 -0.059 1.00 25.15 95 PHE C O 1
ATOM 2497 N N . ALA C 2 74 ? -23.835 67.069 2.008 1.00 25.19 96 ALA C N 1
ATOM 2498 C CA . ALA C 2 74 ? -22.891 65.937 2.123 1.00 25.59 96 ALA C CA 1
ATOM 2499 C C . ALA C 2 74 ? -23.181 64.894 1.047 1.00 26.31 96 ALA C C 1
ATOM 2500 O O . ALA C 2 74 ? -22.259 64.399 0.388 1.00 26.28 96 ALA C O 1
ATOM 2502 N N . GLY C 2 75 ? -24.468 64.622 0.811 1.00 26.22 97 GLY C N 1
ATOM 2503 C CA . GLY C 2 75 ? -24.880 63.708 -0.239 1.00 26.56 97 GLY C CA 1
ATOM 2504 C C . GLY C 2 75 ? -24.498 64.205 -1.630 1.00 27.57 97 GLY C C 1
ATOM 2505 O O . GLY C 2 75 ? -23.965 63.461 -2.438 1.00 27.21 97 GLY C O 1
ATOM 2506 N N . LEU C 2 76 ? -24.775 65.476 -1.903 1.00 27.88 98 LEU C N 1
ATOM 2507 C CA . LEU C 2 76 ? -24.371 66.093 -3.142 1.00 27.68 98 LEU C CA 1
ATOM 2508 C C . LEU C 2 76 ? -22.826 66.111 -3.274 1.00 27.81 98 LEU C C 1
ATOM 2509 O O . LEU C 2 76 ? -22.295 65.994 -4.380 1.00 27.48 98 LEU C O 1
ATOM 2514 N N . PHE C 2 77 ? -22.112 66.257 -2.158 1.00 28.26 99 PHE C N 1
ATOM 2515 C CA . PHE C 2 77 ? -20.641 66.314 -2.179 1.00 28.80 99 PHE C CA 1
ATOM 2516 C C . PHE C 2 77 ? -20.109 64.969 -2.668 1.00 29.38 99 PHE C C 1
ATOM 2517 O O . PHE C 2 77 ? -19.208 64.882 -3.494 1.00 28.01 99 PHE C O 1
ATOM 2525 N N . ARG C 2 78 ? -20.729 63.899 -2.189 1.00 31.86 100 ARG C N 1
ATOM 2526 C CA . ARG C 2 78 ? -20.333 62.545 -2.579 1.00 32.12 100 ARG C CA 1
ATOM 2527 C C . ARG C 2 78 ? -20.505 62.327 -4.073 1.00 31.94 100 ARG C C 1
ATOM 2528 O O . ARG C 2 78 ? -19.613 61.780 -4.713 1.00 32.16 100 ARG C O 1
ATOM 2536 N N . SER C 2 79 ? -21.612 62.821 -4.640 1.00 31.24 101 SER C N 1
ATOM 2537 C CA . SER C 2 79 ? -21.816 62.780 -6.083 1.00 30.73 101 SER C CA 1
ATOM 2538 C C . SER C 2 79 ? -20.791 63.579 -6.878 1.00 29.23 101 SER C C 1
ATOM 2539 O O . SER C 2 79 ? -20.395 63.177 -7.969 1.00 29.09 101 SER C O 1
ATOM 2542 N N . ALA C 2 80 ? -20.453 64.758 -6.370 1.00 27.85 102 ALA C N 1
ATOM 2543 C CA . ALA C 2 80 ? -19.477 65.605 -7.012 1.00 27.31 102 ALA C CA 1
ATOM 2544 C C . ALA C 2 80 ? -18.093 64.953 -6.986 1.00 26.63 102 ALA C C 1
ATOM 2545 O O . ALA C 2 80 ? -17.357 65.009 -7.966 1.00 26.05 102 ALA C O 1
ATOM 2547 N N . LEU C 2 81 ? -17.741 64.303 -5.875 1.00 27.04 103 LEU C N 1
ATOM 2548 C CA . LEU C 2 81 ? -16.454 63.591 -5.789 1.00 27.10 103 LEU C CA 1
ATOM 2549 C C . LEU C 2 81 ? -16.414 62.467 -6.814 1.00 27.30 103 LEU C C 1
ATOM 2550 O O . LEU C 2 81 ? -15.379 62.269 -7.495 1.00 24.93 103 LEU C O 1
ATOM 2555 N N . ASN C 2 82 ? -17.569 61.792 -7.013 1.00 27.95 104 ASN C N 1
ATOM 2556 C CA . ASN C 2 82 ? -17.657 60.786 -8.078 1.00 28.11 104 ASN C CA 1
ATOM 2557 C C . ASN C 2 82 ? -17.257 61.350 -9.438 1.00 28.48 104 ASN C C 1
ATOM 2558 O O . ASN C 2 82 ? -16.602 60.666 -10.242 1.00 28.61 104 ASN C O 1
ATOM 2563 N N . ALA C 2 83 ? -17.653 62.591 -9.704 1.00 28.12 105 ALA C N 1
ATOM 2564 C CA . ALA C 2 83 ? -17.537 63.161 -11.065 1.00 28.67 105 ALA C CA 1
ATOM 2565 C C . ALA C 2 83 ? -16.299 64.041 -11.304 1.00 28.71 105 ALA C C 1
ATOM 2566 O O . ALA C 2 83 ? -15.940 64.322 -12.455 1.00 28.05 105 ALA C O 1
ATOM 2568 N N . THR C 2 84 ? -15.671 64.488 -10.231 1.00 29.03 106 THR C N 1
ATOM 2569 C CA . THR C 2 84 ? -14.562 65.432 -10.326 1.00 29.62 106 THR C CA 1
ATOM 2570 C C . THR C 2 84 ? -13.182 64.837 -10.016 1.00 30.54 106 THR C C 1
ATOM 2571 O O . THR C 2 84 ? -12.183 65.563 -10.041 1.00 32.23 106 THR C O 1
ATOM 2575 N N . SER C 2 85 ? -13.119 63.529 -9.760 1.00 30.84 107 SER C N 1
ATOM 2576 C CA . SER C 2 85 ? -11.895 62.890 -9.250 1.00 29.85 107 SER C CA 1
ATOM 2577 C C . SER C 2 85 ? -10.810 62.678 -10.307 1.00 29.61 107 SER C C 1
ATOM 2578 O O . SER C 2 85 ? -9.694 62.267 -9.980 1.00 27.95 107 SER C O 1
ATOM 2581 N N . ASP C 2 86 ? -11.134 62.938 -11.574 1.00 29.52 108 ASP C N 1
ATOM 2582 C CA . ASP C 2 86 ? -10.154 62.757 -12.636 1.00 30.23 108 ASP C CA 1
ATOM 2583 C C . ASP C 2 86 ? -9.616 64.068 -13.180 1.00 30.11 108 ASP C C 1
ATOM 2584 O O . ASP C 2 86 ? -8.829 64.068 -14.104 1.00 29.51 108 ASP C O 1
ATOM 2589 N N . SER C 2 87 ? -10.019 65.193 -12.598 1.00 31.46 109 SER C N 1
ATOM 2590 C CA . SER C 2 87 ? -9.528 66.498 -13.076 1.00 31.79 109 SER C CA 1
ATOM 2591 C C . SER C 2 87 ? -8.978 67.304 -11.915 1.00 31.02 109 SER C C 1
ATOM 2592 O O . SER C 2 87 ? -9.673 67.475 -10.924 1.00 31.48 109 SER C O 1
ATOM 2595 N N . PRO C 2 88 ? -7.712 67.752 -12.005 1.00 31.12 110 PRO C N 1
ATOM 2596 C CA . PRO C 2 88 ? -7.168 68.495 -10.848 1.00 31.33 110 PRO C CA 1
ATOM 2597 C C . PRO C 2 88 ? -7.896 69.803 -10.558 1.00 30.57 110 PRO C C 1
ATOM 2598 O O . PRO C 2 88 ? -8.028 70.184 -9.423 1.00 29.85 110 PRO C O 1
ATOM 2602 N N . GLU C 2 89 ? -8.391 70.464 -11.582 1.00 31.34 111 GLU C N 1
ATOM 2603 C CA . GLU C 2 89 ? -9.070 71.744 -11.399 1.00 32.14 111 GLU C CA 1
ATOM 2604 C C . GLU C 2 89 ? -10.431 71.542 -10.704 1.00 31.73 111 GLU C C 1
ATOM 2605 O O . GLU C 2 89 ? -10.769 72.221 -9.739 1.00 31.50 111 GLU C O 1
ATOM 2611 N N . ALA C 2 90 ? -11.176 70.550 -11.166 1.00 31.46 112 ALA C N 1
ATOM 2612 C CA . ALA C 2 90 ? -12.455 70.215 -10.578 1.00 31.20 112 ALA C CA 1
ATOM 2613 C C . ALA C 2 90 ? -12.320 69.714 -9.140 1.00 30.79 112 ALA C C 1
ATOM 2614 O O . ALA C 2 90 ? -13.084 70.124 -8.283 1.00 28.91 112 ALA C O 1
ATOM 2616 N N . LYS C 2 91 ? -11.343 68.848 -8.853 1.00 31.87 113 LYS C N 1
ATOM 2617 C CA . LYS C 2 91 ? -11.212 68.315 -7.493 1.00 32.15 113 LYS C CA 1
ATOM 2618 C C . LYS C 2 91 ? -10.802 69.447 -6.568 1.00 32.11 113 LYS C C 1
ATOM 2619 O O . LYS C 2 91 ? -11.283 69.527 -5.422 1.00 31.54 113 LYS C O 1
ATOM 2625 N N . THR C 2 92 ? -9.943 70.345 -7.071 1.00 31.86 114 THR C N 1
ATOM 2626 C CA . THR C 2 92 ? -9.538 71.518 -6.292 1.00 31.97 114 THR C CA 1
ATOM 2627 C C . THR C 2 92 ? -10.748 72.399 -5.966 1.00 31.14 114 THR C C 1
ATOM 2628 O O . THR C 2 92 ? -10.909 72.801 -4.823 1.00 30.31 114 THR C O 1
ATOM 2632 N N . LEU C 2 93 ? -11.587 72.671 -6.963 1.00 30.73 115 LEU C N 1
ATOM 2633 C CA . LEU C 2 93 ? -12.858 73.397 -6.764 1.00 31.37 115 LEU C CA 1
ATOM 2634 C C . LEU C 2 93 ? -13.736 72.744 -5.660 1.00 30.09 115 LEU C C 1
ATOM 2635 O O . LEU C 2 93 ? -14.235 73.424 -4.744 1.00 29.68 115 LEU C O 1
ATOM 2640 N N . LEU C 2 94 ? -13.916 71.436 -5.781 1.00 29.25 116 LEU C N 1
ATOM 2641 C CA . LEU C 2 94 ? -14.710 70.666 -4.832 1.00 29.63 116 LEU C CA 1
ATOM 2642 C C . LEU C 2 94 ? -14.162 70.781 -3.403 1.00 28.72 116 LEU C C 1
ATOM 2643 O O . LEU C 2 94 ? -14.906 70.966 -2.441 1.00 27.96 116 LEU C O 1
ATOM 2648 N N . MET C 2 95 ? -12.851 70.675 -3.269 1.00 28.58 117 MET C N 1
ATOM 2649 C CA . MET C 2 95 ? -12.235 70.697 -1.953 1.00 29.21 117 MET C CA 1
ATOM 2650 C C . MET C 2 95 ? -12.386 72.088 -1.327 1.00 28.62 117 MET C C 1
ATOM 2651 O O . MET C 2 95 ? -12.651 72.215 -0.141 1.00 29.20 117 MET C O 1
ATOM 2656 N N . LYS C 2 96 ? -12.273 73.117 -2.150 1.00 28.26 118 LYS C N 1
ATOM 2657 C CA . LYS C 2 96 ? -12.451 74.477 -1.713 1.00 28.90 118 LYS C CA 1
ATOM 2658 C C . LYS C 2 96 ? -13.892 74.736 -1.268 1.00 27.82 118 LYS C C 1
ATOM 2659 O O . LYS C 2 96 ? -14.109 75.318 -0.207 1.00 27.57 118 LYS C O 1
ATOM 2665 N N . VAL C 2 97 ? -14.876 74.308 -2.036 1.00 27.97 119 VAL C N 1
ATOM 2666 C CA . VAL C 2 97 ? -16.286 74.553 -1.599 1.00 27.98 119 VAL C CA 1
ATOM 2667 C C . VAL C 2 97 ? -16.552 73.772 -0.294 1.00 27.42 119 VAL C C 1
ATOM 2668 O O . VAL C 2 97 ? -17.155 74.298 0.628 1.00 26.71 119 VAL C O 1
ATOM 2672 N N . GLY C 2 98 ? -16.056 72.536 -0.212 1.00 26.93 120 GLY C N 1
ATOM 2673 C CA . GLY C 2 98 ? -16.090 71.751 1.032 1.00 26.66 120 GLY C CA 1
ATOM 2674 C C . GLY C 2 98 ? -15.507 72.462 2.232 1.00 26.19 120 GLY C C 1
ATOM 2675 O O . GLY C 2 98 ? -16.105 72.510 3.317 1.00 25.93 120 GLY C O 1
ATOM 2676 N N . ALA C 2 99 ? -14.342 73.054 2.035 1.00 26.26 121 ALA C N 1
ATOM 2677 C CA . ALA C 2 99 ? -13.677 73.768 3.114 1.00 26.17 121 ALA C CA 1
ATOM 2678 C C . ALA C 2 99 ? -14.461 74.982 3.526 1.00 25.89 121 ALA C C 1
ATOM 2679 O O . ALA C 2 99 ? -14.575 75.309 4.716 1.00 26.23 121 ALA C O 1
ATOM 2681 N N . GLU C 2 100 ? -15.002 75.684 2.549 1.00 25.93 122 GLU C N 1
ATOM 2682 C CA . GLU C 2 100 ? -15.761 76.882 2.856 1.00 26.60 122 GLU C CA 1
ATOM 2683 C C . GLU C 2 100 ? -17.054 76.545 3.596 1.00 25.62 122 GLU C C 1
ATOM 2684 O O . GLU C 2 100 ? -17.378 77.180 4.603 1.00 25.92 122 GLU C O 1
ATOM 2690 N N . TYR C 2 101 ? -17.793 75.561 3.093 1.00 25.55 123 TYR C N 1
ATOM 2691 C CA . TYR C 2 101 ? -19.056 75.144 3.723 1.00 25.66 123 TYR C CA 1
ATOM 2692 C C . TYR C 2 101 ? -18.829 74.710 5.169 1.00 25.18 123 TYR C C 1
ATOM 2693 O O . TYR C 2 101 ? -19.539 75.163 6.083 1.00 24.85 123 TYR C O 1
ATOM 2702 N N . THR C 2 102 ? -17.852 73.828 5.361 1.00 24.32 124 THR C N 1
ATOM 2703 C CA . THR C 2 102 ? -17.547 73.341 6.712 1.00 25.32 124 THR C CA 1
ATOM 2704 C C . THR C 2 102 ? -17.065 74.427 7.666 1.00 24.57 124 THR C C 1
ATOM 2705 O O . THR C 2 102 ? -17.447 74.417 8.836 1.00 25.14 124 THR C O 1
ATOM 2709 N N . ALA C 2 103 ? -16.253 75.360 7.180 1.00 24.89 125 ALA C N 1
ATOM 2710 C CA . ALA C 2 103 ? -15.841 76.495 7.991 1.00 26.19 125 ALA C CA 1
ATOM 2711 C C . ALA C 2 103 ? -17.016 77.339 8.437 1.00 26.88 125 ALA C C 1
ATOM 2712 O O . ALA C 2 103 ? -16.988 77.920 9.529 1.00 26.77 125 ALA C O 1
ATOM 2714 N N . GLN C 2 104 ? -18.023 77.463 7.579 1.00 28.40 126 GLN C N 1
ATOM 2715 C CA . GLN C 2 104 ? -19.221 78.241 7.931 1.00 28.22 126 GLN C CA 1
ATOM 2716 C C . GLN C 2 104 ? -20.073 77.479 8.967 1.00 27.83 126 GLN C C 1
ATOM 2717 O O . GLN C 2 104 ? -20.671 78.104 9.844 1.00 26.75 126 GLN C O 1
ATOM 2723 N N . ILE C 2 105 ? -20.075 76.141 8.899 1.00 27.12 127 ILE C N 1
ATOM 2724 C CA . ILE C 2 105 ? -20.715 75.331 9.928 1.00 28.02 127 ILE C CA 1
ATOM 2725 C C . ILE C 2 105 ? -20.129 75.646 11.311 1.00 28.53 127 ILE C C 1
ATOM 2726 O O . ILE C 2 105 ? -20.871 75.908 12.246 1.00 28.44 127 ILE C O 1
ATOM 2731 N N . ILE C 2 106 ? -18.802 75.643 11.417 1.00 28.96 128 ILE C N 1
ATOM 2732 C CA . ILE C 2 106 ? -18.112 75.963 12.672 1.00 29.65 128 ILE C CA 1
ATOM 2733 C C . ILE C 2 106 ? -18.369 77.390 13.139 1.00 30.18 128 ILE C C 1
ATOM 2734 O O . ILE C 2 106 ? -18.602 77.637 14.312 1.00 30.52 128 ILE C O 1
ATOM 2739 N N . LYS C 2 107 ? -18.315 78.330 12.225 1.00 31.77 129 LYS C N 1
ATOM 2740 C CA . LYS C 2 107 ? -18.573 79.723 12.556 1.00 32.13 129 LYS C CA 1
ATOM 2741 C C . LYS C 2 107 ? -20.009 79.936 13.006 1.00 31.87 129 LYS C C 1
ATOM 2742 O O . LYS C 2 107 ? -20.266 80.681 13.943 1.00 31.46 129 LYS C O 1
ATOM 2748 N N . ASP C 2 108 ? -20.944 79.261 12.341 1.00 31.54 130 ASP C N 1
ATOM 2749 C CA . ASP C 2 108 ? -22.367 79.380 12.642 1.00 31.18 130 ASP C CA 1
ATOM 2750 C C . ASP C 2 108 ? -22.769 78.714 13.953 1.00 31.09 130 ASP C C 1
ATOM 2751 O O . ASP C 2 108 ? -23.393 79.344 14.790 1.00 29.99 130 ASP C O 1
ATOM 2756 N N . GLY C 2 109 ? -22.454 77.427 14.115 1.00 31.33 131 GLY C N 1
ATOM 2757 C CA . GLY C 2 109 ? -22.739 76.707 15.375 1.00 31.27 131 GLY C CA 1
ATOM 2758 C C . GLY C 2 109 ? -24.059 75.954 15.408 1.00 31.10 131 GLY C C 1
ATOM 2759 O O . GLY C 2 109 ? -24.319 75.211 16.347 1.00 31.07 131 GLY C O 1
ATOM 2760 N N . LEU C 2 110 ? -24.894 76.149 14.394 1.00 31.88 132 LEU C N 1
ATOM 2761 C CA . LEU C 2 110 ? -26.161 75.402 14.218 1.00 32.59 132 LEU C CA 1
ATOM 2762 C C . LEU C 2 110 ? -27.129 75.535 15.399 1.00 32.80 132 LEU C C 1
ATOM 2763 O O . LEU C 2 110 ? -27.752 74.552 15.842 1.00 31.72 132 LEU C O 1
ATOM 2768 N N . LYS C 2 111 ? -27.244 76.767 15.890 1.00 33.90 133 LYS C N 1
ATOM 2769 C CA . LYS C 2 111 ? -28.232 77.113 16.910 1.00 35.28 133 LYS C CA 1
ATOM 2770 C C . LYS C 2 111 ? -29.576 77.328 16.215 1.00 35.51 133 LYS C C 1
ATOM 2771 O O . LYS C 2 111 ? -29.704 77.012 15.039 1.00 35.23 133 LYS C O 1
ATOM 2777 N N . GLU C 2 112 ? -30.553 77.871 16.944 1.00 36.20 134 GLU C N 1
ATOM 2778 C CA . GLU C 2 112 ? -31.908 78.071 16.450 1.00 36.79 134 GLU C CA 1
ATOM 2779 C C . GLU C 2 112 ? -31.949 79.020 15.262 1.00 36.40 134 GLU C C 1
ATOM 2780 O O . GLU C 2 112 ? -32.645 78.778 14.278 1.00 36.16 134 GLU C O 1
ATOM 2786 N N . LYS C 2 113 ? -31.193 80.101 15.384 1.00 36.41 135 LYS C N 1
ATOM 2787 C CA . LYS C 2 113 ? -30.954 81.037 14.307 1.00 35.87 135 LYS C CA 1
ATOM 2788 C C . LYS C 2 113 ? -29.632 80.655 13.650 1.00 34.63 135 LYS C C 1
ATOM 2789 O O . LYS C 2 113 ? -28.560 80.754 14.288 1.00 34.93 135 LYS C O 1
ATOM 2795 N N . SER C 2 114 ? -29.721 80.183 12.403 1.00 32.75 136 SER C N 1
ATOM 2796 C CA . SER C 2 114 ? -28.594 79.623 11.660 1.00 31.58 136 SER C CA 1
ATOM 2797 C C . SER C 2 114 ? -28.682 80.004 10.184 1.00 31.12 136 SER C C 1
ATOM 2798 O O . SER C 2 114 ? -29.772 80.165 9.633 1.00 30.56 136 SER C O 1
ATOM 2801 N N . ALA C 2 115 ? -27.511 80.138 9.565 1.00 30.48 137 ALA C N 1
ATOM 2802 C CA . ALA C 2 115 ? -27.366 80.310 8.136 1.00 30.27 137 ALA C CA 1
ATOM 2803 C C . ALA C 2 115 ? -27.764 79.053 7.360 1.00 29.69 137 ALA C C 1
ATOM 2804 O O . ALA C 2 115 ? -27.931 79.095 6.132 1.00 30.38 137 ALA C O 1
ATOM 2806 N N . PHE C 2 116 ? -27.855 77.933 8.064 1.00 27.79 138 PHE C N 1
ATOM 2807 C CA . PHE C 2 116 ? -28.224 76.658 7.463 1.00 27.71 138 PHE C CA 1
ATOM 2808 C C . PHE C 2 116 ? -29.675 76.353 7.760 1.00 27.26 138 PHE C C 1
ATOM 2809 O O . PHE C 2 116 ? -30.090 76.388 8.905 1.00 27.01 138 PHE C O 1
ATOM 2817 N N . GLY C 2 117 ? -30.433 76.061 6.713 1.00 27.21 139 GLY C N 1
ATOM 2818 C CA . GLY C 2 117 ? -31.851 75.746 6.847 1.00 27.37 139 GLY C CA 1
ATOM 2819 C C . GLY C 2 117 ? -32.793 76.684 6.110 1.00 26.84 139 GLY C C 1
ATOM 2820 O O . GLY C 2 117 ? -33.734 76.213 5.496 1.00 26.95 139 GLY C O 1
ATOM 2821 N N . PRO C 2 118 ? -32.576 78.012 6.188 1.00 27.41 140 PRO C N 1
ATOM 2822 C CA . PRO C 2 118 ? -33.552 78.915 5.567 1.00 28.17 140 PRO C CA 1
ATOM 2823 C C . PRO C 2 118 ? -33.756 78.866 4.051 1.00 28.31 140 PRO C C 1
ATOM 2824 O O . PRO C 2 118 ? -34.806 79.351 3.575 1.00 28.44 140 PRO C O 1
ATOM 2828 N N . TRP C 2 119 ? -32.815 78.276 3.317 1.00 27.53 141 TRP C N 1
ATOM 2829 C CA . TRP C 2 119 ? -32.781 78.383 1.868 1.00 27.13 141 TRP C CA 1
ATOM 2830 C C . TRP C 2 119 ? -33.097 77.056 1.185 1.00 26.89 141 TRP C C 1
ATOM 2831 O O . TRP C 2 119 ? -32.944 76.929 -0.015 1.00 26.92 141 TRP C O 1
ATOM 2842 N N . LEU C 2 120 ? -33.618 76.105 1.958 1.00 27.26 142 LEU C N 1
ATOM 2843 C CA . LEU C 2 120 ? -34.121 74.818 1.454 1.00 27.09 142 LEU C CA 1
ATOM 2844 C C . LEU C 2 120 ? -35.510 75.010 0.847 1.00 27.18 142 LEU C C 1
ATOM 2845 O O . LEU C 2 120 ? -36.244 75.900 1.268 1.00 27.66 142 LEU C O 1
ATOM 2850 N N . PRO C 2 121 ? -35.844 74.213 -0.181 1.00 26.94 143 PRO C N 1
ATOM 2851 C CA . PRO C 2 121 ? -37.166 74.206 -0.720 1.00 27.54 143 PRO C CA 1
ATOM 2852 C C . PRO C 2 121 ? -38.124 73.499 0.243 1.00 28.27 143 PRO C C 1
ATOM 2853 O O . PRO C 2 121 ? -37.812 72.414 0.786 1.00 29.19 143 PRO C O 1
ATOM 2857 N N . GLU C 2 122 ? -39.233 74.161 0.559 1.00 27.82 144 GLU C N 1
ATOM 2858 C CA . GLU C 2 122 ? -40.106 73.642 1.610 1.00 27.91 144 GLU C CA 1
ATOM 2859 C C . GLU C 2 122 ? -41.379 73.035 1.036 1.00 28.48 144 GLU C C 1
ATOM 2860 O O . GLU C 2 122 ? -42.176 72.453 1.789 1.00 28.61 144 GLU C O 1
ATOM 2866 N N . THR C 2 123 ? -41.549 73.144 -0.288 1.00 28.52 145 THR C N 1
ATOM 2867 C CA . THR C 2 123 ? -42.649 72.488 -1.010 1.00 28.88 145 THR C CA 1
ATOM 2868 C C . THR C 2 123 ? -42.076 71.759 -2.216 1.00 29.87 145 THR C C 1
ATOM 2869 O O . THR C 2 123 ? -40.957 72.071 -2.688 1.00 29.39 145 THR C O 1
ATOM 2873 N N . LYS C 2 124 ? -42.863 70.825 -2.747 1.00 30.59 146 LYS C N 1
ATOM 2874 C CA . LYS C 2 124 ? -42.481 70.104 -3.958 1.00 32.41 146 LYS C CA 1
ATOM 2875 C C . LYS C 2 124 ? -42.244 71.050 -5.123 1.00 31.76 146 LYS C C 1
ATOM 2876 O O . LYS C 2 124 ? -41.342 70.864 -5.921 1.00 32.38 146 LYS C O 1
ATOM 2882 N N . LYS C 2 125 ? -43.065 72.070 -5.213 1.00 32.33 147 LYS C N 1
ATOM 2883 C CA . LYS C 2 125 ? -42.920 73.077 -6.232 1.00 32.09 147 LYS C CA 1
ATOM 2884 C C . LYS C 2 125 ? -41.559 73.785 -6.167 1.00 30.72 147 LYS C C 1
ATOM 2885 O O . LYS C 2 125 ? -40.936 74.050 -7.183 1.00 29.59 147 LYS C O 1
ATOM 2891 N N . ALA C 2 126 ? -41.150 74.140 -4.964 1.00 29.29 148 ALA C N 1
ATOM 2892 C CA . ALA C 2 126 ? -39.908 74.860 -4.745 1.00 29.73 148 ALA C CA 1
ATOM 2893 C C . ALA C 2 126 ? -38.733 73.947 -5.089 1.00 29.73 148 ALA C C 1
ATOM 2894 O O . ALA C 2 126 ? -37.728 74.411 -5.626 1.00 28.40 148 ALA C O 1
ATOM 2896 N N . GLU C 2 127 ? -38.871 72.653 -4.781 1.00 30.33 149 GLU C N 1
ATOM 2897 C CA . GLU C 2 127 ? -37.854 71.681 -5.106 1.00 31.91 149 GLU C CA 1
ATOM 2898 C C . GLU C 2 127 ? -37.672 71.586 -6.599 1.00 31.07 149 GLU C C 1
ATOM 2899 O O . GLU C 2 127 ? -36.552 71.567 -7.071 1.00 29.94 149 GLU C O 1
ATOM 2905 N N . ALA C 2 128 ? -38.773 71.501 -7.335 1.00 31.49 150 ALA C N 1
ATOM 2906 C CA . ALA C 2 128 ? -38.708 71.496 -8.803 1.00 31.47 150 ALA C CA 1
ATOM 2907 C C . ALA C 2 128 ? -38.127 72.800 -9.358 1.00 31.15 150 ALA C C 1
ATOM 2908 O O . ALA C 2 128 ? -37.368 72.767 -10.318 1.00 31.25 150 ALA C O 1
ATOM 2910 N N . LYS C 2 129 ? -38.506 73.941 -8.780 1.00 30.13 151 LYS C N 1
ATOM 2911 C CA . LYS C 2 129 ? -37.898 75.221 -9.196 1.00 31.05 151 LYS C CA 1
ATOM 2912 C C . LYS C 2 129 ? -36.375 75.201 -9.029 1.00 29.00 151 LYS C C 1
ATOM 2913 O O . LYS C 2 129 ? -35.656 75.653 -9.904 1.00 26.88 151 LYS C O 1
ATOM 2919 N N . LEU C 2 130 ? -35.888 74.645 -7.923 1.00 28.67 152 LEU C N 1
ATOM 2920 C CA . LEU C 2 130 ? -34.447 74.644 -7.677 1.00 29.28 152 LEU C CA 1
ATOM 2921 C C . LEU C 2 130 ? -33.707 73.723 -8.671 1.00 29.65 152 LEU C C 1
ATOM 2922 O O . LEU C 2 130 ? -32.706 74.113 -9.259 1.00 28.64 152 LEU C O 1
ATOM 2927 N N . GLU C 2 131 ? -34.190 72.501 -8.836 1.00 30.98 153 GLU C N 1
ATOM 2928 C CA . GLU C 2 131 ? -33.666 71.587 -9.855 1.00 32.30 153 GLU C CA 1
ATOM 2929 C C . GLU C 2 131 ? -33.691 72.201 -11.238 1.00 31.74 153 GLU C C 1
ATOM 2930 O O . GLU C 2 131 ? -32.707 72.090 -11.974 1.00 30.23 153 GLU C O 1
ATOM 2936 N N . ASN C 2 132 ? -34.802 72.847 -11.597 1.00 31.51 154 ASN C N 1
ATOM 2937 C CA . ASN C 2 132 ? -34.915 73.434 -12.907 1.00 32.17 154 ASN C CA 1
ATOM 2938 C C . ASN C 2 132 ? -33.947 74.594 -13.124 1.00 30.98 154 ASN C C 1
ATOM 2939 O O . ASN C 2 132 ? -33.316 74.700 -14.185 1.00 28.82 154 ASN C O 1
ATOM 2944 N N . LEU C 2 133 ? -33.785 75.435 -12.109 1.00 30.38 155 LEU C N 1
ATOM 2945 C CA . LEU C 2 133 ? -32.849 76.543 -12.248 1.00 30.39 155 LEU C CA 1
ATOM 2946 C C . LEU C 2 133 ? -31.420 76.038 -12.322 1.00 29.44 155 LEU C C 1
ATOM 2947 O O . LEU C 2 133 ? -30.622 76.610 -13.051 1.00 28.64 155 LEU C O 1
ATOM 2952 N N . GLU C 2 134 ? -31.091 74.984 -11.567 1.00 28.65 156 GLU C N 1
ATOM 2953 C CA . GLU C 2 134 ? -29.756 74.394 -11.642 1.00 29.21 156 GLU C CA 1
ATOM 2954 C C . GLU C 2 134 ? -29.472 73.888 -13.070 1.00 29.56 156 GLU C C 1
ATOM 2955 O O . GLU C 2 134 ? -28.371 74.065 -13.582 1.00 28.39 156 GLU C O 1
ATOM 2961 N N . LYS C 2 135 ? -30.483 73.319 -13.723 1.00 30.56 157 LYS C N 1
ATOM 2962 C CA . LYS C 2 135 ? -30.325 72.832 -15.073 1.00 31.35 157 LYS C CA 1
ATOM 2963 C C . LYS C 2 135 ? -30.128 74.006 -16.045 1.00 31.19 157 LYS C C 1
ATOM 2964 O O . LYS C 2 135 ? -29.280 73.931 -16.920 1.00 31.39 157 LYS C O 1
ATOM 2970 N N . GLN C 2 136 ? -30.865 75.096 -15.846 1.00 30.53 158 GLN C N 1
ATOM 2971 C CA . GLN C 2 136 ? -30.713 76.318 -16.643 1.00 30.74 158 GLN C CA 1
ATOM 2972 C C . GLN C 2 136 ? -29.330 76.945 -16.516 1.00 30.22 158 GLN C C 1
ATOM 2973 O O . GLN C 2 136 ? -28.750 77.418 -17.504 1.00 29.47 158 GLN C O 1
ATOM 2979 N N . LEU C 2 137 ? -28.808 76.960 -15.292 1.00 29.31 159 LEU C N 1
ATOM 2980 C CA . LEU C 2 137 ? -27.448 77.471 -15.062 1.00 28.97 159 LEU C CA 1
ATOM 2981 C C . LEU C 2 137 ? -26.415 76.716 -15.877 1.00 28.06 159 LEU C C 1
ATOM 2982 O O . LEU C 2 137 ? -25.506 77.312 -16.462 1.00 26.49 159 LEU C O 1
ATOM 2987 N N . LEU C 2 138 ? -26.577 75.403 -15.939 1.00 28.38 160 LEU C N 1
ATOM 2988 C CA . LEU C 2 138 ? -25.677 74.588 -16.710 1.00 29.25 160 LEU C CA 1
ATOM 2989 C C . LEU C 2 138 ? -25.790 74.976 -18.199 1.00 28.46 160 LEU C C 1
ATOM 2990 O O . LEU C 2 138 ? -24.774 75.199 -18.840 1.00 28.60 160 LEU C O 1
ATOM 2995 N N . ASP C 2 139 ? -27.009 75.132 -18.717 1.00 29.44 161 ASP C N 1
ATOM 2996 C CA . ASP C 2 139 ? -27.214 75.569 -20.119 1.00 30.66 161 ASP C CA 1
ATOM 2997 C C . ASP C 2 139 ? -26.612 76.941 -20.396 1.00 30.68 161 ASP C C 1
ATOM 2998 O O . ASP C 2 139 ? -26.001 77.150 -21.435 1.00 30.18 161 ASP C O 1
ATOM 3003 N N . ILE C 2 140 ? -26.835 77.888 -19.491 1.00 30.65 162 ILE C N 1
ATOM 3004 C CA . ILE C 2 140 ? -26.278 79.235 -19.639 1.00 31.30 162 ILE C CA 1
ATOM 3005 C C . ILE C 2 140 ? -24.766 79.175 -19.720 1.00 32.26 162 ILE C C 1
ATOM 3006 O O . ILE C 2 140 ? -24.150 79.785 -20.592 1.00 32.41 162 ILE C O 1
ATOM 3011 N N . ILE C 2 141 ? -24.141 78.445 -18.803 1.00 33.95 163 ILE C N 1
ATOM 3012 C CA . ILE C 2 141 ? -22.685 78.454 -18.749 1.00 34.90 163 ILE C CA 1
ATOM 3013 C C . ILE C 2 141 ? -22.103 77.753 -19.968 1.00 35.43 163 ILE C C 1
ATOM 3014 O O . ILE C 2 141 ? -21.140 78.224 -20.564 1.00 33.57 163 ILE C O 1
ATOM 3019 N N . LYS C 2 142 ? -22.700 76.643 -20.367 1.00 37.18 164 LYS C N 1
ATOM 3020 C CA . LYS C 2 142 ? -22.164 75.955 -21.526 1.00 38.41 164 LYS C CA 1
ATOM 3021 C C . LYS C 2 142 ? -22.436 76.718 -22.828 1.00 38.81 164 LYS C C 1
ATOM 3022 O O . LYS C 2 142 ? -21.700 76.566 -23.798 1.00 38.23 164 LYS C O 1
ATOM 3028 N N . ASN C 2 143 ? -23.428 77.598 -22.837 1.00 39.27 165 ASN C N 1
ATOM 3029 C CA . ASN C 2 143 ? -23.598 78.491 -23.978 1.00 39.73 165 ASN C CA 1
ATOM 3030 C C . ASN C 2 143 ? -22.666 79.698 -23.988 1.00 39.86 165 ASN C C 1
ATOM 3031 O O . ASN C 2 143 ? -22.596 80.407 -24.999 1.00 40.59 165 ASN C O 1
ATOM 3036 N N . ASN C 2 144 ? -21.947 79.942 -22.902 1.00 39.15 166 ASN C N 1
ATOM 3037 C CA . ASN C 2 144 ? -21.109 81.134 -22.808 1.00 39.59 166 ASN C CA 1
ATOM 3038 C C . ASN C 2 144 ? -19.849 80.958 -23.667 1.00 40.24 166 ASN C C 1
ATOM 3039 O O . ASN C 2 144 ? -19.149 79.938 -23.524 1.00 42.26 166 ASN C O 1
ATOM 3044 N N . GLU C 2 148 ? -14.681 84.163 -19.285 1.00 40.15 170 GLU C N 1
ATOM 3045 C CA . GLU C 2 148 ? -15.527 84.676 -18.205 1.00 40.07 170 GLU C CA 1
ATOM 3046 C C . GLU C 2 148 ? -16.956 84.887 -18.696 1.00 38.66 170 GLU C C 1
ATOM 3047 O O . GLU C 2 148 ? -17.207 84.965 -19.888 1.00 38.95 170 GLU C O 1
ATOM 3053 N N . LEU C 2 149 ? -17.904 84.983 -17.781 1.00 37.54 171 LEU C N 1
ATOM 3054 C CA . LEU C 2 149 ? -19.274 85.119 -18.194 1.00 36.82 171 LEU C CA 1
ATOM 3055 C C . LEU C 2 149 ? -19.533 86.503 -18.775 1.00 35.77 171 LEU C C 1
ATOM 3056 O O . LEU C 2 149 ? -19.105 87.503 -18.223 1.00 35.51 171 LEU C O 1
ATOM 3061 N N . SER C 2 150 ? -20.258 86.517 -19.887 1.00 34.91 172 SER C N 1
ATOM 3062 C CA . SER C 2 150 ? -20.626 87.725 -20.601 1.00 34.48 172 SER C CA 1
ATOM 3063 C C . SER C 2 150 ? -21.714 88.441 -19.807 1.00 34.60 172 SER C C 1
ATOM 3064 O O . SER C 2 150 ? -22.219 87.898 -18.797 1.00 34.71 172 SER C O 1
ATOM 3067 N N . LYS C 2 151 ? -22.079 89.651 -20.230 1.00 34.01 173 LYS C N 1
ATOM 3068 C CA . LYS C 2 151 ? -23.165 90.402 -19.568 1.00 34.10 173 LYS C CA 1
ATOM 3069 C C . LYS C 2 151 ? -24.509 89.683 -19.725 1.00 32.83 173 LYS C C 1
ATOM 3070 O O . LYS C 2 151 ? -25.309 89.666 -18.788 1.00 33.10 173 LYS C O 1
ATOM 3076 N N . LEU C 2 152 ? -24.736 89.116 -20.912 1.00 32.05 174 LEU C N 1
ATOM 3077 C CA . LEU C 2 152 ? -25.884 88.250 -21.207 1.00 31.73 174 LEU C CA 1
ATOM 3078 C C . LEU C 2 152 ? -26.019 87.093 -20.208 1.00 30.67 174 LEU C C 1
ATOM 3079 O O . LEU C 2 152 ? -27.064 86.947 -19.568 1.00 29.91 174 LEU C O 1
ATOM 3084 N N . SER C 2 153 ? -24.970 86.281 -20.111 1.00 29.77 175 SER C N 1
ATOM 3085 C CA . SER C 2 153 ? -24.945 85.117 -19.238 1.00 30.28 175 SER C CA 1
ATOM 3086 C C . SER C 2 153 ? -25.122 85.501 -17.760 1.00 30.70 175 SER C C 1
ATOM 3087 O O . SER C 2 153 ? -25.818 84.829 -17.000 1.00 31.22 175 SER C O 1
ATOM 3090 N N . THR C 2 154 ? -24.462 86.584 -17.371 1.00 30.05 176 THR C N 1
ATOM 3091 C CA . THR C 2 154 ? -24.559 87.151 -16.045 1.00 29.48 176 THR C CA 1
ATOM 3092 C C . THR C 2 154 ? -26.003 87.483 -15.714 1.00 28.70 176 THR C C 1
ATOM 3093 O O . THR C 2 154 ? -26.516 87.123 -14.659 1.00 27.77 176 THR C O 1
ATOM 3097 N N . ASN C 2 155 ? -26.669 88.176 -16.628 1.00 28.59 177 ASN C N 1
ATOM 3098 C CA . ASN C 2 155 ? -28.050 88.516 -16.421 1.00 28.21 177 ASN C CA 1
ATOM 3099 C C . ASN C 2 155 ? -28.950 87.276 -16.347 1.00 27.67 177 ASN C C 1
ATOM 3100 O O . ASN C 2 155 ? -29.884 87.247 -15.553 1.00 27.46 177 ASN C O 1
ATOM 3105 N N . LEU C 2 156 ? -28.685 86.286 -17.189 1.00 26.75 178 LEU C N 1
ATOM 3106 C CA . LEU C 2 156 ? -29.489 85.068 -17.212 1.00 27.00 178 LEU C CA 1
ATOM 3107 C C . LEU C 2 156 ? -29.345 84.308 -15.909 1.00 27.18 178 LEU C C 1
ATOM 3108 O O . LEU C 2 156 ? -30.333 83.853 -15.381 1.00 27.28 178 LEU C O 1
ATOM 3113 N N . VAL C 2 157 ? -28.120 84.187 -15.399 1.00 27.47 179 VAL C N 1
ATOM 3114 C CA . VAL C 2 157 ? -27.892 83.646 -14.054 1.00 27.80 179 VAL C CA 1
ATOM 3115 C C . VAL C 2 157 ? -28.708 84.427 -12.991 1.00 28.16 179 VAL C C 1
ATOM 3116 O O . VAL C 2 157 ? -29.410 83.809 -12.164 1.00 28.11 179 VAL C O 1
ATOM 3120 N N . MET C 2 158 ? -28.613 85.759 -12.999 1.00 28.79 180 MET C N 1
ATOM 3121 C CA . MET C 2 158 ? -29.363 86.596 -12.060 1.00 29.00 180 MET C CA 1
ATOM 3122 C C . MET C 2 158 ? -30.867 86.281 -12.123 1.00 29.02 180 MET C C 1
ATOM 3123 O O . MET C 2 158 ? -31.508 86.107 -11.092 1.00 28.00 180 MET C O 1
ATOM 3128 N N . GLN C 2 159 ? -31.405 86.201 -13.337 1.00 28.84 181 GLN C N 1
ATOM 3129 C CA . GLN C 2 159 ? -32.813 85.900 -13.554 1.00 29.89 181 GLN C CA 1
ATOM 3130 C C . GLN C 2 159 ? -33.191 84.502 -13.087 1.00 29.11 181 GLN C C 1
ATOM 3131 O O . GLN C 2 159 ? -34.346 84.274 -12.799 1.00 28.22 181 GLN C O 1
ATOM 3137 N N . GLU C 2 160 ? -32.238 83.573 -13.012 1.00 28.76 182 GLU C N 1
ATOM 3138 C CA . GLU C 2 160 ? -32.547 82.229 -12.507 1.00 29.05 182 GLU C CA 1
ATOM 3139 C C . GLU C 2 160 ? -32.534 82.183 -10.972 1.00 28.96 182 GLU C C 1
ATOM 3140 O O . GLU C 2 160 ? -33.388 81.541 -10.327 1.00 28.84 182 GLU C O 1
ATOM 3146 N N . VAL C 2 161 ? -31.560 82.873 -10.385 1.00 28.55 183 VAL C N 1
ATOM 3147 C CA . VAL C 2 161 ? -31.262 82.707 -8.982 1.00 28.61 183 VAL C CA 1
ATOM 3148 C C . VAL C 2 161 ? -32.165 83.594 -8.122 1.00 29.03 183 VAL C C 1
ATOM 3149 O O . VAL C 2 161 ? -32.636 83.152 -7.079 1.00 28.22 183 VAL C O 1
ATOM 3153 N N . MET C 2 162 ? -32.385 84.838 -8.544 1.00 28.83 184 MET C N 1
ATOM 3154 C CA . MET C 2 162 ? -33.111 85.784 -7.725 1.00 29.72 184 MET C CA 1
ATOM 3155 C C . MET C 2 162 ? -34.509 85.312 -7.317 1.00 28.59 184 MET C C 1
ATOM 3156 O O . MET C 2 162 ? -34.850 85.420 -6.135 1.00 27.90 184 MET C O 1
ATOM 3161 N N . PRO C 2 163 ? -35.304 84.763 -8.270 1.00 28.14 185 PRO C N 1
ATOM 3162 C CA . PRO C 2 163 ? -36.639 84.262 -7.916 1.00 27.76 185 PRO C CA 1
ATOM 3163 C C . PRO C 2 163 ? -36.645 83.134 -6.894 1.00 27.55 185 PRO C C 1
ATOM 3164 O O . PRO C 2 163 ? -37.602 83.045 -6.077 1.00 27.89 185 PRO C O 1
ATOM 3168 N N . TYR C 2 164 ? -35.607 82.296 -6.909 1.00 26.13 186 TYR C N 1
ATOM 3169 C CA . TYR C 2 164 ? -35.511 81.222 -5.935 1.00 25.98 186 TYR C CA 1
ATOM 3170 C C . TYR C 2 164 ? -35.259 81.810 -4.528 1.00 25.26 186 TYR C C 1
ATOM 3171 O O . TYR C 2 164 ? -35.910 81.443 -3.581 1.00 23.72 186 TYR C O 1
ATOM 3180 N N . ILE C 2 165 ? -34.310 82.733 -4.418 1.00 25.30 187 ILE C N 1
ATOM 3181 C CA . ILE C 2 165 ? -33.981 83.366 -3.132 1.00 25.96 187 ILE C CA 1
ATOM 3182 C C . ILE C 2 165 ? -35.228 84.097 -2.590 1.00 26.01 187 ILE C C 1
ATOM 3183 O O . ILE C 2 165 ? -35.590 83.955 -1.416 1.00 25.35 187 ILE C O 1
ATOM 3188 N N . ALA C 2 166 ? -35.891 84.854 -3.464 1.00 26.15 188 ALA C N 1
ATOM 3189 C CA . ALA C 2 166 ? -37.112 85.578 -3.088 1.00 26.41 188 ALA C CA 1
ATOM 3190 C C . ALA C 2 166 ? -38.241 84.632 -2.672 1.00 26.36 188 ALA C C 1
ATOM 3191 O O . ALA C 2 166 ? -38.991 84.932 -1.763 1.00 27.37 188 ALA C O 1
ATOM 3193 N N . SER C 2 167 ? -38.348 83.476 -3.317 1.00 27.13 189 SER C N 1
ATOM 3194 C CA . SER C 2 167 ? -39.320 82.490 -2.908 1.00 27.44 189 SER C CA 1
ATOM 3195 C C . SER C 2 167 ? -39.129 81.987 -1.504 1.00 26.19 189 SER C C 1
ATOM 3196 O O . SER C 2 167 ? -40.106 81.734 -0.819 1.00 25.50 189 SER C O 1
ATOM 3199 N N . CYS C 2 168 ? -37.885 81.733 -1.138 1.00 25.45 190 CYS C N 1
ATOM 3200 C CA . CYS C 2 168 ? -37.555 81.252 0.198 1.00 26.60 190 CYS C CA 1
ATOM 3201 C C . CYS C 2 168 ? -37.967 82.276 1.241 1.00 26.46 190 CYS C C 1
ATOM 3202 O O . CYS C 2 168 ? -38.538 81.910 2.242 1.00 26.41 190 CYS C O 1
ATOM 3205 N N . ILE C 2 169 ? -37.672 83.551 0.985 1.00 27.09 191 ILE C N 1
ATOM 3206 C CA . ILE C 2 169 ? -38.006 84.642 1.914 1.00 27.20 191 ILE C CA 1
ATOM 3207 C C . ILE C 2 169 ? -39.519 84.741 2.036 1.00 27.67 191 ILE C C 1
ATOM 3208 O O . ILE C 2 169 ? -40.070 84.870 3.130 1.00 27.29 191 ILE C O 1
ATOM 3213 N N . GLU C 2 170 ? -40.196 84.610 0.911 1.00 28.97 192 GLU C N 1
ATOM 3214 C CA . GLU C 2 170 ? -41.662 84.704 0.923 1.00 28.93 192 GLU C CA 1
ATOM 3215 C C . GLU C 2 170 ? -42.356 83.537 1.642 1.00 28.35 192 GLU C C 1
ATOM 3216 O O . GLU C 2 170 ? -43.364 83.742 2.329 1.00 27.28 192 GLU C O 1
ATOM 3222 N N . HIS C 2 171 ? -41.826 82.323 1.482 1.00 27.01 193 HIS C N 1
ATOM 3223 C CA . HIS C 2 171 ? -42.569 81.154 1.842 1.00 27.08 193 HIS C CA 1
ATOM 3224 C C . HIS C 2 171 ? -42.052 80.397 3.039 1.00 26.64 193 HIS C C 1
ATOM 3225 O O . HIS C 2 171 ? -42.787 79.592 3.583 1.00 25.56 193 HIS C O 1
ATOM 3232 N N . ASN C 2 172 ? -40.782 80.561 3.391 1.00 26.89 194 ASN C N 1
ATOM 3233 C CA . ASN C 2 172 ? -40.149 79.572 4.280 1.00 27.95 194 ASN C CA 1
ATOM 3234 C C . ASN C 2 172 ? -40.346 79.781 5.766 1.00 27.92 194 ASN C C 1
ATOM 3235 O O . ASN C 2 172 ? -40.319 80.908 6.248 1.00 29.18 194 ASN C O 1
ATOM 3240 N N . PHE C 2 173 ? -40.574 78.687 6.490 1.00 28.93 195 PHE C N 1
ATOM 3241 C CA . PHE C 2 173 ? -40.610 78.714 7.961 1.00 29.53 195 PHE C CA 1
ATOM 3242 C C . PHE C 2 173 ? -39.293 78.269 8.585 1.00 30.63 195 PHE C C 1
ATOM 3243 O O . PHE C 2 173 ? -39.072 78.442 9.774 1.00 30.49 195 PHE C O 1
ATOM 3251 N N . GLY C 2 174 ? -38.406 77.699 7.792 1.00 32.39 196 GLY C N 1
ATOM 3252 C CA . GLY C 2 174 ? -37.086 77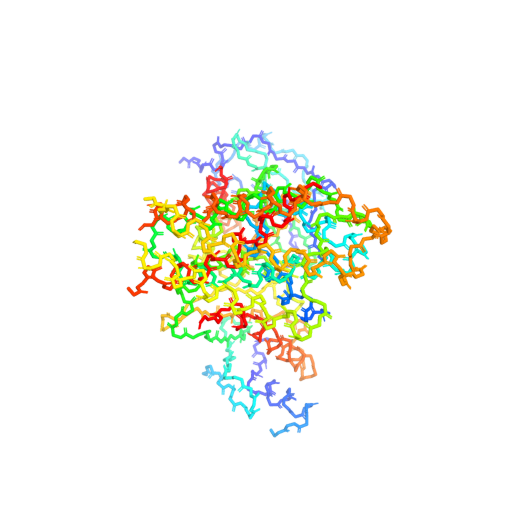.356 8.292 1.00 34.01 196 GLY C CA 1
ATOM 3253 C C . GLY C 2 174 ? -36.283 78.612 8.573 1.00 35.51 196 GLY C C 1
ATOM 3254 O O . GLY C 2 174 ? -35.359 78.608 9.378 1.00 37.64 196 GLY C O 1
ATOM 3255 N N . CYS C 2 175 ? -36.623 79.676 7.872 1.00 37.07 197 CYS C N 1
ATOM 3256 C CA . CYS C 2 175 ? -36.181 81.025 8.215 1.00 37.13 197 CYS C CA 1
ATOM 3257 C C . CYS C 2 175 ? -37.051 81.501 9.367 1.00 37.52 197 CYS C C 1
ATOM 3258 O O . CYS C 2 175 ? -38.282 81.337 9.322 1.00 36.75 197 CYS C O 1
ATOM 3261 N N . THR C 2 176 ? -36.412 82.085 10.380 1.00 37.71 198 THR C N 1
ATOM 3262 C CA . THR C 2 176 ? -37.053 82.410 11.641 1.00 37.79 198 THR C CA 1
ATOM 3263 C C . THR C 2 176 ? -37.427 83.890 11.714 1.00 37.54 198 THR C C 1
ATOM 3264 O O . THR C 2 176 ? -37.940 84.332 12.726 1.00 37.37 198 THR C O 1
ATOM 3268 N N . LEU C 2 177 ? -37.173 84.653 10.651 1.00 36.55 199 LEU C N 1
ATOM 3269 C CA . LEU C 2 177 ? -37.475 86.089 10.631 1.00 35.29 199 LEU C CA 1
ATOM 3270 C C . LEU C 2 177 ? -38.964 86.391 10.497 1.00 34.00 199 LEU C C 1
ATOM 3271 O O . LEU C 2 177 ? -39.658 85.739 9.720 1.00 32.82 199 LEU C O 1
ATOM 3276 N N . ASP C 2 178 ? -39.441 87.403 11.234 1.00 32.43 200 ASP C N 1
ATOM 3277 C CA . ASP C 2 178 ? -40.802 87.896 11.103 1.00 31.58 200 ASP C CA 1
ATOM 3278 C C . ASP C 2 178 ? -41.056 88.286 9.660 1.00 30.59 200 ASP C C 1
ATOM 3279 O O . ASP C 2 178 ? -40.199 88.921 9.036 1.00 28.42 200 ASP C O 1
ATOM 3284 N N . PRO C 2 179 ? -42.247 87.926 9.127 1.00 29.09 201 PRO C N 1
ATOM 3285 C CA . PRO C 2 179 ? -42.690 88.392 7.806 1.00 28.71 201 PRO C CA 1
ATOM 3286 C C . PRO C 2 179 ? -42.478 89.888 7.500 1.00 28.39 201 PRO C C 1
ATOM 3287 O O . PRO C 2 179 ? -41.855 90.236 6.492 1.00 26.78 201 PRO C O 1
ATOM 3291 N N . LEU C 2 180 ? -43.006 90.783 8.325 1.00 28.73 202 LEU C N 1
ATOM 3292 C CA . LEU C 2 180 ? -42.821 92.202 8.056 1.00 29.26 202 LEU C CA 1
ATOM 3293 C C . LEU C 2 180 ? -41.335 92.581 7.906 1.00 29.64 202 LEU C C 1
ATOM 3294 O O . LEU C 2 180 ? -40.969 93.355 7.032 1.00 29.71 202 LEU C O 1
ATOM 3299 N N . THR C 2 181 ? -40.482 92.011 8.733 1.00 30.00 203 THR C N 1
ATOM 3300 C CA . THR C 2 181 ? -39.062 92.318 8.661 1.00 30.64 203 THR C CA 1
ATOM 3301 C C . THR C 2 181 ? -38.402 91.805 7.383 1.00 31.02 203 THR C C 1
ATOM 3302 O O . THR C 2 181 ? -37.407 92.384 6.935 1.00 30.35 203 THR C O 1
ATOM 3306 N N . ARG C 2 182 ? -38.981 90.758 6.785 1.00 30.96 204 ARG C N 1
ATOM 3307 C CA . ARG C 2 182 ? -38.468 90.184 5.544 1.00 31.85 204 ARG C CA 1
ATOM 3308 C C . ARG C 2 182 ? -38.677 91.115 4.372 1.00 32.86 204 ARG C C 1
ATOM 3309 O O . ARG C 2 182 ? -37.974 91.007 3.368 1.00 33.66 204 ARG C O 1
ATOM 3317 N N . SER C 2 183 ? -39.678 91.977 4.460 1.00 33.34 205 SER C N 1
ATOM 3318 C CA . SER C 2 183 ? -39.895 92.968 3.415 1.00 34.82 205 SER C CA 1
ATOM 3319 C C . SER C 2 183 ? -38.776 94.011 3.313 1.00 35.61 205 SER C C 1
ATOM 3320 O O . SER C 2 183 ? -38.752 94.776 2.369 1.00 36.04 205 SER C O 1
ATOM 3323 N N . ASN C 2 184 ? -37.859 94.039 4.269 1.00 36.92 206 ASN C N 1
ATOM 3324 C CA . ASN C 2 184 ? -36.682 94.904 4.181 1.00 38.33 206 ASN C CA 1
ATOM 3325 C C . ASN C 2 184 ? -35.469 94.315 3.437 1.00 39.64 206 ASN C C 1
ATOM 3326 O O . ASN C 2 184 ? -34.440 94.970 3.338 1.00 40.51 206 ASN C O 1
ATOM 3331 N N . LEU C 2 185 ? -35.601 93.127 2.848 1.00 40.01 207 LEU C N 1
ATOM 3332 C CA . LEU C 2 185 ? -34.439 92.379 2.350 1.00 40.10 207 LEU C CA 1
ATOM 3333 C C . LEU C 2 185 ? -34.189 92.361 0.828 1.00 40.09 207 LEU C C 1
ATOM 3334 O O . LEU C 2 185 ? -33.575 91.438 0.319 1.00 40.27 207 LEU C O 1
ATOM 3339 N N . THR C 2 186 ? -34.632 93.366 0.090 1.00 41.87 208 THR C N 1
ATOM 3340 C CA . THR C 2 186 ? -34.393 93.401 -1.380 1.00 42.45 208 THR C CA 1
ATOM 3341 C C . THR C 2 186 ? -32.906 93.376 -1.759 1.00 42.92 208 THR C C 1
ATOM 3342 O O . THR C 2 186 ? -32.532 92.745 -2.785 1.00 43.34 208 THR C O 1
ATOM 3346 N N . HIS C 2 187 ? -32.067 94.042 -0.948 1.00 41.78 209 HIS C N 1
ATOM 3347 C CA . HIS C 2 187 ? -30.623 94.001 -1.198 1.00 41.26 209 HIS C CA 1
ATOM 3348 C C . HIS C 2 187 ? -30.055 92.631 -0.945 1.00 40.16 209 HIS C C 1
ATOM 3349 O O . HIS C 2 187 ? -29.052 92.261 -1.561 1.00 39.37 209 HIS C O 1
ATOM 3356 N N . LEU C 2 188 ? -30.664 91.878 -0.030 1.00 38.92 210 LEU C N 1
ATOM 3357 C CA . LEU C 2 188 ? -30.194 90.525 0.247 1.00 38.03 210 LEU C CA 1
ATOM 3358 C C . LEU C 2 188 ? -30.224 89.672 -1.024 1.00 36.57 210 LEU C C 1
ATOM 3359 O O . LEU C 2 188 ? -29.252 89.011 -1.351 1.00 35.94 210 LEU C O 1
ATOM 3364 N N . VAL C 2 189 ? -31.336 89.742 -1.741 1.00 35.66 211 VAL C N 1
ATOM 3365 C CA . VAL C 2 189 ? -31.558 88.978 -2.946 1.00 35.80 211 VAL C CA 1
ATOM 3366 C C . VAL C 2 189 ? -30.584 89.380 -4.069 1.00 35.45 211 VAL C C 1
ATOM 3367 O O . VAL C 2 189 ? -29.981 88.515 -4.693 1.00 33.73 211 VAL C O 1
ATOM 3371 N N . ASP C 2 190 ? -30.450 90.691 -4.315 1.00 35.50 212 ASP C N 1
ATOM 3372 C CA . ASP C 2 190 ? -29.472 91.218 -5.262 1.00 35.51 212 ASP C CA 1
ATOM 3373 C C . ASP C 2 190 ? -28.064 90.738 -4.956 1.00 34.59 212 ASP C C 1
ATOM 3374 O O . ASP C 2 190 ? -27.390 90.200 -5.829 1.00 34.60 212 ASP C O 1
ATOM 3379 N N . LYS C 2 191 ? -27.638 90.908 -3.713 1.00 33.87 213 LYS C N 1
ATOM 3380 C CA . LYS C 2 191 ? -26.286 90.574 -3.306 1.00 34.26 213 LYS C CA 1
ATOM 3381 C C . LYS C 2 191 ? -25.992 89.075 -3.346 1.00 32.92 213 LYS C C 1
ATOM 3382 O O . LYS C 2 191 ? -24.915 88.668 -3.754 1.00 33.49 213 LYS C O 1
ATOM 3388 N N . ALA C 2 192 ? -26.943 88.256 -2.925 1.00 31.79 214 ALA C N 1
ATOM 3389 C CA . ALA C 2 192 ? -26.781 86.814 -2.938 1.00 30.68 214 ALA C CA 1
ATOM 3390 C C . ALA C 2 192 ? -26.715 86.306 -4.373 1.00 29.47 214 ALA C C 1
ATOM 3391 O O . ALA C 2 192 ? -25.887 85.455 -4.731 1.00 28.45 214 ALA C O 1
ATOM 3393 N N . ALA C 2 193 ? -27.573 86.844 -5.216 1.00 28.50 215 ALA C N 1
ATOM 3394 C CA . ALA C 2 193 ? -27.565 86.429 -6.605 1.00 28.98 215 ALA C CA 1
ATOM 3395 C C . ALA C 2 193 ? -26.264 86.853 -7.289 1.00 28.36 215 ALA C C 1
ATOM 3396 O O . ALA C 2 193 ? -25.736 86.100 -8.102 1.00 27.34 215 ALA C O 1
ATOM 3398 N N . ALA C 2 194 ? -25.730 88.031 -6.946 1.00 28.57 216 ALA C N 1
ATOM 3399 C CA . ALA C 2 194 ? -24.410 88.446 -7.480 1.00 29.31 216 ALA C CA 1
ATOM 3400 C C . ALA C 2 194 ? -23.282 87.518 -7.032 1.00 28.99 216 ALA C C 1
ATOM 3401 O O . ALA C 2 194 ? -22.418 87.170 -7.817 1.00 28.26 216 ALA C O 1
ATOM 3403 N N . LYS C 2 195 ? -23.307 87.100 -5.770 1.00 30.18 217 LYS C N 1
ATOM 3404 C CA . LYS C 2 195 ? -22.326 86.136 -5.256 1.00 30.14 217 LYS C CA 1
ATOM 3405 C C . LYS C 2 195 ? -22.440 84.817 -6.027 1.00 29.69 217 LYS C C 1
ATOM 3406 O O . LYS C 2 195 ? -21.438 84.156 -6.314 1.00 29.80 217 LYS C O 1
ATOM 3412 N N . ALA C 2 196 ? -23.659 84.428 -6.376 1.00 29.13 218 ALA C N 1
ATOM 3413 C CA . ALA C 2 196 ? -23.821 83.219 -7.153 1.00 29.22 218 ALA C CA 1
ATOM 3414 C C . ALA C 2 196 ? -23.169 83.359 -8.523 1.00 29.10 218 ALA C C 1
ATOM 3415 O O . ALA C 2 196 ? -22.483 82.441 -8.964 1.00 28.60 218 ALA C O 1
ATOM 34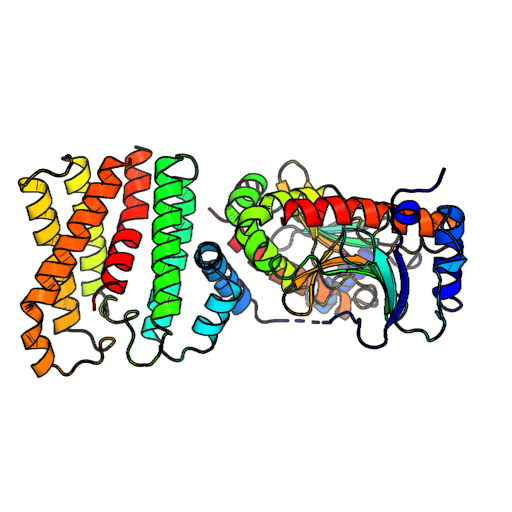17 N N . VAL C 2 197 ? -23.371 84.510 -9.184 1.00 29.42 219 VAL C N 1
ATOM 3418 C CA . VAL C 2 197 ? -22.740 84.793 -10.463 1.00 29.78 219 VAL C CA 1
ATOM 3419 C C . VAL C 2 197 ? -21.234 84.658 -10.304 1.00 30.27 219 VAL C C 1
ATOM 3420 O O . VAL C 2 197 ? -20.579 83.951 -11.095 1.00 29.19 219 VAL C O 1
ATOM 3424 N N . GLU C 2 198 ? -20.680 85.308 -9.290 1.00 30.83 220 GLU C N 1
ATOM 3425 C CA . GLU C 2 198 ? -19.232 85.227 -9.077 1.00 32.60 220 GLU C CA 1
ATOM 3426 C C . GLU C 2 198 ? -18.731 83.791 -8.856 1.00 31.83 220 GLU C C 1
ATOM 3427 O O . GLU C 2 198 ? -17.719 83.380 -9.433 1.00 31.33 220 GLU C O 1
ATOM 3433 N N . ALA C 2 199 ? -19.440 83.011 -8.053 1.00 31.08 221 ALA C N 1
ATOM 3434 C CA . ALA C 2 199 ? -18.995 81.645 -7.836 1.00 31.19 221 ALA C CA 1
ATOM 3435 C C . ALA C 2 199 ? -19.013 80.855 -9.150 1.00 30.84 221 ALA C C 1
ATOM 3436 O O . ALA C 2 199 ? -18.055 80.154 -9.475 1.00 28.72 221 ALA C O 1
ATOM 3438 N N . LEU C 2 200 ? -20.090 81.010 -9.921 1.00 31.16 222 LEU C N 1
ATOM 3439 C CA . LEU C 2 200 ? -20.244 80.263 -11.171 1.00 31.65 222 LEU C CA 1
ATOM 3440 C C . LEU C 2 200 ? -19.240 80.689 -12.219 1.00 31.75 222 LEU C C 1
ATOM 3441 O O . LEU C 2 200 ? -18.679 79.853 -12.951 1.00 31.45 222 LEU C O 1
ATOM 3446 N N . ASP C 2 201 ? -18.985 81.990 -12.250 1.00 32.62 223 ASP C N 1
ATOM 3447 C CA . ASP C 2 201 ? -18.047 82.589 -13.169 1.00 33.21 223 ASP C CA 1
ATOM 3448 C C . ASP C 2 201 ? -16.617 82.084 -12.897 1.00 33.93 223 ASP C C 1
ATOM 3449 O O . ASP C 2 201 ? -15.947 81.613 -13.814 1.00 33.99 223 ASP C O 1
ATOM 3454 N N . MET C 2 202 ? -16.168 82.159 -11.645 1.00 35.01 224 MET C N 1
ATOM 3455 C CA . MET C 2 202 ? -14.868 81.572 -11.250 1.00 34.72 224 MET C CA 1
ATOM 3456 C C . MET C 2 202 ? -14.736 80.061 -11.507 1.00 34.47 224 MET C C 1
ATOM 3457 O O . MET C 2 202 ? -13.702 79.596 -11.943 1.00 34.25 224 MET C O 1
ATOM 3462 N N . CYS C 2 203 ? -15.773 79.284 -11.219 1.00 34.54 225 CYS C N 1
ATOM 3463 C CA . CYS C 2 203 ? -15.731 77.857 -11.502 1.00 34.75 225 CYS C CA 1
ATOM 3464 C C . CYS C 2 203 ? -15.584 77.580 -13.001 1.00 34.66 225 CYS C C 1
ATOM 3465 O O . CYS C 2 203 ? -14.778 76.763 -13.438 1.00 33.77 225 CYS C O 1
ATOM 3468 N N . HIS C 2 204 ? -16.361 78.288 -13.794 1.00 35.31 226 HIS C N 1
ATOM 3469 C CA . HIS C 2 204 ? -16.274 78.156 -15.216 1.00 36.03 226 HIS C CA 1
ATOM 3470 C C . HIS C 2 204 ? -14.879 78.504 -15.732 1.00 36.48 226 HIS C C 1
ATOM 3471 O O . HIS C 2 204 ? -14.350 77.823 -16.588 1.00 34.22 226 HIS C O 1
ATOM 3478 N N . GLN C 2 205 ? -14.281 79.554 -15.199 1.00 37.46 227 GLN C N 1
ATOM 3479 C CA . GLN C 2 205 ? -12.931 79.873 -15.586 1.00 39.69 227 GLN C CA 1
ATOM 3480 C C . GLN C 2 205 ? -11.953 78.731 -15.248 1.00 40.13 227 GLN C C 1
ATOM 3481 O O . GLN C 2 205 ? -11.245 78.238 -16.127 1.00 40.78 227 GLN C O 1
ATOM 3487 N N . LYS C 2 206 ? -11.948 78.272 -14.005 1.00 40.40 228 LYS C N 1
ATOM 3488 C CA . LYS C 2 206 ? -11.010 77.223 -13.592 1.00 40.50 228 LYS C CA 1
ATOM 3489 C C . LYS C 2 206 ? -11.157 75.938 -14.420 1.00 40.20 228 LYS C C 1
ATOM 3490 O O . LYS C 2 206 ? -10.171 75.280 -14.736 1.00 39.38 228 LYS C O 1
ATOM 3496 N N . LEU C 2 207 ? -12.389 75.554 -14.721 1.00 40.07 229 LEU C N 1
ATOM 3497 C CA . LEU C 2 207 ? -12.604 74.426 -15.591 1.00 40.27 229 LEU C CA 1
ATOM 3498 C C . LEU C 2 207 ? -12.313 74.830 -17.038 1.00 40.70 229 LEU C C 1
ATOM 3499 O O . LEU C 2 207 ? -12.250 73.954 -17.890 1.00 41.64 229 LEU C O 1
ATOM 3504 N N . GLU C 2 218 ? -17.799 66.832 -22.519 1.00 46.31 240 GLU C N 1
ATOM 3505 C CA . GLU C 2 218 ? -18.763 65.915 -21.924 1.00 46.82 240 GLU C CA 1
ATOM 3506 C C . GLU C 2 218 ? -18.391 65.692 -20.464 1.00 45.90 240 GLU C C 1
ATOM 3507 O O . GLU C 2 218 ? -19.219 65.847 -19.566 1.00 44.32 240 GLU C O 1
ATOM 3513 N N . ALA C 2 219 ? -17.130 65.317 -20.233 1.00 45.26 241 ALA C N 1
ATOM 3514 C CA . ALA C 2 219 ? -16.618 65.170 -18.877 1.00 44.95 241 ALA C CA 1
ATOM 3515 C C . ALA C 2 219 ? -16.728 66.477 -18.077 1.00 43.89 241 ALA C C 1
ATOM 3516 O O . ALA C 2 219 ? -17.155 66.450 -16.934 1.00 42.85 241 ALA C O 1
ATOM 3518 N N . ARG C 2 220 ? -16.374 67.593 -18.707 1.00 43.47 242 ARG C N 1
ATOM 3519 C CA . ARG C 2 220 ? -16.464 68.910 -18.093 1.00 43.87 242 ARG C CA 1
ATOM 3520 C C . ARG C 2 220 ? -17.905 69.261 -17.717 1.00 42.98 242 ARG C C 1
ATOM 3521 O O . ARG C 2 220 ? -18.173 69.728 -16.603 1.00 41.95 242 ARG C O 1
ATOM 3529 N N . HIS C 2 221 ? -18.821 69.040 -18.661 1.00 41.62 243 HIS C N 1
ATOM 3530 C CA . HIS C 2 221 ? -20.224 69.263 -18.414 1.00 40.74 243 HIS C CA 1
ATOM 3531 C C . HIS C 2 221 ? -20.731 68.456 -17.206 1.00 39.12 243 HIS C C 1
ATOM 3532 O O . HIS C 2 221 ? -21.487 68.995 -16.387 1.00 36.74 243 HIS C O 1
ATOM 3539 N N . LEU C 2 222 ? -20.331 67.185 -17.090 1.00 37.72 244 LEU C N 1
ATOM 3540 C CA . LEU C 2 222 ? -20.718 66.411 -15.915 1.00 37.72 244 LEU C CA 1
ATOM 3541 C C . LEU C 2 222 ? -20.090 66.980 -14.626 1.00 35.56 244 LEU C C 1
ATOM 3542 O O . LEU C 2 222 ? -20.744 67.011 -13.591 1.00 34.24 244 LEU C O 1
ATOM 3547 N N . GLU C 2 223 ? -18.849 67.446 -14.704 1.00 33.94 245 GLU C N 1
ATOM 3548 C CA . GLU C 2 223 ? -18.231 68.151 -13.578 1.00 34.84 245 GLU C CA 1
ATOM 3549 C C . GLU C 2 223 ? -19.053 69.357 -13.113 1.00 34.26 245 GLU C C 1
ATOM 3550 O O . GLU C 2 223 ? -19.405 69.455 -11.952 1.00 34.45 245 GLU C O 1
ATOM 3556 N N . MET C 2 224 ? -19.396 70.241 -14.040 1.00 34.71 246 MET C N 1
ATOM 3557 C CA . MET C 2 224 ? -20.222 71.427 -13.750 1.00 35.06 246 MET C CA 1
ATOM 3558 C C . MET C 2 224 ? -21.569 71.080 -13.160 1.00 33.22 246 MET C C 1
ATOM 3559 O O . MET C 2 224 ? -22.011 71.674 -12.183 1.00 32.07 246 MET C O 1
ATOM 3564 N N . GLN C 2 225 ? -22.237 70.112 -13.771 1.00 32.57 247 GLN C N 1
ATOM 3565 C CA . GLN C 2 225 ? -23.517 69.623 -13.275 1.00 32.26 247 GLN C CA 1
ATOM 3566 C C . GLN C 2 225 ? -23.506 69.205 -11.781 1.00 31.39 247 GLN C C 1
ATOM 3567 O O . GLN C 2 225 ? -24.466 69.459 -11.027 1.00 29.34 247 GLN C O 1
ATOM 3573 N N . THR C 2 226 ? -22.435 68.541 -11.340 1.00 30.48 248 THR C N 1
ATOM 3574 C CA . THR C 2 226 ? -22.364 68.150 -9.929 1.00 29.86 248 THR C CA 1
ATOM 3575 C C . THR C 2 226 ? -21.879 69.296 -9.054 1.00 28.66 248 THR C C 1
ATOM 3576 O O . THR C 2 226 ? -22.157 69.337 -7.873 1.00 28.47 248 THR C O 1
ATOM 3580 N N . LEU C 2 227 ? -21.127 70.216 -9.622 1.00 27.78 249 LEU C N 1
ATOM 3581 C CA . LEU C 2 227 ? -20.619 71.317 -8.832 1.00 27.85 249 LEU C CA 1
ATOM 3582 C C . LEU C 2 227 ? -21.658 72.411 -8.569 1.00 27.62 249 LEU C C 1
ATOM 3583 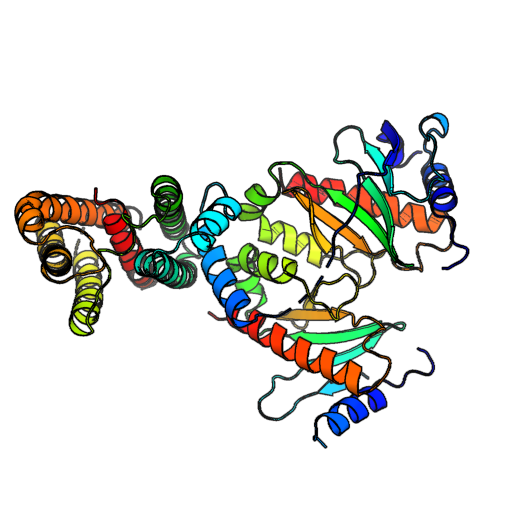O O . LEU C 2 227 ? -21.649 73.021 -7.502 1.00 27.11 249 LEU C O 1
ATOM 3588 N N . ILE C 2 228 ? -22.529 72.674 -9.542 1.00 26.69 250 ILE C N 1
ATOM 3589 C CA . ILE C 2 228 ? -23.500 73.765 -9.440 1.00 26.87 250 ILE C CA 1
ATOM 3590 C C . ILE C 2 228 ? -24.308 73.728 -8.120 1.00 27.56 250 ILE C C 1
ATOM 3591 O O . ILE C 2 228 ? -24.392 74.740 -7.423 1.00 27.77 250 ILE C O 1
ATOM 3596 N N . PRO C 2 229 ? -24.923 72.574 -7.779 1.00 27.70 251 PRO C N 1
ATOM 3597 C CA . PRO C 2 229 ? -25.695 72.495 -6.526 1.00 27.57 251 PRO C CA 1
ATOM 3598 C C . PRO C 2 229 ? -24.904 72.867 -5.277 1.00 27.07 251 PRO C C 1
ATOM 3599 O O . PRO C 2 229 ? -25.443 73.525 -4.375 1.00 26.65 251 PRO C O 1
ATOM 3603 N N . LEU C 2 230 ? -23.630 72.493 -5.236 1.00 26.41 252 LEU C N 1
ATOM 3604 C CA . LEU C 2 230 ? -22.781 72.822 -4.085 1.00 26.83 252 LEU C CA 1
ATOM 3605 C C . LEU C 2 230 ? -22.414 74.301 -4.021 1.00 26.44 252 LEU C C 1
ATOM 3606 O O . LEU C 2 230 ? -22.433 74.932 -2.960 1.00 25.28 252 LEU C O 1
ATOM 3611 N N . LEU C 2 231 ? -22.074 74.855 -5.170 1.00 26.57 253 LEU C N 1
ATOM 3612 C CA . LEU C 2 231 ? -21.706 76.252 -5.237 1.00 28.04 253 LEU C CA 1
ATOM 3613 C C . LEU C 2 231 ? -22.856 77.129 -4.786 1.00 27.31 253 LEU C C 1
ATOM 3614 O O . LEU C 2 231 ? -22.663 78.057 -4.012 1.00 26.71 253 LEU C O 1
ATOM 3619 N N . LEU C 2 232 ? -24.047 76.803 -5.266 1.00 27.83 254 LEU C N 1
ATOM 3620 C CA . LEU C 2 232 ? -25.257 77.492 -4.865 1.00 28.42 254 LEU C CA 1
ATOM 3621 C C . LEU C 2 232 ? -25.564 77.370 -3.405 1.00 28.01 254 LEU C C 1
ATOM 3622 O O . LEU C 2 232 ? -25.841 78.368 -2.751 1.00 27.77 254 LEU C O 1
ATOM 3627 N N . ARG C 2 233 ? -25.565 76.147 -2.886 1.00 27.53 255 ARG C N 1
ATOM 3628 C CA . ARG C 2 233 ? -25.825 75.971 -1.440 1.00 28.87 255 ARG C CA 1
ATOM 3629 C C . ARG C 2 233 ? -24.786 76.640 -0.531 1.00 28.53 255 ARG C C 1
ATOM 3630 O O . ARG C 2 233 ? -25.119 77.091 0.572 1.00 28.38 255 ARG C O 1
ATOM 3638 N N . ASN C 2 234 ? -23.553 76.740 -1.015 1.00 27.92 256 ASN C N 1
ATOM 3639 C CA . ASN C 2 234 ? -22.496 77.422 -0.262 1.00 27.69 256 ASN C CA 1
ATOM 3640 C C . ASN C 2 234 ? -22.750 78.930 -0.276 1.00 27.52 256 ASN C C 1
ATOM 3641 O O . ASN C 2 234 ? -22.599 79.604 0.743 1.00 28.07 256 ASN C O 1
ATOM 3646 N N . VAL C 2 235 ? -23.152 79.468 -1.422 1.00 27.58 257 VAL C N 1
ATOM 3647 C CA . VAL C 2 235 ? -23.596 80.866 -1.464 1.00 28.25 257 VAL C CA 1
ATOM 3648 C C . VAL C 2 235 ? -24.743 81.112 -0.459 1.00 28.03 257 VAL C C 1
ATOM 3649 O O . VAL C 2 235 ? -24.738 82.110 0.249 1.00 28.20 257 VAL C O 1
ATOM 3653 N N . PHE C 2 236 ? -25.728 80.219 -0.407 1.00 28.35 258 PHE C N 1
ATOM 3654 C CA . PHE C 2 236 ? -26.884 80.429 0.464 1.00 29.05 258 PHE C CA 1
ATOM 3655 C C . PHE C 2 236 ? -26.402 80.523 1.909 1.00 29.92 258 PHE C C 1
ATOM 3656 O O . PHE C 2 236 ? -26.896 81.333 2.685 1.00 30.30 258 PHE C O 1
ATOM 3664 N N . ALA C 2 237 ? -25.472 79.632 2.259 1.00 31.56 259 ALA C N 1
ATOM 3665 C CA . ALA C 2 237 ? -24.934 79.524 3.614 1.00 32.54 259 ALA C CA 1
ATOM 3666 C C . ALA C 2 237 ? -24.138 80.741 4.010 1.00 33.87 259 ALA C C 1
ATOM 3667 O O . ALA C 2 237 ? -24.058 81.037 5.197 1.00 34.83 259 ALA C O 1
ATOM 3669 N N . GLN C 2 238 ? -23.592 81.470 3.040 1.00 35.18 260 GLN C N 1
ATOM 3670 C CA . GLN C 2 238 ? -22.841 82.696 3.315 1.00 37.21 260 GLN C CA 1
ATOM 3671 C C . GLN C 2 238 ? -23.719 83.963 3.326 1.00 38.28 260 GLN C C 1
ATOM 3672 O O . GLN C 2 238 ? -23.232 85.032 3.616 1.00 39.24 260 GLN C O 1
ATOM 3678 N N . ILE C 2 239 ? -25.004 83.846 3.036 1.00 39.44 261 ILE C N 1
ATOM 3679 C CA . ILE C 2 239 ? -25.932 84.967 3.168 1.00 40.59 261 ILE C CA 1
ATOM 3680 C C . ILE C 2 239 ? -25.995 85.399 4.655 1.00 42.82 261 ILE C C 1
ATOM 3681 O O . ILE C 2 239 ? -26.325 84.582 5.541 1.00 42.59 261 ILE C O 1
ATOM 3686 N N . PRO C 2 240 ? -25.674 86.679 4.932 1.00 45.10 262 PRO C N 1
ATOM 3687 C CA . PRO C 2 240 ? -25.786 87.222 6.299 1.00 46.18 262 PRO C CA 1
ATOM 3688 C C . PRO C 2 240 ? -27.244 87.459 6.669 1.00 48.55 262 PRO C C 1
ATOM 3689 O O . PRO C 2 240 ? -27.891 88.354 6.085 1.00 50.79 262 PRO C O 1
#

CATH classification: 3.30.1460.10

Nearest PDB structures (foldseek):
  2fm8-assembly1_A  TM=1.008E+00  e=3.239E-27  Salmonella enterica subsp. enterica serovar Typhimurium
  2fm8-assembly1_B  TM=9.635E-01  e=6.236E-22  Salmonella enterica subsp. enterica serovar Typhimurium
  2xga-assembly1_B  TM=9.103E-01  e=6.804E-12  Shigella flexneri
  1ry9-assembly2_D  TM=9.042E-01  e=6.401E-12  Shigella flexneri
  2xga-assembly1_A  TM=9.113E-01  e=1.254E-11  Shigella flexneri